Protein AF-0000000074448879 (afdb_homodimer)

Solvent-accessible surface area (backbone atoms only — not comparable to full-atom values): 34422 Å² total; per-residue (Å²): 137,81,82,76,80,76,78,74,78,71,72,52,82,43,66,64,37,43,48,50,51,39,48,73,69,39,88,67,80,79,75,61,77,79,71,62,70,43,73,47,53,71,68,52,43,51,48,45,48,54,44,46,65,63,41,81,66,88,39,68,64,50,50,49,51,51,39,49,51,58,62,63,47,75,84,44,80,90,45,44,68,55,40,49,51,45,41,53,50,36,48,57,53,46,48,64,53,27,64,38,68,68,45,23,50,44,38,43,35,72,43,45,56,61,55,35,53,52,31,53,69,45,88,48,62,74,45,22,23,50,29,25,40,44,50,20,52,35,15,43,96,26,71,68,40,30,51,50,40,57,74,66,53,44,60,64,56,35,53,47,36,46,72,63,50,86,47,65,66,34,21,43,26,18,47,48,21,50,52,29,38,28,54,98,28,65,71,47,41,52,52,41,48,74,68,45,36,63,62,51,41,55,53,38,48,67,44,87,49,51,68,40,23,40,52,33,44,50,51,52,46,51,48,38,70,76,36,59,74,50,49,59,55,42,50,77,71,43,43,64,58,51,54,54,51,59,68,69,47,78,92,54,85,36,51,52,48,51,47,48,43,49,38,60,62,33,57,97,28,63,72,53,27,58,59,54,62,38,71,92,64,43,41,69,59,50,42,50,49,53,32,49,51,35,50,68,71,41,40,77,66,31,40,63,46,34,49,41,34,46,50,39,37,28,73,50,66,72,82,135,85,76,82,77,76,76,75,79,70,72,51,80,42,66,64,36,44,47,50,50,38,48,72,71,39,87,68,82,79,73,59,77,78,72,61,71,44,72,49,52,71,67,51,42,53,49,46,48,54,44,47,65,63,42,82,68,90,40,67,63,53,50,51,51,52,39,50,52,58,61,66,48,76,83,43,80,90,47,43,68,56,41,49,50,42,41,53,50,37,49,57,54,47,50,65,53,27,64,37,69,68,45,23,52,44,37,43,34,73,44,44,56,62,54,34,55,52,32,53,69,44,90,48,63,74,46,21,22,50,30,26,42,46,52,19,50,35,16,44,96,26,69,68,41,30,51,50,38,58,76,66,54,45,59,64,56,36,53,47,35,46,73,63,51,87,47,66,66,36,21,41,26,18,47,47,21,50,51,30,38,28,56,98,28,66,71,47,39,52,52,41,48,72,68,45,36,64,61,50,41,56,52,38,48,67,43,89,47,52,67,39,24,39,54,32,43,50,52,51,48,52,49,38,70,75,38,58,73,48,49,58,55,42,52,76,71,42,43,64,60,50,54,54,51,59,69,68,46,78,91,55,87,35,50,53,47,51,47,46,44,49,39,60,62,33,55,98,30,65,72,52,27,57,58,53,62,39,71,91,66,43,40,69,60,50,42,51,49,50,34,50,51,34,51,68,70,41,40,78,66,30,40,63,46,34,50,40,36,47,49,39,37,28,73,51,64,73,83

Radius of gyration: 27.11 Å; Cα contacts (8 Å, |Δi|>4): 714; chains: 2; bounding box: 54×94×79 Å

InterPro domains:
  IPR011989 Armadillo-like helical [G3DSA:1.25.10.10] (56-319)
  IPR013918 Nucleotide exchange factor Fes1 [PF08609] (15-106)
  IPR016024 Armadillo-type fold [SSF48371]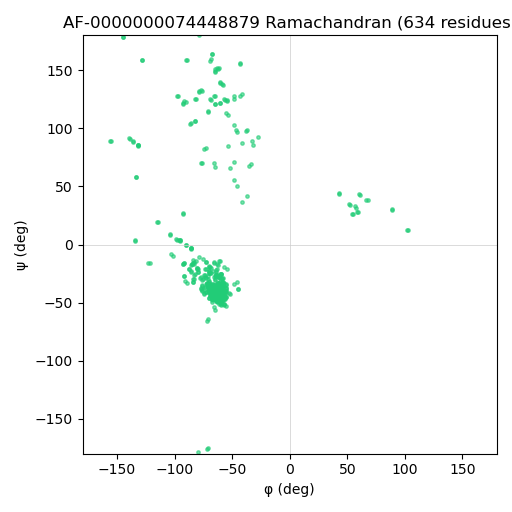 (62-299)
  IPR050693 SIL1/FES1/HPBP1 [PTHR19316] (1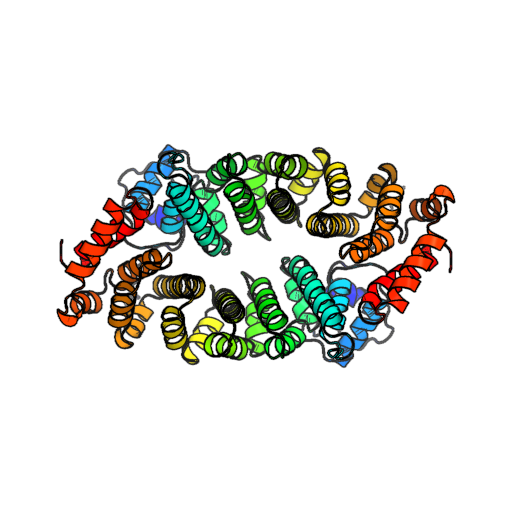3-314)

Foldseek 3Di:
DPPPPPPPCPQDQAPLSLVVVLVVVDPPPPPDSPCLLPQDPPVRLVSSLVSVVPVPDPHLLNLLVVLLVLLPDDQDPVPNPVSVVSNLVSLVVLLVSLLDQRSLSRCVNSPVLVSLLDQCPDDDLSSNLSSLQSLLSNLAVHVNSLVSCVVVVVLVSLLCQLQDPPDVSNNLSSLSSLLRSCPVPPVSVVVCVVVVVVVSLLVQCVDPDLSSVQSSLVSVLVCCVVPVVCLVVCVVVCVLVSLLVSLPDDDDPNNLSSLQSLLSSCVPPVVSLAVNPDVVSVLLVSLVVVLVVCCVPPCVVCVSSNVSSVSSCCSNPVD/DPPPPPPPCPQDQAPLSLVVVLVVVDPPPPPDSPCLLPQDPPVVLVSSLVSVVPVPDPHLLNLLVVLLVLLPDDQDPVPRPVSVVSNLVSLVVLLVSLLDQRSLSRCVNSPVLVSLLDQCPDDDLSSNLSSLQSLLSNLAVHVNSLVSCVVVVVLVSLLCQLQDPPDVSNNLSSLSSLLRSCPVPPVSVVVCVVVVVVVSLLVQCVDPDLSSVQSSLVSVLVCCVVPVVCLVVCVVVCVLVSLLVSLPDDDDPNNLSSLVSLLSSCVPPVVSLAVNPDVVSVLLVSLVVVLVVCCVPPCVVCVSSNVSSVSSCCSNPVD

pLDDT: mean 84.13, std 17.47, range [20.78, 98.56]

Structure (mmCIF, N/CA/C/O backbone):
data_AF-0000000074448879-model_v1
#
loop_
_entity.id
_entity.type
_entity.pdbx_description
1 polymer 'Hsp70-binding protein 1'
#
loop_
_atom_site.group_PDB
_atom_site.id
_atom_site.type_symbol
_atom_site.label_atom_id
_atom_site.label_alt_id
_atom_site.label_comp_id
_atom_site.label_asym_id
_atom_site.label_entity_id
_atom_site.label_seq_id
_atom_site.pdbx_PDB_ins_code
_atom_site.Cartn_x
_atom_site.Cartn_y
_atom_site.Cartn_z
_atom_site.occupancy
_atom_site.B_iso_or_equiv
_atom_site.auth_seq_id
_atom_site.auth_comp_id
_atom_site.auth_asym_id
_atom_site.auth_atom_id
_atom_site.pdbx_PDB_model_num
ATOM 1 N N . MET A 1 1 ? -4.5 51.938 -17.391 1 23.48 1 MET A N 1
ATOM 2 C CA . MET A 1 1 ? -5.23 50.906 -16.625 1 23.48 1 MET A CA 1
ATOM 3 C C . MET A 1 1 ? -4.539 49.562 -16.703 1 23.48 1 MET A C 1
ATOM 5 O O . MET A 1 1 ? -4.82 48.781 -17.609 1 23.48 1 MET A O 1
ATOM 9 N N . ALA A 1 2 ? -3.236 49.531 -16.547 1 29.86 2 ALA A N 1
ATOM 10 C CA . ALA A 1 2 ? -2.102 48.656 -16.781 1 29.86 2 ALA A CA 1
ATOM 11 C C . ALA A 1 2 ? -2.191 47.406 -15.898 1 29.86 2 ALA A C 1
ATOM 13 O O . ALA A 1 2 ? -2.125 47.5 -14.672 1 29.86 2 ALA A O 1
ATOM 14 N N . GLY A 1 3 ? -3.115 46.406 -16.078 1 29.95 3 GLY A N 1
ATOM 15 C CA . GLY A 1 3 ? -3.615 45.219 -15.367 1 29.95 3 GLY A CA 1
ATOM 16 C C . GLY A 1 3 ? -2.514 44.281 -14.922 1 29.95 3 GLY A C 1
ATOM 17 O O . GLY A 1 3 ? -1.907 43.594 -15.742 1 29.95 3 GLY A O 1
ATOM 18 N N . GLY A 1 4 ? -1.534 44.656 -13.93 1 30.84 4 GLY A N 1
ATOM 19 C CA . GLY A 1 4 ? -0.266 44.156 -13.414 1 30.84 4 GLY A CA 1
ATOM 20 C C . GLY A 1 4 ? -0.328 42.719 -12.945 1 30.84 4 GLY A C 1
ATOM 21 O O . GLY A 1 4 ? -1.122 42.375 -12.07 1 30.84 4 GLY A O 1
ATOM 22 N N . GLY A 1 5 ? -0.179 41.688 -13.766 1 32.97 5 GLY A N 1
ATOM 23 C CA . GLY A 1 5 ? -0.149 40.219 -13.711 1 32.97 5 GLY A CA 1
ATOM 24 C C . GLY A 1 5 ? 0.701 39.688 -12.578 1 32.97 5 GLY A C 1
ATOM 25 O O . GLY A 1 5 ? 1.932 39.719 -12.656 1 32.97 5 GLY A O 1
ATOM 26 N N . GLU A 1 6 ? 0.58 40.125 -11.273 1 33.47 6 GLU A N 1
ATOM 27 C CA . GLU A 1 6 ? 1.312 39.812 -10.055 1 33.47 6 GLU A CA 1
ATOM 28 C C . GLU A 1 6 ? 1.611 38.312 -9.953 1 33.47 6 GLU A C 1
ATOM 30 O O . GLU A 1 6 ? 0.701 37.469 -10.023 1 33.47 6 GLU A O 1
ATOM 35 N N . ASP A 1 7 ? 2.74 37.844 -10.531 1 35.5 7 ASP A N 1
ATOM 36 C CA . ASP A 1 7 ? 3.521 36.625 -10.5 1 35.5 7 ASP A CA 1
ATOM 37 C C . ASP A 1 7 ? 3.541 36.031 -9.102 1 35.5 7 ASP A C 1
ATOM 39 O O . ASP A 1 7 ? 4.25 36.5 -8.219 1 35.5 7 ASP A O 1
ATOM 43 N N . GLN A 1 8 ? 2.471 35.969 -8.312 1 33.06 8 GLN A N 1
ATOM 44 C CA . GLN A 1 8 ? 2.357 35.312 -7.012 1 33.06 8 GLN A CA 1
ATOM 45 C C . GLN A 1 8 ? 3.254 34.094 -6.941 1 33.06 8 GLN A C 1
ATOM 47 O O . GLN A 1 8 ? 3.098 33.156 -7.73 1 33.06 8 GLN A O 1
ATOM 52 N N . ARG A 1 9 ? 4.477 34.125 -6.609 1 38.66 9 ARG A N 1
ATOM 53 C CA . ARG A 1 9 ? 5.617 33.25 -6.32 1 38.66 9 ARG A CA 1
ATOM 54 C C . ARG A 1 9 ? 5.168 31.953 -5.66 1 38.66 9 ARG A C 1
ATOM 56 O O . ARG A 1 9 ? 4.793 31.953 -4.484 1 38.66 9 ARG A O 1
ATOM 63 N N . ARG A 1 10 ? 4.473 31.047 -6.363 1 43.91 10 ARG A N 1
ATOM 64 C CA . ARG A 1 10 ? 4.113 29.703 -5.953 1 43.91 10 ARG A CA 1
ATOM 65 C C . ARG A 1 10 ? 5.305 28.984 -5.332 1 43.91 10 ARG A C 1
ATOM 67 O O . ARG A 1 10 ? 6.395 28.969 -5.91 1 43.91 10 ARG A O 1
ATOM 74 N N . TYR A 1 11 ? 5.418 28.969 -4.109 1 44.06 11 TYR A N 1
ATOM 75 C CA . TYR A 1 11 ? 6.504 28.297 -3.414 1 44.06 11 TYR A CA 1
ATOM 76 C C . TYR A 1 11 ? 6.797 26.938 -4.051 1 44.06 11 TYR A C 1
ATOM 78 O O . TYR A 1 11 ? 5.887 26.266 -4.543 1 44.06 11 TYR A O 1
ATOM 86 N N . PRO A 1 12 ? 8.031 26.641 -4.375 1 49.34 12 PRO A N 1
ATOM 87 C CA . PRO A 1 12 ? 8.445 25.422 -5.082 1 49.34 12 PRO A CA 1
ATOM 88 C C . PRO A 1 12 ? 7.988 24.156 -4.371 1 49.34 12 PRO A C 1
ATOM 90 O O . PRO A 1 12 ? 8.141 24.031 -3.154 1 49.34 12 PRO A O 1
ATOM 93 N N . ARG A 1 13 ? 7.152 23.422 -4.883 1 55.91 13 ARG A N 1
ATOM 94 C CA . ARG A 1 13 ? 6.543 22.219 -4.316 1 55.91 13 ARG A CA 1
ATOM 95 C C . ARG A 1 13 ? 7.422 21 -4.543 1 55.91 13 ARG A C 1
ATOM 97 O O . ARG A 1 13 ? 7.203 19.953 -3.936 1 55.91 13 ARG A O 1
ATOM 104 N N . ASN A 1 14 ? 8.383 21.234 -5.441 1 57.12 14 ASN A N 1
ATOM 105 C CA . ASN A 1 14 ? 9.242 20.125 -5.785 1 57.12 14 ASN A CA 1
ATOM 106 C C . ASN A 1 14 ? 10.719 20.484 -5.668 1 57.12 14 ASN A C 1
ATOM 108 O O . ASN A 1 14 ? 11.055 21.656 -5.422 1 57.12 14 ASN A O 1
ATOM 112 N N . LEU A 1 15 ? 11.484 19.422 -5.535 1 59.75 15 LEU A N 1
ATOM 113 C CA . LEU A 1 15 ? 12.914 19.594 -5.32 1 59.75 15 LEU A CA 1
ATOM 114 C C . LEU A 1 15 ? 13.492 20.641 -6.27 1 59.75 15 LEU A C 1
ATOM 116 O O . LEU A 1 15 ? 14.312 21.469 -5.863 1 59.75 15 LEU A O 1
ATOM 120 N N . GLU A 1 16 ? 12.977 20.547 -7.363 1 56.78 16 GLU A N 1
ATOM 121 C CA . GLU A 1 16 ? 13.484 21.469 -8.367 1 56.78 16 GLU A CA 1
ATOM 122 C C . GLU A 1 16 ? 13.211 22.922 -7.957 1 56.78 16 GLU A C 1
ATOM 124 O O . GLU A 1 16 ? 14.102 23.781 -8.062 1 56.78 16 GLU A O 1
ATOM 129 N N . GLY A 1 17 ? 12 23.078 -7.566 1 57.62 17 GLY A N 1
ATOM 130 C CA . GLY A 1 17 ? 11.633 24.406 -7.137 1 57.62 17 GLY A CA 1
ATOM 131 C C . GLY A 1 17 ? 12.422 24.891 -5.934 1 57.62 17 GLY A C 1
ATOM 132 O O . GLY A 1 17 ? 12.859 26.047 -5.887 1 57.62 17 GLY A O 1
ATOM 133 N N . VAL A 1 18 ? 12.633 24 -5.113 1 61.09 18 VAL A N 1
ATOM 134 C CA . VAL A 1 18 ? 13.375 24.328 -3.898 1 61.09 18 VAL A CA 1
ATOM 135 C C . VAL A 1 18 ? 14.828 24.656 -4.246 1 61.09 18 VAL A C 1
ATOM 137 O O . VAL A 1 18 ? 15.398 25.609 -3.717 1 61.09 18 VAL A O 1
ATOM 140 N N . LEU A 1 19 ? 15.328 23.844 -5.121 1 62.25 19 LEU A N 1
ATOM 141 C CA . LEU A 1 19 ? 16.703 24.062 -5.543 1 62.25 19 LEU A CA 1
ATOM 142 C C . LEU A 1 19 ? 16.859 25.406 -6.246 1 62.25 19 LEU A C 1
ATOM 144 O O . LEU A 1 19 ? 17.812 26.141 -6 1 62.25 19 LEU A O 1
ATOM 148 N N . GLN A 1 20 ? 15.922 25.609 -7.074 1 59.69 20 GLN A N 1
ATOM 149 C CA . GLN A 1 20 ? 15.945 26.875 -7.781 1 59.69 20 GLN A CA 1
ATOM 150 C C . GLN A 1 20 ? 15.859 28.047 -6.805 1 59.69 20 GLN A C 1
ATOM 152 O O . GLN A 1 20 ? 16.562 29.047 -6.969 1 59.69 20 GLN A O 1
ATOM 157 N N . PHE A 1 21 ? 15.047 27.844 -5.906 1 56.22 21 PHE A N 1
ATOM 158 C CA . PHE A 1 21 ? 14.883 28.875 -4.891 1 56.22 21 PHE A CA 1
ATOM 159 C C . PHE A 1 21 ? 16.172 29.078 -4.102 1 56.22 21 PHE A C 1
ATOM 161 O O . PHE A 1 21 ? 16.609 30.203 -3.879 1 56.22 21 PHE A O 1
ATOM 168 N N . ALA A 1 22 ? 16.688 28 -3.717 1 57 22 ALA A N 1
ATOM 169 C CA . ALA A 1 22 ? 17.938 28.031 -2.945 1 57 22 ALA A CA 1
ATOM 170 C C . ALA A 1 22 ? 19.062 28.656 -3.762 1 57 22 ALA A C 1
ATOM 172 O O . ALA A 1 22 ? 19.875 29.406 -3.23 1 57 22 ALA A O 1
ATOM 173 N N . LEU A 1 23 ? 19.156 28.25 -5.008 1 58.91 23 LEU A N 1
ATOM 174 C CA . LEU A 1 23 ? 20.188 28.766 -5.898 1 58.91 23 LEU A CA 1
ATOM 175 C C . LEU A 1 23 ? 20.031 30.281 -6.094 1 58.91 23 LEU A C 1
ATOM 177 O O . LEU A 1 23 ? 21.016 31 -6.152 1 58.91 23 LEU A O 1
ATOM 181 N N . ASN A 1 24 ? 18.781 30.578 -6.328 1 55.94 24 ASN A N 1
ATOM 182 C CA . ASN A 1 24 ? 18.531 32 -6.531 1 55.94 24 ASN A CA 1
ATOM 183 C C . ASN A 1 24 ? 18.922 32.812 -5.305 1 55.94 24 ASN A C 1
ATOM 185 O O . ASN A 1 24 ? 19.203 34 -5.418 1 55.94 24 ASN A O 1
ATOM 189 N N . HIS A 1 25 ? 18.906 32.188 -4.258 1 50.19 25 HIS A N 1
ATOM 190 C CA . HIS A 1 25 ? 19.25 32.906 -3.053 1 50.19 25 HIS A CA 1
ATOM 191 C C . HIS A 1 25 ? 20.672 32.625 -2.605 1 50.19 25 HIS A C 1
ATOM 193 O O . HIS A 1 25 ? 21.141 33.156 -1.602 1 50.19 25 HIS A O 1
ATOM 199 N N . SER A 1 26 ? 21.219 31.625 -3.291 1 49.53 26 SER A N 1
ATOM 200 C CA . SER A 1 26 ? 22.625 31.375 -3.016 1 49.53 26 SER A CA 1
ATOM 201 C C . SER A 1 26 ? 23.516 32.188 -3.965 1 49.53 26 SER A C 1
ATOM 203 O O . SER A 1 26 ? 23.156 32.406 -5.113 1 49.53 26 SER A O 1
ATOM 205 N N . ASP A 1 27 ? 24.375 33 -3.539 1 46.25 27 ASP A N 1
ATOM 206 C CA . ASP A 1 27 ? 25.359 33.781 -4.27 1 46.25 27 ASP A CA 1
ATOM 207 C C . ASP A 1 27 ? 26.328 32.875 -5.027 1 46.25 27 ASP A C 1
ATOM 209 O O . ASP A 1 27 ? 27.281 33.344 -5.637 1 46.25 27 ASP A O 1
ATOM 213 N N . ASP A 1 28 ? 26.438 31.562 -4.805 1 43.34 28 ASP A N 1
ATOM 214 C CA . ASP A 1 28 ? 27.469 30.797 -5.492 1 43.34 28 ASP A CA 1
ATOM 215 C C . ASP A 1 28 ? 26.984 30.328 -6.859 1 43.34 28 ASP A C 1
ATOM 217 O O . ASP A 1 28 ? 26.016 29.562 -6.949 1 43.34 28 ASP A O 1
ATOM 221 N N . PRO A 1 29 ? 27.375 30.922 -8.047 1 43.56 29 PRO A N 1
ATOM 222 C CA . PRO A 1 29 ? 27 30.734 -9.453 1 43.56 29 PRO A CA 1
ATOM 223 C C . PRO A 1 29 ? 27.266 29.297 -9.938 1 43.56 29 PRO A C 1
ATOM 225 O O . PRO A 1 29 ? 26.844 28.938 -11.039 1 43.56 29 PRO A O 1
ATOM 228 N N . THR A 1 30 ? 28.297 28.625 -9.414 1 43.72 30 THR A N 1
ATOM 229 C CA . THR A 1 30 ? 28.828 27.422 -10.039 1 43.72 30 THR A CA 1
ATOM 230 C C . THR A 1 30 ? 27.859 26.266 -9.906 1 43.72 30 THR A C 1
ATOM 232 O O . THR A 1 30 ? 28.062 25.203 -10.492 1 43.72 30 THR A O 1
ATOM 235 N N . ASN A 1 31 ? 27.016 26.25 -8.977 1 43.34 31 ASN A N 1
ATOM 236 C CA . ASN A 1 31 ? 26.219 25.062 -8.773 1 43.34 31 ASN A CA 1
ATOM 237 C C . ASN A 1 31 ? 25.094 24.953 -9.805 1 43.34 31 ASN A C 1
ATOM 239 O O . ASN A 1 31 ? 24.141 25.719 -9.766 1 43.34 31 ASN A O 1
ATOM 243 N N . SER A 1 32 ? 25.422 24.688 -11.094 1 40.91 32 SER A N 1
ATOM 244 C CA . SER A 1 32 ? 24.562 24.516 -12.258 1 40.91 32 SER A CA 1
ATOM 245 C C . SER A 1 32 ? 23.406 23.547 -11.961 1 40.91 32 SER A C 1
ATOM 247 O O . SER A 1 32 ? 23.578 22.594 -11.203 1 40.91 32 SER A O 1
ATOM 249 N N . SER A 1 33 ? 22.188 23.891 -12.211 1 41.53 33 SER A N 1
ATOM 250 C CA . SER A 1 33 ? 20.859 23.281 -12.086 1 41.53 33 SER A CA 1
ATOM 251 C C . SER A 1 33 ? 20.828 21.875 -12.664 1 41.53 33 SER A C 1
ATOM 253 O O . SER A 1 33 ? 19.938 21.094 -12.359 1 41.53 33 SER A O 1
ATOM 255 N N . SER A 1 34 ? 21.641 21.688 -13.742 1 41.41 34 SER A N 1
ATOM 256 C CA . SER A 1 34 ? 21.422 20.547 -14.633 1 41.41 34 SER A CA 1
ATOM 257 C C . SER A 1 34 ? 21.672 19.219 -13.93 1 41.41 34 SER A C 1
ATOM 259 O O . SER A 1 34 ? 20.984 18.234 -14.18 1 41.41 34 SER A O 1
ATOM 261 N N . SER A 1 35 ? 22.953 19.047 -13.266 1 39.34 35 SER A N 1
ATOM 262 C CA . SER A 1 35 ? 23.391 17.766 -12.727 1 39.34 35 SER A CA 1
ATOM 263 C C . SER A 1 35 ? 22.734 17.469 -11.391 1 39.34 35 SER A C 1
ATOM 265 O O . SER A 1 35 ? 23.141 16.547 -10.68 1 39.34 35 SER A O 1
ATOM 267 N N . ALA A 1 36 ? 22.125 18.344 -10.852 1 40.75 36 ALA A N 1
ATOM 268 C CA . ALA A 1 36 ? 21.562 18.422 -9.508 1 40.75 36 ALA A CA 1
ATOM 269 C C . ALA A 1 36 ? 20.594 17.266 -9.25 1 40.75 36 ALA A C 1
ATOM 271 O O . ALA A 1 36 ? 20.141 17.062 -8.125 1 40.75 36 ALA A O 1
ATOM 272 N N . PHE A 1 37 ? 20.156 16.688 -10.328 1 42.53 37 PHE A N 1
ATOM 273 C CA . PHE A 1 37 ? 19.125 15.68 -10.266 1 42.53 37 PHE A CA 1
ATOM 274 C C . PHE A 1 37 ? 19.719 14.305 -9.992 1 42.53 37 PHE A C 1
ATOM 276 O O . PHE A 1 37 ? 19 13.305 -9.945 1 42.53 37 PHE A O 1
ATOM 283 N N . GLN A 1 38 ? 21.078 14.156 -10.211 1 45.56 38 GLN A N 1
ATOM 284 C CA . GLN A 1 38 ? 21.75 12.93 -9.789 1 45.56 38 GLN A CA 1
ATOM 285 C C . GLN A 1 38 ? 21.797 12.828 -8.266 1 45.56 38 GLN A C 1
ATOM 287 O O . GLN A 1 38 ? 21.516 13.797 -7.559 1 45.56 38 GLN A O 1
ATOM 292 N N . GLU A 1 39 ? 21.984 11.617 -7.727 1 49.72 39 GLU A N 1
ATOM 293 C CA . GLU A 1 39 ? 22.219 11.414 -6.301 1 49.72 39 GLU A CA 1
ATOM 294 C C . GLU A 1 39 ? 23.109 12.516 -5.727 1 49.72 39 GLU A C 1
ATOM 296 O O . GLU A 1 39 ? 24.219 12.742 -6.215 1 49.72 39 GLU A O 1
ATOM 301 N N . MET A 1 40 ? 22.594 13.461 -5.145 1 53.62 40 MET A N 1
ATOM 302 C CA . MET A 1 40 ? 23.359 14.617 -4.66 1 53.62 40 MET A CA 1
ATOM 303 C C . MET A 1 40 ? 24.5 14.172 -3.76 1 53.62 40 MET A C 1
ATOM 305 O O . MET A 1 40 ? 24.375 13.203 -3.01 1 53.62 40 MET A O 1
ATOM 309 N N . SER A 1 41 ? 25.797 14.555 -4.074 1 58.28 41 SER A N 1
ATOM 310 C CA . SER A 1 41 ? 26.922 14.359 -3.17 1 58.28 41 SER A CA 1
ATOM 311 C C . SER A 1 41 ? 26.547 14.727 -1.737 1 58.28 41 SER A C 1
ATOM 313 O O . SER A 1 41 ? 25.547 15.398 -1.502 1 58.28 41 SER A O 1
ATOM 315 N N . GLU A 1 42 ? 27.219 14.18 -0.787 1 59.16 42 GLU A N 1
ATOM 316 C CA . GLU A 1 42 ? 27 14.461 0.63 1 59.16 42 GLU A CA 1
ATOM 317 C C . GLU A 1 42 ? 27.016 15.961 0.906 1 59.16 42 GLU A C 1
ATOM 319 O O . GLU A 1 42 ? 26.203 16.453 1.694 1 59.16 42 GLU A O 1
ATOM 324 N N . GLU A 1 43 ? 28 16.594 0.237 1 58.31 43 GLU A N 1
ATOM 325 C CA . GLU A 1 43 ? 28.141 18.047 0.427 1 58.31 43 GLU A CA 1
ATOM 326 C C . GLU A 1 43 ? 26.906 18.781 -0.089 1 58.31 43 GLU A C 1
ATOM 328 O O . GLU A 1 43 ? 26.406 19.703 0.56 1 58.31 43 GLU A O 1
ATOM 333 N N . ARG A 1 44 ? 26.484 18.344 -1.141 1 60.12 44 ARG A N 1
ATOM 334 C CA . ARG A 1 44 ? 25.328 18.984 -1.743 1 60.12 44 ARG A CA 1
ATOM 335 C C . ARG A 1 44 ? 24.062 18.703 -0.937 1 60.12 44 ARG A C 1
ATOM 337 O O . ARG A 1 44 ? 23.188 19.562 -0.818 1 60.12 44 ARG A O 1
ATOM 344 N N . ARG A 1 45 ? 24.016 17.578 -0.4 1 61.66 45 ARG A N 1
ATOM 345 C CA . ARG A 1 45 ? 22.891 17.219 0.461 1 61.66 45 ARG A CA 1
ATOM 346 C C . ARG A 1 45 ? 22.844 18.125 1.695 1 61.66 45 ARG A C 1
ATOM 348 O O . ARG A 1 45 ? 21.766 18.562 2.105 1 61.66 45 ARG A O 1
ATOM 355 N N . GLU A 1 46 ? 24.031 18.266 2.207 1 62.84 46 GLU A N 1
ATOM 356 C CA . GLU A 1 46 ? 24.125 19.141 3.375 1 62.84 46 GLU A CA 1
ATOM 357 C C . GLU A 1 46 ? 23.703 20.562 3.037 1 62.84 46 GLU A C 1
ATOM 359 O O . GLU A 1 46 ? 23 21.203 3.82 1 62.84 46 GLU A O 1
ATOM 364 N N . TRP A 1 47 ? 24.188 20.953 1.917 1 59.56 47 TRP A N 1
ATOM 365 C CA . TRP A 1 47 ? 23.797 22.281 1.466 1 59.56 47 TRP A CA 1
ATOM 366 C C . TRP A 1 47 ? 22.281 22.359 1.271 1 59.56 47 TRP A C 1
ATOM 368 O O . TRP A 1 47 ? 21.656 23.359 1.649 1 59.56 47 TRP A O 1
ATOM 378 N N . LEU A 1 48 ? 21.75 21.375 0.675 1 59.78 48 LEU A N 1
ATOM 379 C CA . LEU A 1 48 ? 20.312 21.328 0.443 1 59.78 48 LEU A CA 1
ATOM 380 C C . LEU A 1 48 ? 19.547 21.328 1.764 1 59.78 48 LEU A C 1
ATOM 382 O O . LEU A 1 48 ? 18.531 22 1.901 1 59.78 48 LEU A O 1
ATOM 386 N N . HIS A 1 49 ? 20.109 20.609 2.555 1 62.41 49 HIS A N 1
ATOM 387 C CA . HIS A 1 49 ? 19.516 20.562 3.883 1 62.41 49 HIS A CA 1
ATOM 388 C C . HIS A 1 49 ? 19.438 21.969 4.496 1 62.41 49 HIS A C 1
ATOM 390 O O . HIS A 1 49 ? 18.391 22.344 5.047 1 62.41 49 HIS A O 1
ATOM 396 N N . GLU A 1 50 ? 20.547 22.609 4.371 1 59.47 50 GLU A N 1
ATOM 397 C CA . GLU A 1 50 ? 20.594 23.953 4.934 1 59.47 50 GLU A CA 1
ATOM 398 C C . GLU A 1 50 ? 19.641 24.891 4.195 1 59.47 50 GLU A C 1
ATOM 400 O O . GLU A 1 50 ? 18.969 25.719 4.812 1 59.47 50 GLU A O 1
ATOM 405 N N . ALA A 1 51 ? 19.703 24.719 2.879 1 57.19 51 ALA A N 1
ATOM 406 C CA . ALA A 1 51 ? 18.844 25.562 2.062 1 57.19 51 ALA A CA 1
ATOM 407 C C . ALA A 1 51 ? 17.375 25.297 2.363 1 57.19 51 ALA A C 1
ATOM 409 O O . ALA A 1 51 ? 16.578 26.219 2.484 1 57.19 51 ALA A O 1
ATOM 410 N N . ILE A 1 52 ? 17.047 24.094 2.521 1 59.75 52 ILE A N 1
ATOM 411 C CA . ILE A 1 52 ? 15.672 23.672 2.75 1 59.75 52 ILE A CA 1
ATOM 412 C C . ILE A 1 52 ? 15.227 24.109 4.145 1 59.75 52 ILE A C 1
ATOM 414 O O . ILE A 1 52 ? 14.086 24.531 4.332 1 59.75 52 ILE A O 1
ATOM 418 N N . ALA A 1 53 ? 16.203 23.953 4.914 1 57.72 53 ALA A N 1
ATOM 419 C CA . ALA A 1 53 ? 15.891 24.359 6.285 1 57.72 53 ALA A CA 1
ATOM 420 C C . ALA A 1 53 ? 15.484 25.828 6.344 1 57.72 53 ALA A C 1
ATOM 422 O O . ALA A 1 53 ? 14.719 26.234 7.227 1 57.72 53 ALA A O 1
ATOM 423 N N . SER A 1 54 ? 16.016 26.438 5.348 1 53.19 54 SER A N 1
ATOM 424 C CA . SER A 1 54 ? 15.75 27.875 5.336 1 53.19 54 SER A CA 1
ATOM 425 C C . SER A 1 54 ? 14.352 28.172 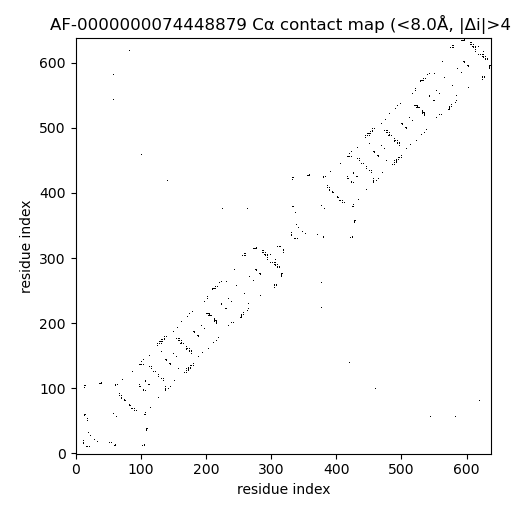4.785 1 53.19 54 SER A C 1
ATOM 427 O O . SER A 1 54 ? 13.812 29.266 5 1 53.19 54 SER A O 1
ATOM 429 N N . ILE A 1 55 ? 14.008 27.172 4.031 1 52.78 55 ILE A N 1
ATOM 430 C CA . ILE A 1 55 ? 12.68 27.375 3.465 1 52.78 55 ILE A CA 1
ATOM 431 C C . ILE A 1 55 ? 11.617 27.234 4.559 1 52.78 55 ILE A C 1
ATOM 433 O O . ILE A 1 55 ? 11.57 26.203 5.254 1 52.78 55 ILE A O 1
ATOM 437 N N . VAL A 1 56 ? 11 28.234 4.809 1 50.62 56 VAL A N 1
ATOM 438 C CA . VAL A 1 56 ? 10.047 28.344 5.91 1 50.62 56 VAL A CA 1
ATOM 439 C C . VAL A 1 56 ? 8.883 27.391 5.68 1 50.62 56 VAL A C 1
ATOM 441 O O . VAL A 1 56 ? 8.367 26.781 6.621 1 50.62 56 VAL A O 1
ATOM 444 N N . GLU A 1 57 ? 8.688 27.141 4.359 1 58.91 57 GLU A N 1
ATOM 445 C CA . GLU A 1 57 ? 7.484 26.375 4.059 1 58.91 57 GLU A CA 1
ATOM 446 C C . GLU A 1 57 ? 7.699 24.891 4.328 1 58.91 57 GLU A C 1
ATOM 448 O O . GLU A 1 57 ? 8.797 24.359 4.113 1 58.91 57 GLU A O 1
ATOM 453 N N . ASP A 1 58 ? 6.777 24.344 5.008 1 66.06 58 ASP A N 1
ATOM 454 C CA . ASP A 1 58 ? 6.793 22.922 5.32 1 66.06 58 ASP A CA 1
ATOM 455 C C . ASP A 1 58 ? 6.438 22.094 4.094 1 66.06 58 ASP A C 1
ATOM 457 O O . ASP A 1 58 ? 5.316 21.594 3.979 1 66.06 58 ASP A O 1
ATOM 461 N N . THR A 1 59 ? 7.414 21.859 3.256 1 73.12 59 THR A N 1
ATOM 462 C CA . THR A 1 59 ? 7.254 21.125 2.012 1 73.12 59 THR A CA 1
ATOM 463 C C . THR A 1 59 ? 7.465 19.625 2.242 1 73.12 59 THR A C 1
ATOM 465 O O . THR A 1 59 ? 7.988 19.219 3.281 1 73.12 59 THR A O 1
ATOM 468 N N . ASP A 1 60 ? 6.957 18.812 1.363 1 82.44 60 ASP A N 1
ATOM 469 C CA . ASP A 1 60 ? 7.16 17.375 1.432 1 82.44 60 ASP A CA 1
ATOM 470 C C . ASP A 1 60 ? 8.648 17.031 1.478 1 82.44 60 ASP A C 1
ATOM 472 O O . ASP A 1 60 ? 9.055 16.094 2.168 1 82.44 60 ASP A O 1
ATOM 476 N N . ILE A 1 61 ? 9.383 17.812 0.805 1 83.94 61 ILE A N 1
ATOM 477 C CA . ILE A 1 61 ? 10.82 17.562 0.777 1 83.94 61 ILE A CA 1
ATOM 478 C C . ILE A 1 61 ? 11.406 17.797 2.166 1 83.94 61 ILE A C 1
ATOM 480 O O . ILE A 1 61 ? 12.242 17.016 2.635 1 83.94 61 ILE A O 1
ATOM 484 N N . LYS A 1 62 ? 11 18.828 2.738 1 81 62 LYS A N 1
ATOM 485 C CA . LYS A 1 62 ? 11.469 19.141 4.086 1 81 62 LYS A CA 1
ATOM 486 C C . LYS A 1 62 ? 11.086 18.031 5.066 1 81 62 LYS A C 1
ATOM 488 O O . LYS A 1 62 ? 11.883 17.641 5.918 1 81 62 LYS A O 1
ATOM 493 N N . ARG A 1 63 ? 9.938 17.594 4.945 1 84.62 63 ARG A N 1
ATOM 494 C CA . ARG A 1 63 ? 9.453 16.531 5.824 1 84.62 63 ARG A CA 1
ATOM 495 C C . ARG A 1 63 ? 10.234 15.25 5.594 1 84.62 63 ARG A C 1
ATOM 497 O O . ARG A 1 63 ? 10.633 14.578 6.551 1 84.62 63 ARG A O 1
ATOM 504 N N . MET A 1 64 ? 10.391 14.906 4.391 1 90.88 64 MET A N 1
ATOM 505 C CA . MET A 1 64 ? 11.156 13.703 4.086 1 90.88 64 MET A CA 1
ATOM 506 C C . MET A 1 64 ? 12.562 13.789 4.664 1 90.88 64 MET A C 1
ATOM 508 O O . MET A 1 64 ? 13.062 12.82 5.242 1 90.88 64 MET A O 1
ATOM 512 N N . LEU A 1 65 ? 13.148 14.969 4.539 1 85.62 65 LEU A N 1
ATOM 513 C CA . LEU A 1 65 ? 14.492 15.164 5.07 1 85.62 65 LEU A CA 1
ATOM 514 C C . LEU A 1 65 ? 14.508 15 6.586 1 85.62 65 LEU A C 1
ATOM 516 O O . LEU A 1 65 ? 15.43 14.406 7.141 1 85.62 65 LEU A O 1
ATOM 520 N N . LYS A 1 66 ? 13.523 15.516 7.164 1 83.81 66 LYS A N 1
ATOM 521 C CA . LYS A 1 66 ? 13.391 15.391 8.609 1 83.81 66 LYS A CA 1
ATOM 522 C C . LYS A 1 66 ? 13.305 13.922 9.031 1 83.81 66 LYS A C 1
ATOM 524 O O . LYS A 1 66 ? 13.992 13.492 9.961 1 83.81 66 LYS A O 1
ATOM 529 N N . TYR A 1 67 ? 12.469 13.203 8.391 1 91.31 67 TYR A N 1
ATOM 530 C CA . TYR A 1 67 ? 12.297 11.797 8.734 1 91.31 67 TYR A CA 1
ATOM 531 C C . TYR A 1 67 ? 13.562 11 8.43 1 91.31 67 TYR A C 1
ATOM 533 O O . TYR A 1 67 ? 13.914 10.07 9.156 1 91.31 67 TYR A O 1
ATOM 541 N N . LEU A 1 68 ? 14.273 11.359 7.363 1 92.06 68 LEU A N 1
ATOM 542 C CA . LEU A 1 68 ? 15.539 10.703 7.051 1 92.06 68 LEU A CA 1
ATOM 543 C C . LEU A 1 68 ? 16.562 10.93 8.156 1 92.06 68 LEU A C 1
ATOM 545 O O . LEU A 1 68 ? 17.312 10.023 8.516 1 92.06 68 LEU A O 1
ATOM 549 N N . GLN A 1 69 ? 16.531 12.062 8.711 1 86.75 69 GLN A N 1
ATOM 550 C CA . GLN A 1 69 ? 17.438 12.375 9.812 1 86.75 69 GLN A CA 1
ATOM 551 C C . GLN A 1 69 ? 17.125 11.516 11.031 1 86.75 69 GLN A C 1
ATOM 553 O O . GLN A 1 69 ? 18.047 11.055 11.719 1 86.75 69 GLN A O 1
ATOM 558 N N . ILE A 1 70 ? 15.898 11.359 11.289 1 89.44 70 ILE A N 1
ATOM 559 C CA . ILE A 1 70 ? 15.477 10.516 12.406 1 89.44 70 ILE A CA 1
ATOM 560 C C . ILE A 1 70 ? 15.992 9.094 12.203 1 89.44 70 ILE A C 1
ATOM 562 O O . ILE A 1 70 ? 16.516 8.477 13.133 1 89.44 70 ILE A O 1
ATOM 566 N N . LEU A 1 71 ? 15.891 8.617 11.031 1 93.44 71 LEU A N 1
ATOM 567 C CA . LEU A 1 71 ? 16.234 7.234 10.719 1 93.44 71 LEU A CA 1
ATOM 568 C C . LEU A 1 71 ? 17.75 7.027 10.727 1 93.44 71 LEU A C 1
ATOM 570 O O . LEU A 1 71 ? 18.219 5.922 10.977 1 93.44 71 LEU A O 1
ATOM 574 N N . GLU A 1 72 ? 18.406 8.062 10.469 1 89.75 72 GLU A N 1
ATOM 575 C CA . GLU A 1 72 ? 19.859 7.957 10.383 1 89.75 72 GLU A CA 1
ATOM 576 C C . GLU A 1 72 ? 20.516 8.062 11.758 1 89.75 72 GLU A C 1
ATOM 578 O O . GLU A 1 72 ? 21.688 7.715 11.93 1 89.75 72 GLU A O 1
ATOM 583 N N . LYS A 1 73 ? 19.781 8.523 12.641 1 85.5 73 LYS A N 1
ATOM 584 C CA . LYS A 1 73 ? 20.328 8.641 13.992 1 85.5 73 LYS A CA 1
ATOM 585 C C . LYS A 1 73 ? 20.734 7.273 14.539 1 85.5 73 LYS A C 1
ATOM 587 O O . LYS A 1 73 ? 20.047 6.277 14.305 1 85.5 73 LYS A O 1
ATOM 592 N N . PRO A 1 74 ? 21.859 7.312 15.195 1 84 74 PRO A N 1
ATOM 593 C CA . PRO A 1 74 ? 22.25 6.051 15.828 1 84 74 PRO A CA 1
ATOM 594 C C . PRO A 1 74 ? 21.25 5.59 16.891 1 84 74 PRO A C 1
ATOM 596 O O . PRO A 1 74 ? 20.562 6.418 17.5 1 84 74 PRO A O 1
ATOM 599 N N . HIS A 1 75 ? 21.188 4.352 17.047 1 81.25 75 HIS A N 1
ATOM 600 C CA . HIS A 1 75 ? 20.266 3.801 18.047 1 81.25 75 HIS A CA 1
ATOM 601 C C . HIS A 1 75 ? 20.672 4.219 19.453 1 81.25 75 HIS A C 1
ATOM 603 O O . HIS A 1 75 ? 21.844 4.152 19.812 1 81.25 75 HIS A O 1
ATOM 609 N N . ASP A 1 76 ? 19.656 4.75 20.047 1 75.62 76 ASP A N 1
ATOM 610 C CA . ASP A 1 76 ? 19.859 5.09 21.453 1 75.62 76 ASP A CA 1
ATOM 611 C C . ASP A 1 76 ? 19.656 3.871 22.359 1 75.62 76 ASP A C 1
ATOM 613 O O . ASP A 1 76 ? 18.531 3.475 22.625 1 75.62 76 ASP A O 1
ATOM 617 N N . THR A 1 77 ? 20.703 3.322 22.875 1 76 77 THR A N 1
ATOM 618 C CA . THR A 1 77 ? 20.656 2.107 23.688 1 76 77 THR A CA 1
ATOM 619 C C . THR A 1 77 ? 20 2.383 25.047 1 76 77 THR A C 1
ATOM 621 O O . THR A 1 77 ? 19.469 1.471 25.672 1 76 77 THR A O 1
ATOM 624 N N . ASN A 1 78 ? 20.016 3.68 25.469 1 76.88 78 ASN A N 1
ATOM 625 C CA . ASN A 1 78 ? 19.469 4.012 26.766 1 76.88 78 ASN A CA 1
ATOM 626 C C . ASN A 1 78 ? 17.938 4.062 26.734 1 76.88 78 ASN A C 1
ATOM 628 O O . ASN A 1 78 ? 17.281 3.795 27.734 1 76.88 78 ASN A O 1
ATOM 632 N N . ASN A 1 79 ? 17.438 4.375 25.641 1 80.69 79 ASN A N 1
ATOM 633 C CA . ASN A 1 79 ? 15.992 4.43 25.422 1 80.69 79 ASN A CA 1
ATOM 634 C C . ASN A 1 79 ? 15.594 3.727 24.125 1 80.69 79 ASN A C 1
ATOM 636 O O . ASN A 1 79 ? 14.906 4.305 23.281 1 80.69 79 ASN A O 1
ATOM 640 N N . ALA A 1 80 ? 15.961 2.529 24.109 1 79.88 80 ALA A N 1
ATOM 641 C CA . ALA A 1 80 ? 15.891 1.746 22.875 1 79.88 80 ALA A CA 1
ATOM 642 C C . ALA A 1 80 ? 14.461 1.652 22.359 1 79.88 80 ALA A C 1
ATOM 644 O O . ALA A 1 80 ? 14.203 1.826 21.172 1 79.88 80 ALA A O 1
ATOM 645 N N . ASP A 1 81 ? 13.484 1.466 23.25 1 81.25 81 ASP A N 1
ATOM 646 C CA . ASP A 1 81 ? 12.094 1.268 22.844 1 81.25 81 ASP A CA 1
ATOM 647 C C . ASP A 1 81 ? 11.508 2.551 22.266 1 81.25 81 ASP A C 1
ATOM 649 O O . ASP A 1 81 ? 10.82 2.518 21.234 1 81.25 81 ASP A O 1
ATOM 653 N N . ASP A 1 82 ? 11.836 3.572 22.922 1 77.69 82 ASP A N 1
ATOM 654 C CA . ASP A 1 82 ? 11.32 4.855 22.453 1 77.69 82 ASP A CA 1
ATOM 655 C C . ASP A 1 82 ? 11.969 5.266 21.125 1 77.69 82 ASP A C 1
ATOM 657 O O . ASP A 1 82 ? 11.297 5.809 20.25 1 77.69 82 ASP A O 1
ATOM 661 N N . ASP A 1 83 ? 13.195 5 21.062 1 83.56 83 ASP A N 1
ATOM 662 C CA . ASP A 1 83 ? 13.922 5.289 19.828 1 83.56 83 ASP A CA 1
ATOM 663 C C . ASP A 1 83 ? 13.367 4.488 18.656 1 83.56 83 ASP A C 1
ATOM 665 O O . ASP A 1 83 ? 13.133 5.039 17.578 1 83.56 83 ASP A O 1
ATOM 669 N N . LEU A 1 84 ? 13.148 3.27 18.938 1 89.5 84 LEU A N 1
ATOM 670 C CA . LEU A 1 84 ? 12.609 2.406 17.891 1 89.5 84 LEU A CA 1
ATOM 671 C C . LEU A 1 84 ? 11.219 2.863 17.484 1 89.5 84 LEU A C 1
ATOM 673 O O . LEU A 1 84 ? 10.906 2.908 16.281 1 89.5 84 LEU A O 1
ATOM 677 N N . ALA A 1 85 ? 10.438 3.238 18.422 1 86.81 85 ALA A N 1
ATOM 678 C CA . ALA A 1 85 ? 9.086 3.709 18.141 1 86.81 85 ALA A CA 1
ATOM 679 C C . ALA A 1 85 ? 9.109 4.965 17.281 1 86.81 85 ALA A C 1
ATOM 681 O O . ALA A 1 85 ? 8.273 5.129 16.391 1 86.81 85 ALA A O 1
ATOM 682 N N . GLU A 1 86 ? 10.008 5.797 17.547 1 85.31 86 GLU A N 1
ATOM 683 C CA . GLU A 1 86 ? 10.141 7.023 16.766 1 85.31 86 GLU A CA 1
ATOM 684 C C . GLU A 1 86 ? 10.508 6.723 15.32 1 85.31 86 GLU A C 1
ATOM 686 O O . GLU A 1 86 ? 9.961 7.336 14.398 1 85.31 86 GLU A O 1
ATOM 691 N N . LYS A 1 87 ? 11.391 5.816 15.195 1 91.75 87 LYS A N 1
ATOM 692 C CA . LYS A 1 87 ? 11.812 5.434 13.852 1 91.75 87 LYS A CA 1
ATOM 693 C C . LYS A 1 87 ? 10.688 4.742 13.102 1 91.75 87 LYS A C 1
ATOM 695 O O . LYS A 1 87 ? 10.484 4.988 11.906 1 91.75 87 LYS A O 1
ATOM 700 N N . GLU A 1 88 ? 9.945 3.953 13.805 1 92.38 88 GLU A N 1
ATOM 701 C CA . GLU A 1 88 ? 8.797 3.289 13.195 1 92.38 88 GLU A CA 1
ATOM 702 C C . GLU A 1 88 ? 7.742 4.301 12.758 1 92.38 88 GLU A C 1
ATOM 704 O O . GLU A 1 88 ? 7.16 4.172 11.68 1 92.38 88 GLU A O 1
ATOM 709 N N . ASP A 1 89 ? 7.578 5.305 13.523 1 85.88 89 ASP A N 1
ATOM 710 C CA . ASP A 1 89 ? 6.637 6.371 13.188 1 85.88 89 ASP A CA 1
ATOM 711 C C . ASP A 1 89 ? 7.109 7.152 11.961 1 85.88 89 ASP A C 1
ATOM 713 O O . ASP A 1 89 ? 6.297 7.551 11.125 1 85.88 89 ASP A O 1
ATOM 717 N N . ALA A 1 90 ? 8.359 7.406 11.898 1 91 90 ALA A N 1
ATOM 718 C CA . ALA A 1 90 ? 8.938 8.102 10.75 1 91 90 ALA A CA 1
ATOM 719 C C . ALA A 1 90 ? 8.672 7.328 9.461 1 91 90 ALA A C 1
ATOM 721 O O . ALA A 1 90 ? 8.344 7.922 8.43 1 91 90 ALA A O 1
ATOM 722 N N . PHE A 1 91 ? 8.711 6.008 9.555 1 94.56 91 PHE A N 1
ATOM 723 C CA . PHE A 1 91 ? 8.445 5.168 8.391 1 94.56 91 PHE A CA 1
ATOM 724 C C . PHE A 1 91 ? 6.988 5.297 7.961 1 94.56 91 PHE A C 1
ATOM 726 O O . PHE A 1 91 ? 6.695 5.336 6.762 1 94.56 91 PHE A O 1
ATOM 733 N N . GLU A 1 92 ? 6.191 5.344 8.891 1 87.5 92 GLU A N 1
ATOM 734 C CA . GLU A 1 92 ? 4.77 5.461 8.586 1 87.5 92 GLU A CA 1
ATOM 735 C C . GLU A 1 92 ? 4.469 6.758 7.84 1 87.5 92 GLU A C 1
ATOM 737 O O . GLU A 1 92 ? 3.744 6.754 6.844 1 87.5 92 GLU A O 1
ATOM 742 N N . GLU A 1 93 ? 5.059 7.793 8.258 1 86.5 93 GLU A N 1
ATOM 743 C CA . GLU A 1 93 ? 4.859 9.094 7.621 1 86.5 93 GLU A CA 1
ATOM 744 C C . GLU A 1 93 ? 5.48 9.133 6.227 1 86.5 93 GLU A C 1
ATOM 746 O O . GLU A 1 93 ? 4.863 9.617 5.281 1 86.5 93 GLU A O 1
ATOM 751 N N . LEU A 1 94 ? 6.621 8.625 6.168 1 93.44 94 LEU A N 1
ATOM 752 C CA . LEU A 1 94 ? 7.332 8.602 4.895 1 93.44 94 LEU A CA 1
ATOM 753 C C . LEU A 1 94 ? 6.547 7.82 3.85 1 93.44 94 LEU A C 1
ATOM 755 O O . LEU A 1 94 ? 6.5 8.211 2.68 1 93.44 94 LEU A O 1
ATOM 759 N N . SER A 1 95 ? 6.004 6.742 4.293 1 93.12 95 SER A N 1
ATOM 760 C CA . SER A 1 95 ? 5.254 5.887 3.379 1 93.12 95 SER A CA 1
ATOM 761 C C . SER A 1 95 ? 4.102 6.652 2.734 1 93.12 95 SER A C 1
ATOM 763 O O . SER A 1 95 ? 3.822 6.48 1.546 1 93.12 95 SER A O 1
ATOM 765 N N . MET A 1 96 ? 3.502 7.508 3.455 1 85.31 96 MET A N 1
ATOM 766 C CA . MET A 1 96 ? 2.375 8.281 2.949 1 85.31 96 MET A CA 1
ATOM 767 C C . MET A 1 96 ? 2.842 9.328 1.938 1 85.31 96 MET A C 1
ATOM 769 O O . MET A 1 96 ? 2.154 9.594 0.951 1 85.31 96 MET A O 1
ATOM 773 N N . ILE A 1 97 ? 4.027 9.875 2.141 1 90 97 ILE A N 1
ATOM 774 C CA . ILE A 1 97 ? 4.551 10.945 1.307 1 90 97 ILE A CA 1
ATOM 775 C C . ILE A 1 97 ? 5.027 10.383 -0.03 1 90 97 ILE A C 1
ATOM 777 O O . ILE A 1 97 ? 4.699 10.922 -1.091 1 90 97 ILE A O 1
ATOM 781 N N . VAL A 1 98 ? 5.641 9.242 -0.003 1 94.25 98 VAL A N 1
ATOM 782 C CA . VAL A 1 98 ? 6.34 8.742 -1.185 1 94.25 98 VAL A CA 1
ATOM 783 C C . VAL A 1 98 ? 5.359 7.992 -2.084 1 94.25 98 VAL A C 1
ATOM 785 O O . VAL A 1 98 ? 5.73 7.539 -3.168 1 94.25 98 VAL A O 1
ATOM 788 N N . GLU A 1 99 ? 4.168 7.867 -1.669 1 88.56 99 GLU A N 1
ATOM 789 C CA . GLU A 1 99 ? 3.131 7.309 -2.529 1 88.56 99 GLU A CA 1
ATOM 790 C C . GLU A 1 99 ? 2.965 8.133 -3.803 1 88.56 99 GLU A C 1
ATOM 792 O O . GLU A 1 99 ? 2.535 7.617 -4.836 1 88.56 99 GLU A O 1
ATOM 797 N N . ASN A 1 100 ? 3.264 9.406 -3.635 1 86.62 100 ASN A N 1
ATOM 798 C CA . ASN A 1 100 ? 3.287 10.281 -4.801 1 86.62 100 ASN A CA 1
ATOM 799 C C . ASN A 1 100 ? 4.547 10.078 -5.633 1 86.62 100 ASN A C 1
ATOM 801 O O . ASN A 1 100 ? 5.656 10.07 -5.098 1 86.62 100 ASN A O 1
ATOM 805 N N . LEU A 1 101 ? 4.359 9.945 -6.949 1 87.94 101 LEU A N 1
ATOM 806 C CA . LEU A 1 101 ? 5.477 9.602 -7.824 1 87.94 101 LEU A CA 1
ATOM 807 C C . LEU A 1 101 ? 6.543 10.695 -7.801 1 87.94 101 LEU A C 1
ATOM 809 O O . LEU A 1 101 ? 7.738 10.391 -7.766 1 87.94 101 LEU A O 1
ATOM 813 N N . ASP A 1 102 ? 6.129 11.922 -7.789 1 86.75 102 ASP A N 1
ATOM 814 C CA . ASP A 1 102 ? 7.086 13.023 -7.746 1 86.75 102 ASP A CA 1
ATOM 815 C C . ASP A 1 102 ? 7.871 13.016 -6.438 1 86.75 102 ASP A C 1
ATOM 817 O O . ASP A 1 102 ? 9.086 13.242 -6.43 1 86.75 102 ASP A O 1
ATOM 821 N N . ASN A 1 103 ? 7.152 12.758 -5.375 1 90.88 103 ASN A N 1
ATOM 822 C CA . ASN A 1 103 ? 7.801 12.688 -4.07 1 90.88 103 ASN A CA 1
ATOM 823 C C . ASN A 1 103 ? 8.766 11.508 -3.988 1 90.88 103 ASN A C 1
ATOM 825 O O . ASN A 1 103 ? 9.828 11.609 -3.371 1 90.88 103 ASN A O 1
ATOM 829 N N . ALA A 1 104 ? 8.352 10.414 -4.594 1 94.62 104 ALA A N 1
ATOM 830 C CA . ALA A 1 104 ? 9.234 9.25 -4.629 1 94.62 104 ALA A CA 1
ATOM 831 C C . ALA A 1 104 ? 10.531 9.562 -5.363 1 94.62 104 ALA A C 1
ATOM 833 O O . ALA A 1 104 ? 11.617 9.18 -4.918 1 94.62 104 ALA A O 1
ATOM 834 N N . ASN A 1 105 ? 10.414 10.258 -6.469 1 93.5 105 ASN A N 1
ATOM 835 C CA . ASN A 1 105 ? 11.602 10.672 -7.215 1 93.5 105 ASN A CA 1
ATOM 836 C C . ASN A 1 105 ? 12.484 11.602 -6.391 1 93.5 105 ASN A C 1
ATOM 838 O O . ASN A 1 105 ? 13.703 11.43 -6.352 1 93.5 105 ASN A O 1
ATOM 842 N N . ASP A 1 106 ? 11.891 12.508 -5.746 1 89.81 106 ASP A N 1
ATOM 843 C CA . ASP A 1 106 ? 12.633 13.453 -4.91 1 89.81 106 ASP A CA 1
ATOM 844 C C . ASP A 1 106 ? 13.289 12.742 -3.729 1 89.81 106 ASP A C 1
ATOM 846 O O . ASP A 1 106 ? 14.375 13.117 -3.301 1 89.81 106 ASP A O 1
ATOM 850 N N . PHE A 1 107 ? 12.562 11.797 -3.225 1 95.12 107 PHE A N 1
ATOM 851 C CA . PHE A 1 107 ? 13.078 11.008 -2.113 1 95.12 107 PHE A CA 1
ATOM 852 C C . PHE A 1 107 ? 14.414 10.383 -2.475 1 95.12 107 PHE A C 1
ATOM 854 O O . PHE A 1 107 ? 15.359 10.414 -1.678 1 95.12 107 PHE A O 1
ATOM 861 N N . HIS A 1 108 ? 14.508 9.828 -3.643 1 94.62 108 HIS A N 1
ATOM 862 C CA . HIS A 1 108 ? 15.773 9.289 -4.121 1 94.62 108 HIS A CA 1
ATOM 863 C C . HIS A 1 108 ? 16.828 10.375 -4.25 1 94.62 108 HIS A C 1
ATOM 865 O O . HIS A 1 108 ? 17.969 10.195 -3.82 1 94.62 108 HIS A O 1
ATOM 871 N N . LYS A 1 109 ? 16.484 11.477 -4.805 1 87.69 109 LYS A N 1
ATOM 872 C CA . LYS A 1 109 ? 17.406 12.57 -5.09 1 87.69 109 LYS A CA 1
ATOM 873 C C . LYS A 1 109 ? 18.031 13.109 -3.807 1 87.69 109 LYS A C 1
ATOM 875 O O . LYS A 1 109 ? 19.188 13.539 -3.805 1 87.69 109 LYS A O 1
ATOM 880 N N . ILE A 1 110 ? 17.344 12.984 -2.734 1 86.44 110 ILE A N 1
ATOM 881 C CA . ILE A 1 110 ? 17.844 13.586 -1.501 1 86.44 110 ILE A CA 1
ATOM 882 C C . ILE A 1 110 ? 18.531 12.523 -0.651 1 86.44 110 ILE A C 1
ATOM 884 O O . ILE A 1 110 ? 18.891 12.773 0.501 1 86.44 110 ILE A O 1
ATOM 888 N N . GLY A 1 111 ? 18.625 11.383 -1.174 1 91.88 111 GLY A N 1
ATOM 889 C CA . GLY A 1 111 ? 19.406 10.352 -0.515 1 91.88 111 GLY A CA 1
ATOM 890 C C . GLY A 1 111 ? 18.578 9.336 0.234 1 91.88 111 GLY A C 1
ATOM 891 O O . GLY A 1 111 ? 19.094 8.57 1.048 1 91.88 111 GLY A O 1
ATOM 892 N N . GLY A 1 112 ? 17.344 9.352 0.011 1 96 112 GLY A N 1
ATOM 893 C CA . GLY A 1 112 ? 16.438 8.453 0.717 1 96 112 GLY A CA 1
ATOM 894 C C . GLY A 1 112 ? 16.797 6.992 0.542 1 96 112 GLY A C 1
ATOM 895 O O . GLY A 1 112 ? 16.75 6.219 1.502 1 96 112 GLY A O 1
ATOM 896 N N . PHE A 1 113 ? 17.188 6.551 -0.616 1 96.69 113 PHE A N 1
ATOM 897 C CA . PHE A 1 113 ? 17.5 5.148 -0.889 1 96.69 113 PHE A CA 1
ATOM 898 C C . PHE A 1 113 ? 18.734 4.703 -0.12 1 96.69 113 PHE A C 1
ATOM 900 O O . PHE A 1 113 ? 18.828 3.551 0.304 1 96.69 113 PHE A O 1
ATOM 907 N N . LYS A 1 114 ? 19.656 5.598 0.043 1 95.19 114 LYS A N 1
ATOM 908 C CA . LYS A 1 114 ? 20.844 5.277 0.83 1 95.19 114 LYS A CA 1
ATOM 909 C C . LYS A 1 114 ? 20.469 4.949 2.273 1 95.19 114 LYS A C 1
ATOM 911 O O . LYS A 1 114 ? 20.984 3.984 2.846 1 95.19 114 LYS A O 1
ATOM 916 N N . VAL A 1 115 ? 19.641 5.723 2.809 1 96.38 115 VAL A N 1
ATOM 917 C CA . VAL A 1 115 ? 19.188 5.5 4.18 1 96.38 115 VAL A CA 1
ATOM 918 C C . VAL A 1 115 ? 18.406 4.188 4.262 1 96.38 115 VAL A C 1
ATOM 920 O O . VAL A 1 115 ? 18.562 3.436 5.227 1 96.38 115 VAL A O 1
ATOM 923 N N . MET A 1 116 ? 17.547 3.916 3.262 1 97.88 116 MET A N 1
ATOM 924 C CA . MET A 1 116 ? 16.812 2.658 3.236 1 97.88 116 MET A CA 1
ATOM 925 C C . MET A 1 116 ? 17.766 1.468 3.221 1 97.88 116 MET A C 1
ATOM 927 O O . MET A 1 116 ? 17.531 0.467 3.9 1 97.88 116 MET A O 1
ATOM 931 N N . MET A 1 117 ? 18.844 1.588 2.475 1 97 117 MET A N 1
ATOM 932 C CA . MET A 1 117 ? 19.828 0.511 2.393 1 97 117 MET A CA 1
ATOM 933 C C . MET A 1 117 ? 20.422 0.212 3.766 1 97 117 MET A C 1
ATOM 935 O O . MET A 1 117 ? 20.609 -0.951 4.125 1 97 117 MET A O 1
ATOM 939 N N . LYS A 1 118 ? 20.688 1.217 4.449 1 96 118 LYS A N 1
ATOM 940 C CA . LYS A 1 118 ? 21.188 1.048 5.805 1 96 118 LYS A CA 1
ATOM 941 C C . LYS A 1 118 ? 20.172 0.35 6.695 1 96 118 LYS A C 1
ATOM 943 O O . LYS A 1 118 ? 20.516 -0.544 7.469 1 96 118 LYS A O 1
ATOM 948 N N . CYS A 1 119 ? 18.969 0.757 6.57 1 97.19 119 CYS A N 1
ATOM 949 C CA . CYS A 1 119 ? 17.922 0.193 7.398 1 97.19 119 CYS A CA 1
ATOM 950 C C . CYS A 1 119 ? 17.641 -1.26 7.023 1 97.19 119 CYS A C 1
ATOM 952 O O . CYS A 1 119 ? 17.344 -2.082 7.891 1 97.19 119 CYS A O 1
ATOM 954 N N . LEU A 1 120 ? 17.75 -1.616 5.777 1 97.81 120 LEU A N 1
ATOM 955 C CA . LEU A 1 120 ? 17.547 -2.98 5.305 1 97.81 120 LEU A CA 1
ATOM 956 C C . LEU A 1 120 ? 18.547 -3.934 5.934 1 97.81 120 LEU A C 1
ATOM 958 O O . LEU A 1 120 ? 18.266 -5.121 6.109 1 97.81 120 LEU A O 1
ATOM 962 N N . SER A 1 121 ? 19.672 -3.393 6.266 1 95.38 121 SER A N 1
ATOM 963 C CA . SER A 1 121 ? 20.75 -4.207 6.82 1 95.38 121 SER A CA 1
ATOM 964 C C . SER A 1 121 ? 20.859 -4.008 8.328 1 95.38 121 SER A C 1
ATOM 966 O O . SER A 1 121 ? 21.828 -4.461 8.945 1 95.38 121 SER A O 1
ATOM 968 N N . GLY A 1 122 ? 19.938 -3.338 8.852 1 93.69 122 GLY A N 1
ATOM 969 C CA . GLY A 1 122 ? 20.031 -3.002 10.266 1 93.69 122 GLY A CA 1
ATOM 970 C C . GLY A 1 122 ? 19.625 -4.145 11.18 1 93.69 122 GLY A C 1
ATOM 971 O O . GLY A 1 122 ? 19.172 -5.195 10.703 1 93.69 122 GLY A O 1
ATOM 972 N N . GLU A 1 123 ? 19.672 -3.875 12.438 1 92 123 GLU A N 1
ATOM 973 C CA . GLU A 1 123 ? 19.484 -4.914 13.445 1 92 123 GLU A CA 1
ATOM 974 C C . GLU A 1 123 ? 18 -5.152 13.719 1 92 123 GLU A C 1
ATOM 976 O O . GLU A 1 123 ? 17.609 -6.266 14.07 1 92 123 GLU A O 1
ATOM 981 N N . HIS A 1 124 ? 17.203 -4.223 13.586 1 93.81 124 HIS A N 1
ATOM 982 C CA . HIS A 1 124 ? 15.805 -4.316 13.984 1 93.81 124 HIS A CA 1
ATOM 983 C C . HIS A 1 124 ? 14.93 -4.766 12.82 1 93.81 124 HIS A C 1
ATOM 985 O O . HIS A 1 124 ? 14.805 -4.051 11.82 1 93.81 124 HIS A O 1
ATOM 991 N N . SER A 1 125 ? 14.258 -5.867 13.016 1 96.81 125 SER A N 1
ATOM 992 C CA . SER A 1 125 ? 13.43 -6.434 11.953 1 96.81 125 SER A CA 1
ATOM 993 C C . SER A 1 125 ? 12.305 -5.477 11.562 1 96.81 125 SER A C 1
ATOM 995 O O . SER A 1 125 ? 11.93 -5.402 10.391 1 96.81 125 SER A O 1
ATOM 997 N N . SER A 1 126 ? 11.836 -4.742 12.547 1 96.44 126 SER A N 1
ATOM 998 C CA . SER A 1 126 ? 10.734 -3.814 12.281 1 96.44 126 SER A CA 1
ATOM 999 C C . SER A 1 126 ? 11.164 -2.713 11.32 1 96.44 126 SER A C 1
ATOM 1001 O O . SER A 1 126 ? 10.352 -2.232 10.523 1 96.44 126 SER A O 1
ATOM 1003 N N . LEU A 1 127 ? 12.391 -2.402 11.375 1 96.94 127 LEU A N 1
ATOM 1004 C CA . LEU A 1 127 ? 12.898 -1.377 10.469 1 96.94 127 LEU A CA 1
ATOM 1005 C C . LEU A 1 127 ? 13.242 -1.975 9.109 1 96.94 127 LEU A C 1
ATOM 1007 O O . LEU A 1 127 ? 13.039 -1.334 8.078 1 96.94 127 LEU A O 1
ATOM 1011 N N . ARG A 1 128 ? 13.672 -3.232 9.102 1 98.06 128 ARG A N 1
ATOM 1012 C CA . ARG A 1 128 ? 14.031 -3.896 7.852 1 98.06 128 ARG A CA 1
ATOM 1013 C C . ARG A 1 128 ? 12.82 -4.039 6.941 1 98.06 128 ARG A C 1
ATOM 1015 O O . ARG A 1 128 ? 12.867 -3.668 5.766 1 98.06 128 ARG A O 1
ATOM 1022 N N . TRP A 1 129 ? 11.695 -4.52 7.488 1 98.06 129 TRP A N 1
ATOM 1023 C CA . TRP A 1 129 ? 10.555 -4.75 6.609 1 98.06 129 TRP A CA 1
ATOM 1024 C C . TRP A 1 129 ? 9.922 -3.434 6.18 1 98.06 129 TRP A C 1
ATOM 1026 O O . TRP A 1 129 ? 9.406 -3.318 5.066 1 98.06 129 TRP A O 1
ATOM 1036 N N . ARG A 1 130 ? 10.016 -2.355 7.031 1 97.81 130 ARG A N 1
ATOM 1037 C CA . ARG A 1 130 ? 9.477 -1.051 6.664 1 97.81 130 ARG A CA 1
ATOM 1038 C C . ARG A 1 130 ? 10.297 -0.403 5.559 1 97.81 130 ARG A C 1
ATOM 1040 O O . ARG A 1 130 ? 9.75 0.255 4.672 1 97.81 130 ARG A O 1
ATOM 1047 N N . ALA A 1 131 ? 11.594 -0.583 5.68 1 98.44 131 ALA A N 1
ATOM 1048 C CA . ALA A 1 131 ? 12.461 -0.08 4.621 1 98.44 131 ALA A CA 1
ATOM 1049 C C . ALA A 1 131 ? 12.164 -0.768 3.291 1 98.44 131 ALA A C 1
ATOM 1051 O O . ALA A 1 131 ? 12.078 -0.112 2.25 1 98.44 131 ALA A O 1
ATOM 1052 N N . ALA A 1 132 ? 11.953 -2.08 3.354 1 98.56 132 ALA A N 1
ATOM 1053 C CA . ALA A 1 132 ? 11.578 -2.816 2.148 1 98.56 132 ALA A CA 1
ATOM 1054 C C . ALA A 1 132 ? 10.258 -2.314 1.586 1 98.56 132 ALA A C 1
ATOM 10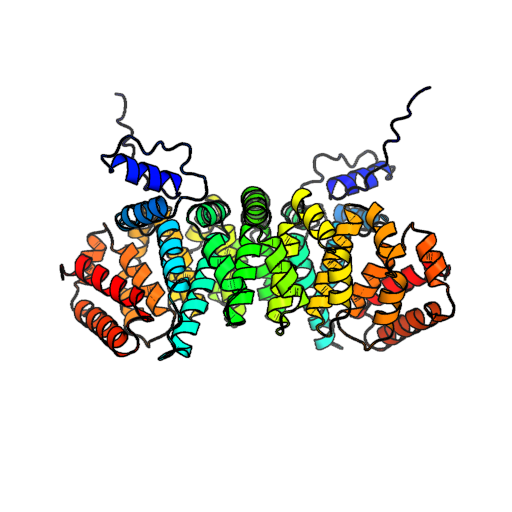56 O O . ALA A 1 132 ? 10.102 -2.176 0.371 1 98.56 132 ALA A O 1
ATOM 1057 N N . ASP A 1 133 ? 9.414 -2.002 2.441 1 97.31 133 ASP A N 1
ATOM 1058 C CA . ASP A 1 133 ? 8.094 -1.513 2.047 1 97.31 133 ASP A CA 1
ATOM 1059 C C . ASP A 1 133 ? 8.195 -0.152 1.361 1 97.31 133 ASP A C 1
ATOM 1061 O O . ASP A 1 133 ? 7.527 0.094 0.355 1 97.31 133 ASP A O 1
ATOM 1065 N N . ILE A 1 134 ? 8.984 0.742 1.893 1 98.12 134 ILE A N 1
ATOM 1066 C CA . ILE A 1 134 ? 9.188 2.057 1.292 1 98.12 134 ILE A CA 1
ATOM 1067 C C . ILE A 1 134 ? 9.758 1.897 -0.116 1 98.12 134 ILE A C 1
ATOM 1069 O O . ILE A 1 134 ? 9.32 2.576 -1.049 1 98.12 134 ILE A O 1
ATOM 1073 N N . ILE A 1 135 ? 10.719 1.012 -0.261 1 98.31 135 ILE A N 1
ATOM 1074 C CA . ILE A 1 135 ? 11.297 0.76 -1.574 1 98.31 135 ILE A CA 1
ATOM 1075 C C . ILE A 1 135 ? 10.219 0.278 -2.537 1 98.31 135 ILE A C 1
ATOM 1077 O O . ILE A 1 135 ? 10.125 0.755 -3.67 1 98.31 135 ILE A O 1
ATOM 1081 N N . ALA A 1 136 ? 9.398 -0.65 -2.057 1 96.81 136 ALA A N 1
ATOM 1082 C CA . ALA A 1 136 ? 8.32 -1.182 -2.891 1 96.81 136 ALA A CA 1
ATOM 1083 C C . ALA A 1 136 ? 7.418 -0.062 -3.396 1 96.81 136 ALA A C 1
ATOM 1085 O O . ALA A 1 136 ? 7.105 0.001 -4.59 1 96.81 136 ALA A O 1
ATOM 1086 N N . VAL A 1 137 ? 7.074 0.833 -2.488 1 94.69 137 VAL A N 1
ATOM 1087 C CA . VAL A 1 137 ? 6.176 1.933 -2.82 1 94.69 137 VAL A CA 1
ATOM 1088 C C . VAL A 1 137 ? 6.844 2.863 -3.828 1 94.69 137 VAL A C 1
ATOM 1090 O O . VAL A 1 137 ? 6.215 3.295 -4.797 1 94.69 137 VAL A O 1
ATOM 1093 N N . CYS A 1 138 ? 8.062 3.15 -3.686 1 96.94 138 CYS A N 1
ATOM 1094 C CA . CYS A 1 138 ? 8.789 4.082 -4.539 1 96.94 138 CYS A CA 1
ATOM 1095 C C . CYS A 1 138 ? 8.93 3.533 -5.953 1 96.94 138 CYS A C 1
ATOM 1097 O O . CYS A 1 138 ? 8.812 4.281 -6.926 1 96.94 138 CYS A O 1
ATOM 1099 N N . VAL A 1 139 ? 9.133 2.252 -6.07 1 96.62 139 VAL A N 1
ATOM 1100 C CA . VAL A 1 139 ? 9.484 1.693 -7.371 1 96.62 139 VAL A CA 1
ATOM 1101 C C . VAL A 1 139 ? 8.219 1.248 -8.102 1 96.62 139 VAL A C 1
ATOM 1103 O O . VAL A 1 139 ? 8.25 0.976 -9.305 1 96.62 139 VAL A O 1
ATOM 1106 N N . GLN A 1 140 ? 7.141 1.13 -7.387 1 90.94 140 GLN A N 1
ATOM 1107 C CA . GLN A 1 140 ? 5.902 0.675 -8.008 1 90.94 140 GLN A CA 1
ATOM 1108 C C . GLN A 1 140 ? 5.461 1.625 -9.117 1 90.94 140 GLN A C 1
ATOM 1110 O O . GLN A 1 140 ? 5.227 2.811 -8.875 1 90.94 140 GLN A O 1
ATOM 1115 N N . ASN A 1 141 ? 5.336 1.094 -10.289 1 86.69 141 ASN A N 1
ATOM 1116 C CA . ASN A 1 141 ? 4.926 1.822 -11.492 1 86.69 141 ASN A CA 1
ATOM 1117 C C . ASN A 1 141 ? 5.77 3.074 -11.703 1 86.69 141 ASN A C 1
ATOM 1119 O O . ASN A 1 141 ? 5.25 4.121 -12.094 1 86.69 141 ASN A O 1
ATOM 1123 N N . ASN A 1 142 ? 7.047 3.027 -11.352 1 93.88 142 ASN A N 1
ATOM 1124 C CA . ASN A 1 142 ? 7.945 4.176 -11.391 1 93.88 142 ASN A CA 1
ATOM 1125 C C . ASN A 1 142 ? 9.305 3.805 -11.977 1 93.88 142 ASN A C 1
ATOM 1127 O O . ASN A 1 142 ? 10.25 3.531 -11.242 1 93.88 142 ASN A O 1
ATOM 1131 N N . PRO A 1 143 ? 9.406 3.908 -13.312 1 95.38 143 PRO A N 1
ATOM 1132 C CA . PRO A 1 143 ? 10.641 3.506 -13.984 1 95.38 143 PRO A CA 1
ATOM 1133 C C . PRO A 1 143 ? 11.867 4.254 -13.461 1 95.38 143 PRO A C 1
ATOM 1135 O O . PRO A 1 143 ? 12.961 3.686 -13.383 1 95.38 143 PRO A O 1
ATOM 1138 N N . TYR A 1 144 ? 11.695 5.508 -13.062 1 95.81 144 TYR A N 1
ATOM 1139 C CA . TYR A 1 144 ? 12.805 6.281 -12.508 1 95.81 144 TYR A CA 1
ATOM 1140 C C . TYR A 1 144 ? 13.359 5.625 -11.25 1 95.81 144 TYR A C 1
ATOM 1142 O O . TYR A 1 144 ? 14.57 5.402 -11.141 1 95.81 144 TYR A O 1
ATOM 1150 N N . CYS A 1 145 ? 12.477 5.316 -10.367 1 97.19 145 CYS A N 1
ATOM 1151 C CA . CYS A 1 145 ? 12.906 4.734 -9.102 1 97.19 145 CYS A CA 1
ATOM 1152 C C . CYS A 1 145 ? 13.383 3.301 -9.289 1 97.19 145 CYS A C 1
ATOM 1154 O O . CYS A 1 145 ? 14.258 2.83 -8.562 1 97.19 145 CYS A O 1
ATOM 1156 N N . GLN A 1 146 ? 12.789 2.566 -10.234 1 97.25 146 GLN A N 1
ATOM 1157 C CA . GLN A 1 146 ? 13.281 1.229 -10.547 1 97.25 146 GLN A CA 1
ATOM 1158 C C . GLN A 1 146 ? 14.727 1.273 -11.031 1 97.25 146 GLN A C 1
ATOM 1160 O O . GLN A 1 146 ? 15.57 0.513 -10.555 1 97.25 146 GLN A O 1
ATOM 1165 N N . LYS A 1 147 ? 14.984 2.199 -11.93 1 97.62 147 LYS A N 1
ATOM 1166 C CA . LYS A 1 147 ? 16.344 2.371 -12.422 1 97.62 147 LYS A CA 1
ATOM 1167 C C . LYS A 1 147 ? 17.297 2.766 -11.297 1 97.62 147 LYS A C 1
ATOM 1169 O O . LYS A 1 147 ? 18.406 2.225 -11.188 1 97.62 147 LYS A O 1
ATOM 1174 N N . ALA A 1 148 ? 16.875 3.693 -10.469 1 97 148 ALA A N 1
ATOM 1175 C CA . ALA A 1 148 ? 17.672 4.16 -9.344 1 97 148 ALA A CA 1
ATOM 1176 C C . ALA A 1 148 ? 18 3.016 -8.391 1 97 148 ALA A C 1
ATOM 1178 O O . ALA A 1 148 ? 19.141 2.895 -7.918 1 97 148 ALA A O 1
ATOM 1179 N N . ALA A 1 149 ? 17.016 2.209 -8.109 1 97.88 149 ALA A N 1
ATOM 1180 C CA . ALA A 1 149 ? 17.203 1.076 -7.207 1 97.88 149 ALA A CA 1
ATOM 1181 C C . ALA A 1 149 ? 18.234 0.097 -7.762 1 97.88 149 ALA A C 1
ATOM 1183 O O . ALA A 1 149 ? 19.047 -0.442 -7.012 1 97.88 149 ALA A O 1
ATOM 1184 N N . MET A 1 150 ? 18.203 -0.158 -9.039 1 97.62 150 MET A N 1
ATOM 1185 C CA . MET A 1 150 ? 19.156 -1.049 -9.695 1 97.62 150 MET A CA 1
ATOM 1186 C C . MET A 1 150 ? 20.562 -0.47 -9.641 1 97.62 150 MET A C 1
ATOM 1188 O O . MET A 1 150 ? 21.516 -1.187 -9.344 1 97.62 150 MET A O 1
ATOM 1192 N N . GLU A 1 151 ? 20.641 0.794 -9.883 1 96.75 151 GLU A N 1
ATOM 1193 C CA . GLU A 1 151 ? 21.938 1.467 -9.883 1 96.75 151 GLU A CA 1
ATOM 1194 C C . GLU A 1 151 ? 22.562 1.457 -8.484 1 96.75 151 GLU A C 1
ATOM 1196 O O . GLU A 1 151 ? 23.781 1.407 -8.344 1 96.75 151 GLU A O 1
ATOM 1201 N N . MET A 1 152 ? 21.766 1.412 -7.504 1 96.12 152 MET A N 1
ATOM 1202 C CA . MET A 1 152 ? 22.25 1.459 -6.129 1 96.12 152 MET A CA 1
ATOM 1203 C C . MET A 1 152 ? 22.391 0.054 -5.555 1 96.12 152 MET A C 1
ATOM 1205 O O . MET A 1 152 ? 22.641 -0.111 -4.359 1 96.12 152 MET A O 1
ATOM 1209 N N . ASN A 1 153 ? 22.156 -0.92 -6.359 1 95.69 153 ASN A N 1
ATOM 1210 C CA . ASN A 1 153 ? 22.328 -2.326 -6.004 1 95.69 153 ASN A CA 1
ATOM 1211 C C . ASN A 1 153 ? 21.438 -2.719 -4.828 1 95.69 153 ASN A C 1
ATOM 1213 O O . ASN A 1 153 ? 21.891 -3.396 -3.904 1 95.69 153 ASN A O 1
ATOM 1217 N N . ILE A 1 154 ? 20.25 -2.285 -4.859 1 97.5 154 ILE A N 1
ATOM 1218 C CA . ILE A 1 154 ? 19.297 -2.592 -3.799 1 97.5 154 ILE A CA 1
ATOM 1219 C C . ILE A 1 154 ? 18.797 -4.023 -3.955 1 97.5 154 ILE A C 1
ATOM 1221 O O . ILE A 1 154 ? 18.5 -4.699 -2.965 1 97.5 154 ILE A O 1
ATOM 1225 N N . LEU A 1 155 ? 18.719 -4.547 -5.148 1 98.12 155 LEU A N 1
ATOM 1226 C CA . LEU A 1 155 ? 18.156 -5.855 -5.453 1 98.12 155 LEU A CA 1
ATOM 1227 C C . LEU A 1 155 ? 18.906 -6.953 -4.695 1 98.12 155 LEU A C 1
ATOM 1229 O O . LEU A 1 155 ? 18.266 -7.785 -4.031 1 98.12 155 LEU A O 1
ATOM 1233 N N . PRO A 1 156 ? 20.234 -6.934 -4.664 1 97.62 156 PRO A N 1
ATOM 1234 C CA . PRO A 1 156 ? 20.938 -7.984 -3.924 1 97.62 156 PRO A CA 1
ATOM 1235 C C . PRO A 1 156 ? 20.594 -7.988 -2.436 1 97.62 156 PRO A C 1
ATOM 1237 O O . PRO A 1 156 ? 20.5 -9.055 -1.825 1 97.62 156 PRO A O 1
ATOM 1240 N N . THR A 1 157 ? 20.438 -6.852 -1.896 1 98 157 THR A N 1
ATOM 1241 C CA . THR A 1 157 ? 20.078 -6.766 -0.484 1 98 157 THR A CA 1
ATOM 1242 C C . THR A 1 157 ? 18.688 -7.336 -0.239 1 98 157 THR A C 1
ATOM 1244 O O . THR A 1 157 ? 18.469 -8.07 0.729 1 98 157 THR A O 1
ATOM 1247 N N . LEU A 1 158 ? 17.75 -7.023 -1.065 1 98.44 158 LEU A N 1
ATOM 1248 C CA . LEU A 1 158 ? 16.391 -7.539 -0.951 1 98.44 158 LEU A CA 1
ATOM 1249 C C . LEU A 1 158 ? 16.375 -9.055 -1.098 1 98.44 158 LEU A C 1
ATOM 1251 O O . LEU A 1 158 ? 15.672 -9.742 -0.355 1 98.44 158 LEU A O 1
ATOM 1255 N N . THR A 1 159 ? 17.156 -9.555 -2.047 1 98.19 159 THR A N 1
ATOM 1256 C CA . THR A 1 159 ? 17.188 -11 -2.256 1 98.19 159 THR A CA 1
ATOM 1257 C C . THR A 1 159 ? 17.797 -11.703 -1.048 1 98.19 159 THR A C 1
ATOM 1259 O O . THR A 1 159 ? 17.359 -12.789 -0.664 1 98.19 159 THR A O 1
ATOM 1262 N N . SER A 1 160 ? 18.766 -11.086 -0.516 1 97.69 160 SER A N 1
ATOM 1263 C CA . SER A 1 160 ? 19.375 -11.648 0.688 1 97.69 160 SER A CA 1
ATOM 1264 C C . SER A 1 160 ? 18.359 -11.727 1.829 1 97.69 160 SER A C 1
ATOM 1266 O O . SER A 1 160 ? 18.297 -12.734 2.539 1 97.69 160 SER A O 1
ATOM 1268 N N . LEU A 1 161 ? 17.609 -10.695 2.021 1 98.12 161 LEU A N 1
ATOM 1269 C CA . LEU A 1 161 ? 16.594 -10.68 3.061 1 98.12 161 LEU A CA 1
ATOM 1270 C C . LEU A 1 161 ? 15.555 -11.766 2.816 1 98.12 161 LEU A C 1
ATOM 1272 O O . LEU A 1 161 ? 15.133 -12.453 3.752 1 98.12 161 LEU A O 1
ATOM 1276 N N . LEU A 1 162 ? 15.117 -11.945 1.627 1 98 162 LEU A N 1
ATOM 1277 C CA . LEU A 1 162 ? 14.141 -12.961 1.266 1 98 162 LEU A CA 1
ATOM 1278 C C . LEU A 1 162 ? 14.648 -14.352 1.639 1 98 162 LEU A C 1
ATOM 1280 O O . LEU A 1 162 ? 13.891 -15.172 2.17 1 98 162 LEU A O 1
ATOM 1284 N N . GLU A 1 163 ? 15.891 -14.539 1.523 1 96.25 163 GLU A N 1
ATOM 1285 C CA . GLU A 1 163 ? 16.453 -15.875 1.676 1 96.25 163 GLU A CA 1
ATOM 1286 C C . GLU A 1 163 ? 16.844 -16.141 3.129 1 96.25 163 GLU A C 1
ATOM 1288 O O . GLU A 1 163 ? 16.719 -17.281 3.6 1 96.25 163 GLU A O 1
ATOM 1293 N N . THR A 1 164 ? 17.234 -15.102 3.791 1 95.69 164 THR A N 1
ATOM 1294 C CA . THR A 1 164 ? 17.984 -15.445 4.996 1 95.69 164 THR A CA 1
ATOM 1295 C C . THR A 1 164 ? 17.328 -14.836 6.23 1 95.69 164 THR A C 1
ATOM 1297 O O . THR A 1 164 ? 17.625 -15.227 7.359 1 95.69 164 THR A O 1
ATOM 1300 N N . ASP A 1 165 ? 16.453 -13.898 6.047 1 97.44 165 ASP A N 1
ATOM 1301 C CA . ASP A 1 165 ? 15.953 -13.234 7.242 1 97.44 165 ASP A CA 1
ATOM 1302 C C . ASP A 1 165 ? 15.164 -14.203 8.117 1 97.44 165 ASP A C 1
ATOM 1304 O O . ASP A 1 165 ? 14.453 -15.07 7.613 1 97.44 165 ASP A O 1
ATOM 1308 N N . GLN A 1 166 ? 15.227 -13.961 9.344 1 95.88 166 GLN A N 1
ATOM 1309 C CA . GLN A 1 166 ? 14.594 -14.859 10.297 1 95.88 166 GLN A CA 1
ATOM 1310 C C . GLN A 1 166 ? 13.102 -14.562 10.438 1 95.88 166 GLN A C 1
ATOM 1312 O O . GLN A 1 166 ? 12.32 -15.43 10.82 1 95.88 166 GLN A O 1
ATOM 1317 N N . LEU A 1 167 ? 12.727 -13.375 10.164 1 96.75 167 LEU A N 1
ATOM 1318 C CA . LEU A 1 167 ? 11.336 -12.984 10.344 1 96.75 167 LEU A CA 1
ATOM 1319 C C . LEU A 1 167 ? 10.578 -13.055 9.016 1 96.75 167 LEU A C 1
ATOM 1321 O O . LEU A 1 167 ? 10.984 -12.43 8.031 1 96.75 167 LEU A O 1
ATOM 1325 N N . ASP A 1 168 ? 9.469 -13.727 8.969 1 96.19 168 ASP A N 1
ATOM 1326 C CA . ASP A 1 168 ? 8.664 -13.906 7.766 1 96.19 168 ASP A CA 1
ATOM 1327 C C . ASP A 1 168 ? 8.172 -12.562 7.223 1 96.19 168 ASP A C 1
ATOM 1329 O O . ASP A 1 168 ? 8.094 -12.375 6.008 1 96.19 168 ASP A O 1
ATOM 1333 N N . GLN A 1 169 ? 7.832 -11.68 8.141 1 96.88 169 GLN A N 1
ATOM 1334 C CA . GLN A 1 169 ? 7.34 -10.375 7.707 1 96.88 169 GLN A CA 1
ATOM 1335 C C . GLN A 1 169 ? 8.375 -9.656 6.848 1 96.88 169 GLN A C 1
ATOM 1337 O O . GLN A 1 169 ? 8.016 -8.969 5.883 1 96.88 169 GLN A O 1
ATOM 1342 N N . VAL A 1 170 ? 9.617 -9.75 7.25 1 98.12 170 VAL A N 1
ATOM 1343 C CA . VAL A 1 170 ? 10.695 -9.141 6.477 1 98.12 170 VAL A CA 1
ATOM 1344 C C . VAL A 1 170 ? 10.805 -9.82 5.117 1 98.12 170 VAL A C 1
ATOM 1346 O O . VAL A 1 170 ? 10.914 -9.148 4.086 1 98.12 170 VAL A O 1
ATOM 1349 N N . ARG A 1 171 ? 10.711 -11.102 5.102 1 98.12 171 ARG A N 1
ATOM 1350 C CA . ARG A 1 171 ? 10.797 -11.867 3.859 1 98.12 171 ARG A CA 1
ATOM 1351 C C . ARG A 1 171 ? 9.648 -11.508 2.92 1 98.12 171 ARG A C 1
ATOM 1353 O O . ARG A 1 171 ? 9.852 -11.352 1.715 1 98.12 171 ARG A O 1
ATOM 1360 N N . ILE A 1 172 ? 8.492 -11.352 3.475 1 96.88 172 ILE A N 1
ATOM 1361 C CA . ILE A 1 172 ? 7.297 -11.016 2.711 1 96.88 172 ILE A CA 1
ATOM 1362 C C . ILE A 1 172 ? 7.469 -9.648 2.057 1 96.88 172 ILE A C 1
ATOM 1364 O O . ILE A 1 172 ? 7.215 -9.492 0.859 1 96.88 172 ILE A O 1
ATOM 1368 N N . LYS A 1 173 ? 7.91 -8.641 2.844 1 97.62 173 LYS A N 1
ATOM 1369 C CA . LYS A 1 173 ? 8.039 -7.285 2.32 1 97.62 173 LYS A CA 1
ATOM 1370 C C . LYS A 1 173 ? 9.195 -7.188 1.328 1 97.62 173 LYS A C 1
ATOM 1372 O O . LYS A 1 173 ? 9.133 -6.422 0.366 1 97.62 173 LYS A O 1
ATOM 1377 N N . ALA A 1 174 ? 10.242 -8 1.559 1 98.44 174 ALA A N 1
ATOM 1378 C CA . ALA A 1 174 ? 11.328 -8.078 0.588 1 98.44 174 ALA A CA 1
ATOM 1379 C C . ALA A 1 174 ? 10.836 -8.625 -0.749 1 98.44 174 ALA A C 1
ATOM 1381 O O . ALA A 1 174 ? 11.133 -8.062 -1.805 1 98.44 174 ALA A O 1
ATOM 1382 N N . LEU A 1 175 ? 10.078 -9.688 -0.677 1 97.94 175 LEU A N 1
ATOM 1383 C CA . LEU A 1 175 ? 9.516 -10.273 -1.891 1 97.94 175 LEU A CA 1
ATOM 1384 C C . LEU A 1 175 ? 8.609 -9.273 -2.602 1 97.94 175 LEU A C 1
ATOM 1386 O O . LEU A 1 175 ? 8.641 -9.164 -3.83 1 97.94 175 LEU A O 1
ATOM 1390 N N . TYR A 1 176 ? 7.871 -8.562 -1.809 1 96.25 176 TYR A N 1
ATOM 1391 C CA . TYR A 1 176 ? 6.988 -7.547 -2.371 1 96.25 176 TYR A CA 1
ATOM 1392 C C . TYR A 1 176 ? 7.785 -6.465 -3.084 1 96.25 176 TYR A C 1
ATOM 1394 O O . TYR A 1 176 ? 7.438 -6.055 -4.195 1 96.25 176 TYR A O 1
ATOM 1402 N N . ALA A 1 177 ? 8.805 -5.988 -2.475 1 97.88 177 ALA A N 1
ATOM 1403 C CA . ALA A 1 177 ? 9.672 -4.977 -3.078 1 97.88 177 ALA A CA 1
ATOM 1404 C C . ALA A 1 177 ? 10.305 -5.492 -4.367 1 97.88 177 ALA A C 1
ATOM 1406 O O . ALA A 1 177 ? 10.359 -4.77 -5.367 1 97.88 177 ALA A O 1
ATOM 1407 N N . ILE A 1 178 ? 10.734 -6.742 -4.379 1 98.12 178 ILE A N 1
ATOM 1408 C CA . ILE A 1 178 ? 11.32 -7.359 -5.562 1 98.12 178 ILE A CA 1
ATOM 1409 C C . ILE A 1 178 ? 10.281 -7.43 -6.68 1 98.12 178 ILE A C 1
ATOM 1411 O O . ILE A 1 178 ? 10.57 -7.105 -7.832 1 98.12 178 ILE A O 1
ATOM 1415 N N . SER A 1 179 ? 9.125 -7.844 -6.285 1 95.19 179 SER A N 1
ATOM 1416 C CA . SER A 1 179 ? 8.039 -7.945 -7.254 1 95.19 179 SER A CA 1
ATOM 1417 C C . SER A 1 179 ? 7.758 -6.594 -7.91 1 95.19 179 SER A C 1
ATOM 1419 O O . SER A 1 179 ? 7.621 -6.508 -9.133 1 95.19 179 SER A O 1
ATOM 1421 N N . CYS A 1 180 ? 7.699 -5.527 -7.109 1 94.38 180 CYS A N 1
ATOM 1422 C CA . CYS A 1 180 ? 7.457 -4.188 -7.629 1 94.38 180 CYS A CA 1
ATOM 1423 C C . CYS A 1 180 ? 8.625 -3.715 -8.484 1 94.38 180 CYS A C 1
ATOM 1425 O O . CYS A 1 180 ? 8.43 -3.076 -9.523 1 94.38 180 CYS A O 1
ATOM 1427 N N . LEU A 1 181 ? 9.82 -4.051 -8.125 1 96.94 181 LEU A N 1
ATOM 1428 C CA . LEU A 1 181 ? 11.039 -3.631 -8.805 1 96.94 181 LEU A CA 1
ATOM 1429 C C . LEU A 1 181 ? 11.148 -4.281 -10.18 1 96.94 181 LEU A C 1
ATOM 1431 O O . LEU A 1 181 ? 11.57 -3.639 -11.141 1 96.94 181 LEU A O 1
ATOM 1435 N N . THR A 1 182 ? 10.695 -5.484 -10.297 1 95.62 182 THR A N 1
ATOM 1436 C CA . THR A 1 182 ? 10.883 -6.246 -11.531 1 95.62 182 THR A CA 1
ATOM 1437 C C . THR A 1 182 ? 9.68 -6.074 -12.461 1 95.62 182 THR A C 1
ATOM 1439 O O . THR A 1 182 ? 9.766 -6.395 -13.648 1 95.62 182 THR A O 1
ATOM 1442 N N . ARG A 1 183 ? 8.633 -5.621 -11.961 1 89.69 183 ARG A N 1
ATOM 1443 C CA . ARG A 1 183 ? 7.406 -5.523 -12.742 1 89.69 183 ARG A CA 1
ATOM 1444 C C . ARG A 1 183 ? 7.566 -4.535 -13.891 1 89.69 183 ARG A C 1
ATOM 1446 O O . ARG A 1 183 ? 7.879 -3.361 -13.672 1 89.69 183 ARG A O 1
ATOM 1453 N N . ASP A 1 184 ? 7.375 -5.004 -15.109 1 87.62 184 ASP A N 1
ATOM 1454 C CA . ASP A 1 184 ? 7.438 -4.223 -16.344 1 87.62 184 ASP A CA 1
ATOM 1455 C C . ASP A 1 184 ? 8.773 -3.492 -16.453 1 87.62 184 ASP A C 1
ATOM 1457 O O . ASP A 1 184 ? 8.836 -2.375 -16.984 1 87.62 184 ASP A O 1
ATOM 1461 N N . PHE A 1 185 ? 9.75 -4.008 -15.844 1 93.56 185 PHE A N 1
ATOM 1462 C CA . PHE A 1 185 ? 11.102 -3.475 -15.906 1 93.56 185 PHE A CA 1
ATOM 1463 C C . PHE A 1 185 ? 12.109 -4.586 -16.188 1 93.56 185 PHE A C 1
ATOM 1465 O O . PHE A 1 185 ? 12.766 -5.086 -15.273 1 93.56 185 PHE A O 1
ATOM 1472 N N . PRO A 1 186 ? 12.312 -4.902 -17.438 1 93.81 186 PRO A N 1
ATOM 1473 C CA . PRO A 1 186 ? 13.078 -6.07 -17.875 1 93.81 186 PRO A CA 1
ATOM 1474 C C . PRO A 1 186 ? 14.492 -6.094 -17.297 1 93.81 186 PRO A C 1
ATOM 1476 O O . PRO A 1 186 ? 15.008 -7.164 -16.953 1 93.81 186 PRO A O 1
ATOM 1479 N N . GLU A 1 187 ? 15.125 -4.961 -17.172 1 96 187 GLU A N 1
ATOM 1480 C CA . GLU A 1 187 ? 16.484 -4.91 -16.656 1 96 187 GLU A CA 1
ATOM 1481 C C . GLU A 1 187 ? 16.562 -5.508 -15.25 1 96 187 GLU A C 1
ATOM 1483 O O . GLU A 1 187 ? 17.469 -6.281 -14.945 1 96 187 GLU A O 1
ATOM 1488 N N . ALA A 1 188 ? 15.641 -5.168 -14.406 1 97 188 ALA A N 1
ATOM 1489 C CA . ALA A 1 188 ? 15.609 -5.676 -13.039 1 97 188 ALA A CA 1
ATOM 1490 C C . ALA A 1 188 ? 15.242 -7.156 -13.016 1 97 188 ALA A C 1
ATOM 1492 O O . ALA A 1 188 ? 15.773 -7.922 -12.203 1 97 188 ALA A O 1
ATOM 1493 N N . GLU A 1 189 ? 14.289 -7.527 -13.852 1 95.62 189 GLU A N 1
ATOM 1494 C CA . GLU A 1 189 ? 13.922 -8.938 -13.938 1 95.62 189 GLU A CA 1
ATOM 1495 C C . GLU A 1 189 ? 15.109 -9.805 -14.328 1 95.62 189 GLU A C 1
ATOM 1497 O O . GLU A 1 189 ? 15.352 -10.852 -13.727 1 95.62 189 GLU A O 1
ATOM 1502 N N . GLU A 1 190 ? 15.82 -9.344 -15.32 1 95.69 190 GLU A N 1
ATOM 1503 C CA . GLU A 1 190 ? 17 -10.07 -15.781 1 95.69 190 GLU A CA 1
ATOM 1504 C C . GLU A 1 190 ? 18.047 -10.18 -14.664 1 95.69 190 GLU A C 1
ATOM 1506 O O . GLU A 1 190 ? 18.641 -11.242 -14.477 1 95.69 190 GLU A O 1
ATOM 1511 N N . ALA A 1 191 ? 18.266 -9.094 -14 1 97.38 191 ALA A N 1
ATOM 1512 C CA . ALA A 1 191 ? 19.219 -9.102 -12.891 1 97.38 191 ALA A CA 1
ATOM 1513 C C . ALA A 1 191 ? 18.781 -10.062 -11.797 1 97.38 191 ALA A C 1
ATOM 1515 O O . ALA A 1 191 ? 19.609 -10.781 -11.227 1 97.38 191 ALA A O 1
ATOM 1516 N N . PHE A 1 192 ? 17.547 -10.062 -11.492 1 98.06 192 PHE A N 1
ATOM 1517 C CA . PHE A 1 192 ? 16.984 -10.945 -10.484 1 98.06 192 PHE A CA 1
ATOM 1518 C C . PHE A 1 192 ? 17.203 -12.406 -10.867 1 98.06 192 PHE A C 1
ATOM 1520 O O . PHE A 1 192 ? 17.609 -13.219 -10.031 1 98.06 192 PHE A O 1
ATOM 1527 N N . LEU A 1 193 ? 17 -12.719 -12.117 1 96 193 LEU A N 1
ATOM 1528 C CA . LEU A 1 193 ? 17.141 -14.086 -12.617 1 96 193 LEU A CA 1
ATOM 1529 C C . LEU A 1 193 ? 18.609 -14.5 -12.625 1 96 193 LEU A C 1
ATOM 1531 O O . LEU A 1 193 ? 18.938 -15.656 -12.328 1 96 193 LEU A O 1
ATOM 1535 N N . LYS A 1 194 ? 19.438 -13.562 -12.938 1 95.25 194 LYS A N 1
ATOM 1536 C CA . LYS A 1 194 ? 20.875 -13.836 -12.914 1 95.25 194 LYS A CA 1
ATOM 1537 C C . LYS A 1 194 ? 21.359 -14.148 -11.508 1 95.25 194 LYS A C 1
ATOM 1539 O O . LYS A 1 194 ? 22.312 -14.898 -11.328 1 95.25 194 LYS A O 1
ATOM 1544 N N . GLU A 1 195 ? 20.641 -13.641 -10.508 1 94.25 195 GLU A N 1
ATOM 1545 C CA . GLU A 1 195 ? 20.953 -13.906 -9.109 1 94.25 195 GLU A CA 1
ATOM 1546 C C . GLU A 1 195 ? 20.172 -15.109 -8.586 1 94.25 195 GLU A C 1
ATOM 1548 O O . GLU A 1 195 ? 19.797 -15.141 -7.41 1 94.25 195 GLU A O 1
ATOM 1553 N N . ASP A 1 196 ? 19.844 -15.961 -9.461 1 95 196 ASP A N 1
ATOM 1554 C CA . ASP A 1 196 ? 19.156 -17.203 -9.125 1 95 196 ASP A CA 1
ATOM 1555 C C . ASP A 1 196 ? 17.75 -16.938 -8.602 1 95 196 ASP A C 1
ATOM 1557 O O . ASP A 1 196 ? 17.312 -17.562 -7.645 1 95 196 ASP A O 1
ATOM 1561 N N . GLY A 1 197 ? 17.125 -16 -9.188 1 97 197 GLY A N 1
ATOM 1562 C CA . GLY A 1 197 ? 15.797 -15.578 -8.773 1 97 197 GLY A CA 1
ATOM 1563 C C . GLY A 1 197 ? 14.781 -16.703 -8.789 1 97 197 GLY A C 1
ATOM 1564 O O . GLY A 1 197 ? 13.961 -16.828 -7.875 1 97 197 GLY A O 1
ATOM 1565 N N . PHE A 1 198 ? 14.875 -17.609 -9.734 1 95.88 198 PHE A N 1
ATOM 1566 C CA . PHE A 1 198 ? 13.938 -18.719 -9.828 1 95.88 198 PHE A CA 1
ATOM 1567 C C . PHE A 1 198 ? 14.078 -19.656 -8.633 1 95.88 198 PHE A C 1
ATOM 1569 O O . PHE A 1 198 ? 13.086 -20.031 -8.008 1 95.88 198 PHE A O 1
ATOM 1576 N N . SER A 1 199 ? 15.297 -19.969 -8.344 1 95.62 199 SER A N 1
ATOM 1577 C CA . SER A 1 199 ? 15.547 -20.859 -7.203 1 95.62 199 SER A CA 1
ATOM 1578 C C . SER A 1 199 ? 15.031 -20.234 -5.906 1 95.62 199 SER A C 1
ATOM 1580 O O . SER A 1 199 ? 14.484 -20.938 -5.051 1 95.62 199 SER A O 1
ATOM 1582 N N . MET A 1 200 ? 15.211 -18.969 -5.777 1 96.5 200 MET A N 1
ATOM 1583 C CA . MET A 1 200 ? 14.758 -18.266 -4.582 1 96.5 200 MET A CA 1
ATOM 1584 C C . MET A 1 200 ? 13.242 -18.344 -4.453 1 96.5 200 MET A C 1
ATOM 1586 O O . MET A 1 200 ? 12.719 -18.562 -3.357 1 96.5 200 MET A O 1
ATOM 1590 N N . LEU A 1 201 ? 12.555 -18.156 -5.547 1 96.81 201 LEU A N 1
ATOM 1591 C CA . LEU A 1 201 ? 11.102 -18.219 -5.547 1 96.81 201 LEU A CA 1
ATOM 1592 C C . LEU A 1 201 ? 10.625 -19.625 -5.199 1 96.81 201 LEU A C 1
ATOM 1594 O O . LEU A 1 201 ? 9.664 -19.797 -4.438 1 96.81 201 LEU A O 1
ATOM 1598 N N . LEU A 1 202 ? 11.305 -20.625 -5.707 1 95.38 202 LEU A N 1
ATOM 1599 C CA . LEU A 1 202 ? 10.953 -22 -5.402 1 95.38 202 LEU A CA 1
ATOM 1600 C C . LEU A 1 202 ? 11.141 -22.297 -3.916 1 95.38 202 LEU A C 1
ATOM 1602 O O . LEU A 1 202 ? 10.297 -22.953 -3.299 1 95.38 202 LEU A O 1
ATOM 1606 N N . ARG A 1 203 ? 12.203 -21.781 -3.379 1 94.88 203 ARG A N 1
ATOM 1607 C CA . ARG A 1 203 ? 12.445 -21.969 -1.951 1 94.88 203 ARG A CA 1
ATOM 1608 C C . ARG A 1 203 ? 11.406 -21.219 -1.12 1 94.88 203 ARG A C 1
ATOM 1610 O O . ARG A 1 203 ? 10.945 -21.719 -0.093 1 94.88 203 ARG A O 1
ATOM 1617 N N . ALA A 1 204 ? 11.055 -20.031 -1.572 1 95.44 204 ALA A N 1
ATOM 1618 C CA . ALA A 1 204 ? 10.039 -19.25 -0.871 1 95.44 204 ALA A CA 1
ATOM 1619 C C . ALA A 1 204 ? 8.695 -19.984 -0.87 1 95.44 204 ALA A C 1
ATOM 1621 O O . ALA A 1 204 ? 7.941 -19.906 0.102 1 95.44 204 ALA A O 1
ATOM 1622 N N . MET A 1 205 ? 8.391 -20.719 -1.925 1 94.06 205 MET A N 1
ATOM 1623 C CA . MET A 1 205 ? 7.152 -21.469 -2.029 1 94.06 205 MET A CA 1
ATOM 1624 C C . MET A 1 205 ? 7.141 -22.641 -1.042 1 94.06 205 MET A C 1
ATOM 1626 O O . MET A 1 205 ? 6.078 -23.188 -0.73 1 94.06 205 MET A O 1
ATOM 1630 N N . GLN A 1 206 ? 8.297 -22.984 -0.624 1 91.56 206 GLN A N 1
ATOM 1631 C CA . GLN A 1 206 ? 8.406 -24.109 0.307 1 91.56 206 GLN A CA 1
ATOM 1632 C C . GLN A 1 206 ? 8.445 -23.609 1.752 1 91.56 206 GLN A C 1
ATOM 1634 O O . GLN A 1 206 ? 8.625 -24.406 2.676 1 91.56 206 GLN A O 1
ATOM 1639 N N . ALA A 1 207 ? 8.297 -22.328 1.875 1 90.56 207 ALA A N 1
ATOM 1640 C CA . ALA A 1 207 ? 8.281 -21.766 3.225 1 90.56 207 ALA A CA 1
ATOM 1641 C C . ALA A 1 207 ? 7.039 -22.219 3.99 1 90.56 207 ALA A C 1
ATOM 1643 O O . ALA A 1 207 ? 6.086 -22.719 3.395 1 90.56 207 ALA A O 1
ATOM 1644 N N . GLU A 1 208 ? 7.047 -22.078 5.25 1 87.38 208 GLU A N 1
ATOM 1645 C CA . GLU A 1 208 ? 5.902 -22.438 6.082 1 87.38 208 GLU A CA 1
ATOM 1646 C C . GLU A 1 208 ? 4.844 -21.344 6.062 1 87.38 208 GLU A C 1
ATOM 1648 O O . GLU A 1 208 ? 3.66 -21.609 6.281 1 87.38 208 GLU A O 1
ATOM 1653 N N . ASN A 1 209 ? 5.258 -20.234 5.734 1 92.06 209 ASN A N 1
ATOM 1654 C CA . ASN A 1 209 ? 4.363 -19.078 5.781 1 92.06 209 ASN A CA 1
ATOM 1655 C C . ASN A 1 209 ? 3.48 -19 4.539 1 92.06 209 ASN A C 1
ATOM 1657 O O . ASN A 1 209 ? 3.982 -18.891 3.42 1 92.06 209 ASN A O 1
ATOM 1661 N N . GLU A 1 210 ? 2.193 -18.938 4.688 1 90.12 210 GLU A N 1
ATOM 1662 C CA . GLU A 1 210 ? 1.23 -18.984 3.594 1 90.12 210 GLU A CA 1
ATOM 1663 C C . GLU A 1 210 ? 1.317 -17.734 2.719 1 90.12 210 GLU A C 1
ATOM 1665 O O . GLU A 1 210 ? 1.133 -17.812 1.501 1 90.12 210 GLU A O 1
ATOM 1670 N N . LYS A 1 211 ? 1.558 -16.578 3.354 1 89.81 211 LYS A N 1
ATOM 1671 C CA . LYS A 1 211 ? 1.646 -15.336 2.584 1 89.81 211 LYS A CA 1
ATOM 1672 C C . LYS A 1 211 ? 2.844 -15.359 1.641 1 89.81 211 LYS A C 1
ATOM 1674 O O . LYS A 1 211 ? 2.758 -14.883 0.508 1 89.81 211 LYS A O 1
ATOM 1679 N N . LEU A 1 212 ? 3.936 -15.938 2.119 1 93.38 212 LEU A N 1
ATOM 1680 C CA . LEU A 1 212 ? 5.125 -16.078 1.283 1 93.38 212 LEU A CA 1
ATOM 1681 C C . LEU A 1 212 ? 4.848 -16.984 0.092 1 93.38 212 LEU A C 1
ATOM 1683 O O . LEU A 1 212 ? 5.25 -16.688 -1.033 1 93.38 212 LEU A O 1
ATOM 1687 N N . ILE A 1 213 ? 4.145 -18.031 0.339 1 93.12 213 ILE A N 1
ATOM 1688 C CA . ILE A 1 213 ? 3.787 -18.969 -0.714 1 93.12 213 ILE A CA 1
ATOM 1689 C C . ILE A 1 213 ? 2.898 -18.281 -1.746 1 93.12 213 ILE A C 1
ATOM 1691 O O . ILE A 1 213 ? 3.17 -18.344 -2.947 1 93.12 213 ILE A O 1
ATOM 1695 N N . THR A 1 214 ? 1.917 -17.562 -1.306 1 90.25 214 THR A N 1
ATOM 1696 C CA . THR A 1 214 ? 0.942 -16.906 -2.17 1 90.25 214 THR A CA 1
ATOM 1697 C C . THR A 1 214 ? 1.615 -15.852 -3.041 1 90.25 214 THR A C 1
ATOM 1699 O O . THR A 1 214 ? 1.409 -15.82 -4.254 1 90.25 214 THR A O 1
ATOM 1702 N N . LYS A 1 215 ? 2.426 -15.047 -2.412 1 92 215 LYS A N 1
ATOM 1703 C CA . LYS A 1 215 ? 3.078 -13.969 -3.154 1 92 215 LYS A CA 1
ATOM 1704 C C . LYS A 1 215 ? 4.094 -14.531 -4.148 1 92 215 LYS A C 1
ATOM 1706 O O . LYS A 1 215 ? 4.266 -13.977 -5.238 1 92 215 LYS A O 1
ATOM 1711 N N . SER A 1 216 ? 4.766 -15.586 -3.732 1 94.88 216 SER A N 1
ATOM 1712 C CA . SER A 1 216 ? 5.707 -16.234 -4.645 1 94.88 216 SER A CA 1
ATOM 1713 C C . SER A 1 216 ? 4.984 -16.828 -5.848 1 94.88 216 SER A C 1
ATOM 1715 O O . SER A 1 216 ? 5.426 -16.672 -6.984 1 94.88 216 SER A O 1
ATOM 1717 N N . ALA A 1 217 ? 3.896 -17.484 -5.543 1 93.19 217 ALA A N 1
ATOM 1718 C CA . ALA A 1 217 ? 3.09 -18.047 -6.613 1 93.19 217 ALA A CA 1
ATOM 1719 C C . ALA A 1 217 ? 2.617 -16.984 -7.586 1 93.19 217 ALA A C 1
ATOM 1721 O O . ALA A 1 217 ? 2.641 -17.172 -8.805 1 93.19 217 ALA A O 1
ATOM 1722 N N . PHE A 1 218 ? 2.279 -15.883 -7.027 1 89 218 PHE A N 1
ATOM 1723 C CA . PHE A 1 218 ? 1.806 -14.766 -7.84 1 89 218 PHE A CA 1
ATOM 1724 C C . PHE A 1 218 ? 2.918 -14.234 -8.734 1 89 218 PHE A C 1
ATOM 1726 O O . PHE A 1 218 ? 2.699 -13.992 -9.922 1 89 218 PHE A O 1
ATOM 1733 N N . MET A 1 219 ? 4.039 -14.086 -8.164 1 92.5 219 MET A N 1
ATOM 1734 C CA . MET A 1 219 ? 5.16 -13.555 -8.938 1 92.5 219 MET A CA 1
ATOM 1735 C C . MET A 1 219 ? 5.562 -14.516 -10.047 1 92.5 219 MET A C 1
ATOM 1737 O O . MET A 1 219 ? 5.793 -14.102 -11.18 1 92.5 219 MET A O 1
ATOM 1741 N N . ILE A 1 220 ? 5.645 -15.812 -9.75 1 94.12 220 ILE A N 1
ATOM 1742 C CA . ILE A 1 220 ? 6 -16.828 -10.734 1 94.12 220 ILE A CA 1
ATOM 1743 C C . ILE A 1 220 ? 4.98 -16.828 -11.867 1 94.12 220 ILE A C 1
ATOM 1745 O O . ILE A 1 220 ? 5.355 -16.844 -13.047 1 94.12 220 ILE A O 1
ATOM 1749 N N . ARG A 1 221 ? 3.805 -16.781 -11.492 1 89.5 221 ARG A N 1
ATOM 1750 C CA . ARG A 1 221 ? 2.744 -16.766 -12.5 1 89.5 221 ARG A CA 1
ATOM 1751 C C . ARG A 1 221 ? 2.9 -15.578 -13.438 1 89.5 221 ARG A C 1
ATOM 1753 O O . ARG A 1 221 ? 2.777 -15.727 -14.656 1 89.5 221 ARG A O 1
ATOM 1760 N N . ASN A 1 222 ? 3.125 -14.469 -12.875 1 85.62 222 ASN A N 1
ATOM 1761 C CA . ASN A 1 222 ? 3.309 -13.273 -13.688 1 85.62 222 ASN A CA 1
ATOM 1762 C C . ASN A 1 222 ? 4.477 -13.422 -14.656 1 85.62 222 ASN A C 1
ATOM 1764 O O . ASN A 1 222 ? 4.395 -12.992 -15.812 1 85.62 222 ASN A O 1
ATOM 1768 N N . MET A 1 223 ? 5.5 -13.992 -14.18 1 88.38 223 MET A N 1
ATOM 1769 C CA . MET A 1 223 ? 6.68 -14.203 -15.016 1 88.38 223 MET A CA 1
ATOM 1770 C C . MET A 1 223 ? 6.371 -15.172 -16.156 1 88.38 223 MET A C 1
ATOM 1772 O O . MET A 1 223 ? 6.816 -14.969 -17.281 1 88.38 223 MET A O 1
ATOM 1776 N N . LEU A 1 224 ? 5.582 -16.156 -15.891 1 88.12 224 LEU A N 1
ATOM 1777 C CA . LEU A 1 224 ? 5.238 -17.156 -16.891 1 88.12 224 LEU A CA 1
ATOM 1778 C C . LEU A 1 224 ? 4.316 -16.578 -17.953 1 88.12 224 LEU A C 1
ATOM 1780 O O . LEU A 1 224 ? 4.422 -16.922 -19.141 1 88.12 224 LEU A O 1
ATOM 1784 N N . VAL A 1 225 ? 3.49 -15.719 -17.516 1 79.69 225 VAL A N 1
ATOM 1785 C CA . VAL A 1 225 ? 2.551 -15.086 -18.438 1 79.69 225 VAL A CA 1
ATOM 1786 C C . VAL A 1 225 ? 3.291 -14.094 -19.328 1 79.69 225 VAL A C 1
ATOM 1788 O O . VAL A 1 225 ? 3.033 -14.016 -20.531 1 79.69 225 VAL A O 1
ATOM 1791 N N . THR A 1 226 ? 4.184 -13.375 -18.766 1 78.81 226 THR A N 1
ATOM 1792 C CA . THR A 1 226 ? 4.918 -12.344 -19.484 1 78.81 226 THR A CA 1
ATOM 1793 C C . THR A 1 226 ? 5.945 -12.969 -20.422 1 78.81 226 THR A C 1
ATOM 1795 O O . THR A 1 226 ? 6.164 -12.477 -21.531 1 78.81 226 THR A O 1
ATOM 1798 N N . ASN A 1 227 ? 6.578 -14.07 -19.984 1 85.5 227 ASN A N 1
ATOM 1799 C CA . ASN A 1 227 ? 7.594 -14.773 -20.75 1 85.5 227 ASN A CA 1
ATOM 1800 C C . ASN A 1 227 ? 7.434 -16.281 -20.656 1 85.5 227 ASN A C 1
ATOM 1802 O O . ASN A 1 227 ? 8.109 -16.938 -19.859 1 85.5 227 ASN A O 1
ATOM 1806 N N . PRO A 1 228 ? 6.688 -16.828 -21.578 1 85 228 PRO A N 1
ATOM 1807 C CA . PRO A 1 228 ? 6.395 -18.266 -21.516 1 85 228 PRO A CA 1
ATOM 1808 C C . PRO A 1 228 ? 7.645 -19.125 -21.656 1 85 228 PRO A C 1
ATOM 1810 O O . PRO A 1 228 ? 7.621 -20.312 -21.297 1 85 228 PRO A O 1
ATOM 1813 N N . THR A 1 229 ? 8.688 -18.516 -22.141 1 89.19 229 THR A N 1
ATOM 1814 C CA . THR A 1 229 ? 9.914 -19.281 -22.281 1 89.19 229 THR A CA 1
ATOM 1815 C C . THR A 1 229 ? 10.461 -19.703 -20.922 1 89.19 229 THR A C 1
ATOM 1817 O O . THR A 1 229 ? 11.273 -20.625 -20.828 1 89.19 229 THR A O 1
ATOM 1820 N N . HIS A 1 230 ? 9.992 -19.094 -19.844 1 92.44 230 HIS A N 1
ATOM 1821 C CA . HIS A 1 230 ? 10.422 -19.438 -18.5 1 92.44 230 HIS A CA 1
ATOM 1822 C C . HIS A 1 230 ? 9.898 -20.812 -18.078 1 92.44 230 HIS A C 1
ATOM 1824 O O . HIS A 1 230 ? 10.398 -21.406 -17.125 1 92.44 230 HIS A O 1
ATOM 1830 N N . LYS A 1 231 ? 8.867 -21.297 -18.781 1 93.38 231 LYS A N 1
ATOM 1831 C CA . LYS A 1 231 ? 8.312 -22.609 -18.469 1 93.38 231 LYS A CA 1
ATOM 1832 C C . LYS A 1 231 ? 9.383 -23.703 -18.547 1 93.38 231 LYS A C 1
ATOM 1834 O O . LYS A 1 231 ? 9.461 -24.562 -17.656 1 93.38 231 LYS A O 1
ATOM 1839 N N . GLU A 1 232 ? 10.141 -23.578 -19.594 1 94.69 232 GLU A N 1
ATOM 1840 C CA . GLU A 1 232 ? 11.195 -24.562 -19.766 1 94.69 232 GLU A CA 1
ATOM 1841 C C . GLU A 1 232 ? 12.18 -24.547 -18.594 1 94.69 232 GLU A C 1
ATOM 1843 O O . GLU A 1 232 ? 12.586 -25.594 -18.094 1 94.69 232 GLU A O 1
ATOM 1848 N N . THR A 1 233 ? 12.555 -23.391 -18.172 1 94.44 233 THR A N 1
ATOM 1849 C CA . THR A 1 233 ? 13.5 -23.25 -17.078 1 94.44 233 THR A CA 1
ATOM 1850 C C . THR A 1 233 ? 12.922 -23.828 -15.789 1 94.44 233 THR A C 1
ATOM 1852 O O . THR A 1 233 ? 13.586 -24.609 -15.102 1 94.44 233 THR A O 1
ATOM 1855 N N . PHE A 1 234 ? 11.711 -23.469 -15.453 1 95.19 234 PHE A N 1
ATOM 1856 C CA . PHE A 1 234 ? 11.062 -23.969 -14.258 1 95.19 234 PHE A CA 1
ATOM 1857 C C . PHE A 1 234 ? 10.922 -25.484 -14.312 1 95.19 234 PHE A C 1
ATOM 1859 O O . PHE A 1 234 ? 11.102 -26.172 -13.305 1 95.19 234 PHE A O 1
ATOM 1866 N N . PHE A 1 235 ? 10.594 -25.969 -15.523 1 95.75 235 PHE A N 1
ATOM 1867 C CA . PHE A 1 235 ? 10.453 -27.406 -15.719 1 95.75 235 PHE A CA 1
ATOM 1868 C C . PHE A 1 235 ? 11.758 -28.125 -15.391 1 95.75 235 PHE A C 1
ATOM 1870 O O . PHE A 1 235 ? 11.766 -29.094 -14.633 1 95.75 235 PHE A O 1
ATOM 1877 N N . LYS A 1 236 ? 12.797 -27.625 -15.961 1 95.06 236 LYS A N 1
ATOM 1878 C CA . LYS A 1 236 ? 14.117 -28.219 -15.773 1 95.06 236 LYS A CA 1
ATOM 1879 C C . LYS A 1 236 ? 14.555 -28.141 -14.32 1 95.06 236 LYS A C 1
ATOM 1881 O O . LYS A 1 236 ? 15.32 -28.984 -13.852 1 95.06 236 LYS A O 1
ATOM 1886 N N . MET A 1 237 ? 13.992 -27.25 -13.547 1 94.44 237 MET A N 1
ATOM 1887 C CA . MET A 1 237 ? 14.359 -27.047 -12.148 1 94.44 237 MET A CA 1
ATOM 1888 C C . MET A 1 237 ? 13.523 -27.922 -11.227 1 94.44 237 MET A C 1
ATOM 1890 O O . MET A 1 237 ? 13.68 -27.875 -10.008 1 94.44 237 MET A O 1
ATOM 1894 N N . GLY A 1 238 ? 12.633 -28.688 -11.75 1 93.44 238 GLY A N 1
ATOM 1895 C CA . GLY A 1 238 ? 11.844 -29.594 -10.945 1 93.44 238 GLY A CA 1
ATOM 1896 C C . GLY A 1 238 ? 10.57 -28.969 -10.414 1 93.44 238 GLY A C 1
ATOM 1897 O O . GLY A 1 238 ? 10.109 -29.312 -9.32 1 93.44 238 GLY A O 1
ATOM 1898 N N . PHE A 1 239 ? 10.055 -28.047 -11.164 1 95.44 239 PHE A N 1
ATOM 1899 C CA . PHE A 1 239 ? 8.891 -27.297 -10.719 1 95.44 239 PHE A CA 1
ATOM 1900 C C . PHE A 1 239 ? 7.676 -28.203 -10.57 1 95.44 239 PHE A C 1
ATOM 1902 O O . PHE A 1 239 ? 6.867 -28.031 -9.656 1 95.44 239 PHE A O 1
ATOM 1909 N N . THR A 1 240 ? 7.52 -29.203 -11.406 1 94.25 240 THR A N 1
ATOM 1910 C CA . THR A 1 240 ? 6.414 -30.141 -11.312 1 94.25 240 THR A CA 1
ATOM 1911 C C . THR A 1 240 ? 6.469 -30.906 -10 1 94.25 240 THR A C 1
ATOM 1913 O O . THR A 1 240 ? 5.457 -31.047 -9.312 1 94.25 240 THR A O 1
ATOM 1916 N N . GLU A 1 241 ? 7.633 -31.359 -9.695 1 93.62 241 GLU A N 1
ATOM 1917 C CA . GLU A 1 241 ? 7.824 -32.094 -8.453 1 93.62 241 GLU A CA 1
ATOM 1918 C C . GLU A 1 241 ? 7.531 -31.219 -7.238 1 93.62 241 GLU A C 1
ATOM 1920 O O . GLU A 1 241 ? 6.914 -31.688 -6.273 1 93.62 241 GLU A O 1
ATOM 1925 N N . LEU A 1 242 ? 8.008 -30.016 -7.316 1 94.5 242 LEU A N 1
ATOM 1926 C CA . LEU A 1 242 ? 7.785 -29.078 -6.223 1 94.5 242 LEU A CA 1
ATOM 1927 C C . LEU A 1 242 ? 6.293 -28.859 -5.996 1 94.5 242 LEU A C 1
ATOM 1929 O O . LEU A 1 242 ? 5.812 -28.938 -4.863 1 94.5 242 LEU A O 1
ATOM 1933 N N . LEU A 1 243 ? 5.555 -28.547 -7.051 1 95.62 243 LEU A N 1
ATOM 1934 C CA . LEU A 1 243 ? 4.129 -28.25 -6.945 1 95.62 243 LEU A CA 1
ATOM 1935 C C . LEU A 1 243 ? 3.357 -29.469 -6.445 1 95.62 243 LEU A C 1
ATOM 1937 O O . LEU A 1 243 ? 2.48 -29.344 -5.59 1 95.62 243 LEU A O 1
ATOM 1941 N N . ALA A 1 244 ? 3.713 -30.625 -6.961 1 93.06 244 ALA A N 1
ATOM 1942 C CA . ALA A 1 244 ? 3.086 -31.859 -6.488 1 93.06 244 ALA A CA 1
ATOM 1943 C C . ALA A 1 244 ? 3.348 -32.062 -5 1 93.06 244 ALA A C 1
ATOM 1945 O O . ALA A 1 244 ? 2.455 -32.5 -4.262 1 93.06 244 ALA A O 1
ATOM 1946 N N . GLY A 1 245 ? 4.551 -31.828 -4.664 1 92.44 245 GLY A N 1
ATOM 1947 C CA . GLY A 1 245 ? 4.91 -31.953 -3.262 1 92.44 245 GLY A CA 1
ATOM 1948 C C . GLY A 1 245 ? 4.137 -31.016 -2.357 1 92.44 245 GLY A C 1
ATOM 1949 O O . GLY A 1 245 ? 3.719 -31.406 -1.264 1 92.44 245 GLY A O 1
ATOM 1950 N N . LEU A 1 246 ? 3.984 -29.766 -2.709 1 93.5 246 LEU A N 1
ATOM 1951 C CA . LEU A 1 246 ? 3.25 -28.781 -1.936 1 93.5 246 LEU A CA 1
ATOM 1952 C C . LEU A 1 246 ? 1.789 -29.188 -1.773 1 93.5 246 LEU A C 1
ATOM 1954 O O . LEU A 1 246 ? 1.181 -28.938 -0.731 1 93.5 246 LEU A O 1
ATOM 1958 N N . LEU A 1 247 ? 1.22 -29.844 -2.779 1 93.69 247 LEU A N 1
ATOM 1959 C CA . LEU A 1 247 ? -0.181 -30.25 -2.742 1 93.69 247 LEU A CA 1
ATOM 1960 C C . LEU A 1 247 ? -0.38 -31.422 -1.794 1 93.69 247 LEU A C 1
ATOM 1962 O O . LEU A 1 247 ? -1.494 -31.672 -1.325 1 93.69 247 LEU A O 1
ATOM 1966 N N . ARG A 1 248 ? 0.664 -32.125 -1.518 1 90.12 248 ARG A N 1
ATOM 1967 C CA . ARG A 1 248 ? 0.598 -33.281 -0.602 1 90.12 248 ARG A CA 1
ATOM 1968 C C . ARG A 1 248 ? 0.637 -32.812 0.85 1 90.12 248 ARG A C 1
ATOM 1970 O O . ARG A 1 248 ? 0.223 -33.531 1.753 1 90.12 248 ARG A O 1
ATOM 1977 N N . GLY A 1 249 ? 1.103 -31.641 1.034 1 85.56 249 GLY A N 1
ATOM 1978 C CA . GLY A 1 249 ? 1.194 -31.109 2.383 1 85.56 249 GLY A CA 1
ATOM 1979 C C . GLY A 1 249 ? -0.154 -30.75 2.977 1 85.56 249 GLY A C 1
ATOM 1980 O O . GLY A 1 249 ? -1.196 -31.047 2.387 1 85.56 249 GLY A O 1
ATOM 1981 N N . PRO A 1 250 ? -0.132 -30.203 4.121 1 83.94 250 PRO A N 1
ATOM 1982 C CA . PRO A 1 250 ? -1.375 -29.844 4.812 1 83.94 250 PRO A CA 1
ATOM 1983 C C . PRO A 1 250 ? -2.186 -28.797 4.062 1 83.94 250 PRO A C 1
ATOM 1985 O O . PRO A 1 250 ? -1.616 -27.969 3.346 1 83.94 250 PRO A O 1
ATOM 1988 N N . GLN A 1 251 ? -3.51 -28.922 4.32 1 79.31 251 GLN A N 1
ATOM 1989 C CA . GLN A 1 251 ? -4.418 -27.953 3.715 1 79.31 251 GLN A CA 1
ATOM 1990 C C . GLN A 1 251 ? -4.238 -26.578 4.336 1 79.31 251 GLN A C 1
ATOM 1992 O O . GLN A 1 251 ? -4.16 -26.438 5.559 1 79.31 251 GLN A O 1
ATOM 1997 N N . ASN A 1 252 ? -3.986 -25.641 3.449 1 82.94 252 ASN A N 1
ATOM 1998 C CA . ASN A 1 252 ? -3.922 -24.25 3.893 1 82.94 252 ASN A CA 1
ATOM 1999 C C . ASN A 1 252 ? -4.465 -23.297 2.832 1 82.94 252 ASN A C 1
ATOM 2001 O O . ASN A 1 252 ? -4.918 -23.734 1.771 1 82.94 252 ASN A O 1
ATOM 2005 N N . SER A 1 253 ? -4.488 -22.078 3.107 1 82.5 253 SER A N 1
ATOM 2006 C CA . SER A 1 253 ? -5.125 -21.094 2.24 1 82.5 253 SER A CA 1
ATOM 2007 C C . SER A 1 253 ? -4.309 -20.859 0.972 1 82.5 253 SER A C 1
ATOM 2009 O O . SER A 1 253 ? -4.816 -20.312 -0.01 1 82.5 253 SER A O 1
ATOM 2011 N N . ALA A 1 254 ? -3.088 -21.312 1.014 1 87.88 254 ALA A N 1
ATOM 2012 C CA . ALA A 1 254 ? -2.223 -21.094 -0.142 1 87.88 254 ALA A CA 1
ATOM 2013 C C . ALA A 1 254 ? -2.461 -22.156 -1.214 1 87.88 254 ALA A C 1
ATOM 2015 O O . ALA A 1 254 ? -2.029 -22 -2.359 1 87.88 254 ALA A O 1
ATOM 2016 N N . ARG A 1 255 ? -3.104 -23.219 -0.882 1 89.56 255 ARG A N 1
ATOM 2017 C CA . ARG A 1 255 ? -3.287 -24.375 -1.757 1 89.56 255 ARG A CA 1
ATOM 2018 C C . ARG A 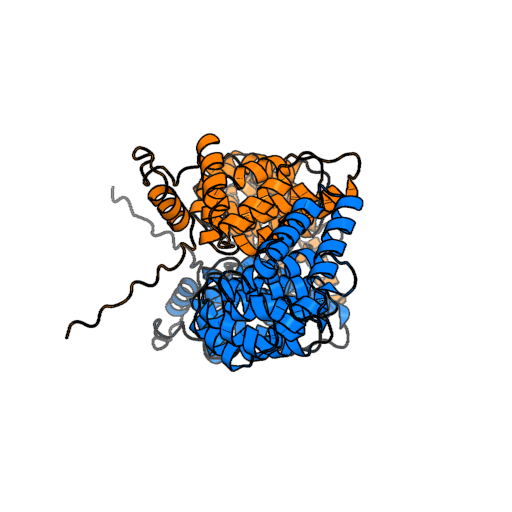1 255 ? -3.98 -23.969 -3.055 1 89.56 255 ARG A C 1
ATOM 2020 O O . ARG A 1 255 ? -3.619 -24.453 -4.133 1 89.56 255 ARG A O 1
ATOM 2027 N N . VAL A 1 256 ? -4.945 -23.125 -2.959 1 87.56 256 VAL A N 1
ATOM 2028 C CA . VAL A 1 256 ? -5.703 -22.672 -4.125 1 87.56 256 VAL A CA 1
ATOM 2029 C C . VAL A 1 256 ? -4.762 -22.016 -5.129 1 87.56 256 VAL A C 1
ATOM 2031 O O . VAL A 1 256 ? -4.898 -22.203 -6.34 1 87.56 256 VAL A O 1
ATOM 2034 N N . HIS A 1 257 ? -3.791 -21.328 -4.648 1 87.69 257 HIS A N 1
ATOM 2035 C CA . HIS A 1 257 ? -2.85 -20.625 -5.504 1 87.69 257 HIS A CA 1
ATOM 2036 C C . HIS A 1 257 ? -1.845 -21.578 -6.133 1 87.69 257 HIS A C 1
ATOM 2038 O O . HIS A 1 257 ? -1.406 -21.375 -7.266 1 87.69 257 HIS A O 1
ATOM 2044 N N . VAL A 1 258 ? -1.518 -22.547 -5.363 1 92.94 258 VAL A N 1
ATOM 2045 C CA . VAL A 1 258 ? -0.595 -23.562 -5.867 1 92.94 258 VAL A CA 1
ATOM 2046 C C . VAL A 1 258 ? -1.253 -24.344 -7 1 92.94 258 VAL A C 1
ATOM 2048 O O . VAL A 1 258 ? -0.634 -24.578 -8.039 1 92.94 258 VAL A O 1
ATOM 2051 N N . ILE A 1 259 ? -2.467 -24.672 -6.828 1 93.31 259 ILE A N 1
ATOM 2052 C CA . ILE A 1 259 ? -3.203 -25.422 -7.836 1 93.31 259 ILE A CA 1
ATOM 2053 C C . ILE A 1 259 ? -3.361 -24.578 -9.094 1 93.31 259 ILE A C 1
ATOM 2055 O O . ILE A 1 259 ? -3.166 -25.062 -10.211 1 93.31 259 ILE A O 1
ATOM 2059 N N . ASN A 1 260 ? -3.688 -23.344 -8.914 1 89.38 260 ASN A N 1
ATOM 2060 C CA . ASN A 1 260 ? -3.83 -22.438 -10.039 1 89.38 260 ASN A CA 1
ATOM 2061 C C . ASN A 1 260 ? -2.516 -22.281 -10.797 1 89.38 260 ASN A C 1
ATOM 2063 O O . ASN A 1 260 ? -2.502 -22.297 -12.031 1 89.38 260 ASN A O 1
ATOM 2067 N N . LEU A 1 261 ? -1.493 -22.109 -10.062 1 92.69 261 LEU A N 1
ATOM 2068 C CA . LEU A 1 261 ? -0.17 -22 -10.664 1 92.69 261 LEU A CA 1
ATOM 2069 C C . LEU A 1 261 ? 0.19 -23.266 -11.43 1 92.69 261 LEU A C 1
ATOM 2071 O O . LEU A 1 261 ? 0.724 -23.188 -12.539 1 92.69 261 LEU A O 1
ATOM 2075 N N . PHE A 1 262 ? -0.113 -24.375 -10.828 1 94.75 262 PHE A N 1
ATOM 2076 C CA . PHE A 1 262 ? 0.15 -25.672 -11.453 1 94.75 262 PHE A CA 1
ATOM 2077 C C . PHE A 1 262 ? -0.573 -25.781 -12.789 1 94.75 262 PHE A C 1
ATOM 2079 O O . PHE A 1 262 ? 0.029 -26.156 -13.797 1 94.75 262 PHE A O 1
ATOM 2086 N N . LYS A 1 263 ? -1.777 -25.453 -12.758 1 91.62 263 LYS A N 1
ATOM 2087 C CA . LYS A 1 263 ? -2.604 -25.469 -13.961 1 91.62 263 LYS A CA 1
ATOM 2088 C C . LYS A 1 263 ? -2.008 -24.594 -15.062 1 91.62 263 LYS A C 1
ATOM 2090 O O . LYS A 1 263 ? -1.871 -25.031 -16.203 1 91.62 263 LYS A O 1
ATOM 2095 N N . ASN A 1 264 ? -1.622 -23.422 -14.703 1 87.56 264 ASN A N 1
ATOM 2096 C CA . ASN A 1 264 ? -1.049 -22.484 -15.664 1 87.56 264 ASN A CA 1
ATOM 2097 C C . ASN A 1 264 ? 0.288 -22.984 -16.203 1 87.56 264 ASN A C 1
ATOM 2099 O O . ASN A 1 264 ? 0.602 -22.781 -17.375 1 87.56 264 ASN A O 1
ATOM 2103 N N . PHE A 1 265 ? 1.022 -23.594 -15.406 1 93.19 265 PHE A N 1
ATOM 2104 C CA . PHE A 1 265 ? 2.348 -24.078 -15.766 1 93.19 265 PHE A CA 1
ATOM 2105 C C . PHE A 1 265 ? 2.248 -25.203 -16.797 1 93.19 265 PHE A C 1
ATOM 2107 O O . PHE A 1 265 ? 2.99 -25.219 -17.781 1 93.19 265 PHE A O 1
ATOM 2114 N N . VAL A 1 266 ? 1.306 -26.078 -16.656 1 93.5 266 VAL A N 1
ATOM 2115 C CA . VAL A 1 266 ? 1.254 -27.266 -17.484 1 93.5 266 VAL A CA 1
ATOM 2116 C C . VAL A 1 266 ? 0.491 -26.969 -18.781 1 93.5 266 VAL A C 1
ATOM 2118 O O . VAL A 1 266 ? 0.617 -27.688 -19.766 1 93.5 266 VAL A O 1
ATOM 2121 N N . MET A 1 267 ? -0.292 -25.953 -18.719 1 87.94 267 MET A N 1
ATOM 2122 C CA . MET A 1 267 ? -1.104 -25.609 -19.875 1 87.94 267 MET A CA 1
ATOM 2123 C C . MET A 1 267 ? -0.228 -25.391 -21.109 1 87.94 267 MET A C 1
ATOM 2125 O O . MET A 1 267 ? 0.727 -24.625 -21.062 1 87.94 267 MET A O 1
ATOM 2129 N N . ASN A 1 268 ? -0.478 -26.094 -22.203 1 86.62 268 ASN A N 1
ATOM 2130 C CA . ASN A 1 268 ? 0.203 -26.016 -23.5 1 86.62 268 ASN A CA 1
ATOM 2131 C C . ASN A 1 268 ? 1.693 -26.312 -23.359 1 86.62 268 ASN A C 1
ATOM 2133 O O . ASN A 1 268 ? 2.518 -25.703 -24.047 1 86.62 268 ASN A O 1
ATOM 2137 N N . TYR A 1 269 ? 2.002 -27.062 -22.422 1 92.5 269 TYR A N 1
ATOM 2138 C CA . TYR A 1 269 ? 3.387 -27.469 -22.219 1 92.5 269 TYR A CA 1
ATOM 2139 C C . TYR A 1 269 ? 3.486 -28.984 -22.016 1 92.5 269 TYR A C 1
ATOM 2141 O O . TYR A 1 269 ? 3.629 -29.438 -20.875 1 92.5 269 TYR A O 1
ATOM 2149 N N . PRO A 1 270 ? 3.559 -29.688 -23.062 1 94.25 270 PRO A N 1
ATOM 2150 C CA . PRO A 1 270 ? 3.467 -31.156 -23.062 1 94.25 270 PRO A CA 1
ATOM 2151 C C . PRO A 1 270 ? 4.504 -31.797 -22.141 1 94.25 270 PRO A C 1
ATOM 2153 O O . PRO A 1 270 ? 4.188 -32.75 -21.422 1 94.25 270 PRO A O 1
ATOM 2156 N N . PRO A 1 271 ? 5.707 -31.344 -22.109 1 94.81 271 PRO A N 1
ATOM 2157 C CA . PRO A 1 271 ? 6.676 -32 -21.219 1 94.81 271 PRO A CA 1
ATOM 2158 C C . PRO A 1 271 ? 6.211 -32.031 -19.766 1 94.81 271 PRO A C 1
ATOM 2160 O O . PRO A 1 271 ? 6.379 -33.062 -19.094 1 94.81 271 PRO A O 1
ATOM 2163 N N . ALA A 1 272 ? 5.637 -30.969 -19.312 1 95 272 ALA A N 1
ATOM 2164 C CA . ALA A 1 272 ? 5.152 -30.906 -17.938 1 95 272 ALA A CA 1
ATOM 2165 C C . ALA A 1 272 ? 3.932 -31.812 -17.75 1 95 272 ALA A C 1
ATOM 2167 O O . ALA A 1 272 ? 3.756 -32.406 -16.688 1 95 272 ALA A O 1
ATOM 2168 N N . ILE A 1 273 ? 3.1 -31.875 -18.75 1 95 273 ILE A N 1
ATOM 2169 C CA . ILE A 1 273 ? 1.929 -32.75 -18.703 1 95 273 ILE A CA 1
ATOM 2170 C C . ILE A 1 273 ? 2.369 -34.188 -18.547 1 95 273 ILE A C 1
ATOM 2172 O O . ILE A 1 273 ? 1.835 -34.906 -17.703 1 95 273 ILE A O 1
ATOM 2176 N N . ASN A 1 274 ? 3.293 -34.531 -19.312 1 94.94 274 ASN A N 1
ATOM 2177 C CA . ASN A 1 274 ? 3.816 -35.906 -19.25 1 94.94 274 ASN A CA 1
ATOM 2178 C C . ASN A 1 274 ? 4.418 -36.188 -17.875 1 94.94 274 ASN A C 1
ATOM 2180 O O . ASN A 1 274 ? 4.242 -37.312 -17.344 1 94.94 274 ASN A O 1
ATOM 2184 N N . GLU A 1 275 ? 5.125 -35.25 -17.328 1 94.19 275 GLU A N 1
ATOM 2185 C CA . GLU A 1 275 ? 5.746 -35.406 -16.016 1 94.19 275 GLU A CA 1
ATOM 2186 C C . GLU A 1 275 ? 4.691 -35.594 -14.93 1 94.19 275 GLU A C 1
ATOM 2188 O O . GLU A 1 275 ? 4.91 -36.344 -13.969 1 94.19 275 GLU A O 1
ATOM 2193 N N . CYS A 1 276 ? 3.588 -35 -15.062 1 94.69 276 CYS A N 1
ATOM 2194 C CA . CYS A 1 276 ? 2.51 -35.062 -14.078 1 94.69 276 CYS A CA 1
ATOM 2195 C C . CYS A 1 276 ? 1.938 -36.469 -13.992 1 94.69 276 CYS A C 1
ATOM 2197 O O . CYS A 1 276 ? 1.328 -36.844 -12.984 1 94.69 276 CYS A O 1
ATOM 2199 N N . GLN A 1 277 ? 2.105 -37.25 -15.008 1 94.19 277 GLN A N 1
ATOM 2200 C CA . GLN A 1 277 ? 1.505 -38.562 -15.094 1 94.19 277 GLN A CA 1
ATOM 2201 C C . GLN A 1 277 ? 2.383 -39.625 -14.414 1 94.19 277 GLN A C 1
ATOM 2203 O O . GLN A 1 277 ? 1.988 -40.781 -14.289 1 94.19 277 GLN A O 1
ATOM 2208 N N . ARG A 1 278 ? 3.508 -39.219 -13.969 1 92.88 278 ARG A N 1
ATOM 2209 C CA . ARG A 1 278 ? 4.379 -40.125 -13.242 1 92.88 278 ARG A CA 1
ATOM 2210 C C . ARG A 1 278 ? 3.672 -40.688 -12.008 1 92.88 278 ARG A C 1
ATOM 2212 O O . ARG A 1 278 ? 3.078 -39.938 -11.234 1 92.88 278 ARG A O 1
ATOM 2219 N N . THR A 1 279 ? 3.844 -41.938 -11.797 1 91.06 279 THR A N 1
ATOM 2220 C CA . THR A 1 279 ? 3.121 -42.656 -10.758 1 91.06 279 THR A CA 1
ATOM 2221 C C . THR A 1 279 ? 3.598 -42.25 -9.367 1 91.06 279 THR A C 1
ATOM 2223 O O . THR A 1 279 ? 2.832 -42.281 -8.406 1 91.06 279 THR A O 1
ATOM 2226 N N . GLU A 1 280 ? 4.867 -41.812 -9.289 1 90.94 280 GLU A N 1
ATOM 2227 C CA . GLU A 1 280 ? 5.449 -41.438 -8.008 1 90.94 280 GLU A CA 1
ATOM 2228 C C . GLU A 1 280 ? 4.688 -40.25 -7.398 1 90.94 280 GLU A C 1
ATOM 2230 O O . GLU A 1 280 ? 4.625 -40.125 -6.176 1 90.94 280 GLU A O 1
ATOM 2235 N N . PHE A 1 281 ? 4.082 -39.438 -8.25 1 89.88 281 PHE A N 1
ATOM 2236 C CA . PHE A 1 281 ? 3.375 -38.25 -7.77 1 89.88 281 PHE A CA 1
ATOM 2237 C C . PHE A 1 281 ? 1.945 -38.594 -7.375 1 89.88 281 PHE A C 1
ATOM 2239 O O . PHE A 1 281 ? 1.328 -37.875 -6.574 1 89.88 281 PHE A O 1
ATOM 2246 N N . ASP A 1 282 ? 1.421 -39.656 -7.926 1 93.38 282 ASP A N 1
ATOM 2247 C CA . ASP A 1 282 ? 0.024 -40.031 -7.711 1 93.38 282 ASP A CA 1
ATOM 2248 C C . ASP A 1 282 ? -0.885 -38.781 -7.797 1 93.38 282 ASP A C 1
ATOM 2250 O O . ASP A 1 282 ? -1.724 -38.562 -6.918 1 93.38 282 ASP A O 1
ATOM 2254 N N . LEU A 1 283 ? -0.638 -37.969 -8.773 1 95.25 283 LEU A N 1
ATOM 2255 C CA . LEU A 1 283 ? -1.263 -36.656 -8.867 1 95.25 283 LEU A CA 1
ATOM 2256 C C . LEU A 1 283 ? -2.754 -36.781 -9.156 1 95.25 283 LEU A C 1
ATOM 2258 O O . LEU A 1 283 ? -3.555 -35.969 -8.68 1 95.25 283 LEU A O 1
ATOM 2262 N N . GLU A 1 284 ? -3.139 -37.719 -9.969 1 95.06 284 GLU A N 1
ATOM 2263 C CA . GLU A 1 284 ? -4.551 -37.938 -10.281 1 95.06 284 GLU A CA 1
ATOM 2264 C C . GLU A 1 284 ? -5.367 -38.156 -9.016 1 95.06 284 GLU A C 1
ATOM 2266 O O . GLU A 1 284 ? -6.398 -37.531 -8.805 1 95.06 284 GLU A O 1
ATOM 2271 N N . ARG A 1 285 ? -4.91 -39.062 -8.25 1 94.75 285 ARG A N 1
ATOM 2272 C CA . ARG A 1 285 ? -5.59 -39.375 -6.996 1 94.75 285 ARG A CA 1
ATOM 2273 C C . ARG A 1 285 ? -5.559 -38.188 -6.051 1 94.75 285 ARG A C 1
ATOM 2275 O O . ARG A 1 285 ? -6.551 -37.875 -5.383 1 94.75 285 ARG A O 1
ATOM 2282 N N . LEU A 1 286 ? -4.426 -37.594 -5.953 1 94.81 286 LEU A N 1
ATOM 2283 C CA . LEU A 1 286 ? -4.25 -36.438 -5.074 1 94.81 286 LEU A CA 1
ATOM 2284 C C . LEU A 1 286 ? -5.234 -35.312 -5.422 1 94.81 286 LEU A C 1
ATOM 2286 O O . LEU A 1 286 ? -5.93 -34.812 -4.547 1 94.81 286 LEU A O 1
ATOM 2290 N N . LEU A 1 287 ? -5.32 -34.906 -6.676 1 95.81 287 LEU A N 1
ATOM 2291 C CA . LEU A 1 287 ? -6.195 -33.844 -7.137 1 95.81 287 LEU A CA 1
ATOM 2292 C C . LEU A 1 287 ? -7.66 -34.219 -6.93 1 95.81 287 LEU A C 1
ATOM 2294 O O . LEU A 1 287 ? -8.469 -33.375 -6.535 1 95.81 287 LEU A O 1
ATOM 2298 N N . SER A 1 288 ? -7.941 -35.469 -7.168 1 94.62 288 SER A N 1
ATOM 2299 C CA . SER A 1 288 ? -9.305 -35.938 -6.945 1 94.62 288 SER A CA 1
ATOM 2300 C C . SER A 1 288 ? -9.68 -35.875 -5.469 1 94.62 288 SER A C 1
ATOM 2302 O O . SER A 1 288 ? -10.805 -35.5 -5.129 1 94.62 288 SER A O 1
ATOM 2304 N N . SER A 1 289 ? -8.75 -36.25 -4.688 1 94.06 289 SER A N 1
ATOM 2305 C CA . SER A 1 289 ? -8.977 -36.188 -3.246 1 94.06 289 SER A CA 1
ATOM 2306 C C . SER A 1 289 ? -9.195 -34.781 -2.775 1 94.06 289 SER A C 1
ATOM 2308 O O . SER A 1 289 ? -10.07 -34.5 -1.951 1 94.06 289 SER A O 1
ATOM 2310 N N . ILE A 1 290 ? -8.359 -33.844 -3.283 1 93.56 290 ILE A N 1
ATOM 2311 C CA . ILE A 1 290 ? -8.469 -32.438 -2.92 1 93.56 290 ILE A CA 1
ATOM 2312 C C . ILE A 1 290 ? -9.82 -31.906 -3.367 1 93.56 290 ILE A C 1
ATOM 2314 O O . ILE A 1 290 ? -10.5 -31.203 -2.605 1 93.56 290 ILE A O 1
ATOM 2318 N N . SER A 1 291 ? -10.18 -32.188 -4.566 1 92.88 291 SER A N 1
ATOM 2319 C CA . SER A 1 291 ? -11.461 -31.734 -5.113 1 92.88 291 SER A CA 1
ATOM 2320 C C . SER A 1 291 ? -12.633 -32.281 -4.293 1 92.88 291 SER A C 1
ATOM 2322 O O . SER A 1 291 ? -13.555 -31.531 -3.963 1 92.88 291 SER A O 1
ATOM 2324 N N . LYS A 1 292 ? -12.57 -33.5 -3.924 1 92.31 292 LYS A N 1
ATOM 2325 C CA . LYS A 1 292 ? -13.633 -34.125 -3.15 1 92.31 292 LYS A CA 1
ATOM 2326 C C . LYS A 1 292 ? -13.734 -33.531 -1.753 1 92.31 292 LYS A C 1
ATOM 2328 O O . LYS A 1 292 ? -14.828 -33.25 -1.273 1 92.31 292 LYS A O 1
ATOM 2333 N N . SER A 1 293 ? -12.617 -33.438 -1.14 1 90.75 293 SER A N 1
ATOM 2334 C CA . SER A 1 293 ? -12.594 -32.875 0.2 1 90.75 293 SER A CA 1
ATOM 2335 C C . SER A 1 293 ? -13.133 -31.453 0.2 1 90.75 293 SER A C 1
ATOM 2337 O O . SER A 1 293 ? -13.844 -31.047 1.125 1 90.75 293 SER A O 1
ATOM 2339 N N . SER A 1 294 ? -12.781 -30.719 -0.794 1 87.81 294 SER A N 1
ATOM 2340 C CA . SER A 1 294 ? -13.25 -29.344 -0.915 1 87.81 294 SER A CA 1
ATOM 2341 C C . SER A 1 294 ? -14.758 -29.297 -1.169 1 87.81 294 SER A C 1
ATOM 2343 O O . SER A 1 294 ? -15.445 -28.406 -0.661 1 87.81 294 SER A O 1
ATOM 2345 N N . MET A 1 295 ? -15.227 -30.203 -1.946 1 87.31 295 MET A N 1
ATOM 2346 C CA . MET A 1 295 ? -16.656 -30.297 -2.248 1 87.31 295 MET A CA 1
ATOM 2347 C C . MET A 1 295 ? -17.453 -30.641 -0.996 1 87.31 295 MET A C 1
ATOM 2349 O O . MET A 1 295 ? -18.547 -30.141 -0.796 1 87.31 295 MET A O 1
ATOM 2353 N N . GLU A 1 296 ? -16.828 -31.469 -0.193 1 88 296 GLU A N 1
ATOM 2354 C CA . GLU A 1 296 ? -17.484 -31.906 1.032 1 88 296 GLU A CA 1
ATOM 2355 C C . GLU A 1 296 ? -17.438 -30.828 2.109 1 88 296 GLU A C 1
ATOM 2357 O O . GLU A 1 296 ? -18.375 -30.703 2.912 1 88 296 GLU A O 1
ATOM 2362 N N . ASP A 1 297 ? -16.406 -30.203 2.152 1 84.06 297 ASP A N 1
ATOM 2363 C CA . ASP A 1 297 ? -16.234 -29.188 3.178 1 84.06 297 ASP A CA 1
ATOM 2364 C C . ASP A 1 297 ? -17.109 -27.969 2.902 1 84.06 297 ASP A C 1
ATOM 2366 O O . ASP A 1 297 ? -18.094 -27.734 3.609 1 84.06 297 ASP A O 1
ATOM 2370 N N . ASP A 1 298 ? -16.875 -27.234 1.799 1 79.62 298 ASP A N 1
ATOM 2371 C CA . ASP A 1 298 ? -17.641 -26.062 1.389 1 79.62 298 ASP A CA 1
ATOM 2372 C C . ASP A 1 298 ? -17.531 -25.828 -0.115 1 79.62 298 ASP A C 1
ATOM 2374 O O . ASP A 1 298 ? -16.688 -25.047 -0.561 1 79.62 298 ASP A O 1
ATOM 2378 N N . PRO A 1 299 ? -18.359 -26.391 -0.813 1 79.81 299 PRO A N 1
ATOM 2379 C CA . PRO A 1 299 ? -18.25 -26.344 -2.271 1 79.81 299 PRO A CA 1
ATOM 2380 C C . PRO A 1 299 ? -18.312 -24.906 -2.816 1 79.81 299 PRO A C 1
ATOM 2382 O O . PRO A 1 299 ? -17.672 -24.609 -3.822 1 79.81 299 PRO A O 1
ATOM 2385 N N . VAL A 1 300 ? -19 -24.188 -2.152 1 73.19 300 VAL A N 1
ATOM 2386 C CA . VAL A 1 300 ? -19.156 -22.828 -2.637 1 73.19 300 VAL A CA 1
ATOM 2387 C C . VAL A 1 300 ? -17.875 -22.031 -2.377 1 73.19 300 VAL A C 1
ATOM 2389 O O . VAL A 1 300 ? -17.359 -21.359 -3.271 1 73.19 300 VAL A O 1
ATOM 2392 N N . ALA A 1 301 ? -17.297 -22.234 -1.186 1 73 301 ALA A N 1
ATOM 2393 C CA . ALA A 1 301 ? -16.078 -21.516 -0.803 1 73 301 ALA A CA 1
ATOM 2394 C C . ALA A 1 301 ? -14.883 -21.984 -1.62 1 73 301 ALA A C 1
ATOM 2396 O O . ALA A 1 301 ? -13.977 -21.203 -1.906 1 73 301 ALA A O 1
ATOM 2397 N N . HIS A 1 302 ? -15.016 -23.172 -2.072 1 81.81 302 HIS A N 1
ATOM 2398 C CA . HIS A 1 302 ? -13.852 -23.75 -2.725 1 81.81 302 HIS A CA 1
ATOM 2399 C C . HIS A 1 302 ? -14.109 -23.984 -4.207 1 81.81 302 HIS A C 1
ATOM 2401 O O . HIS A 1 302 ? -13.422 -24.797 -4.84 1 81.81 302 HIS A O 1
ATOM 2407 N N . GLU A 1 303 ? -15.031 -23.359 -4.727 1 79.81 303 GLU A N 1
ATOM 2408 C CA . GLU A 1 303 ? -15.469 -23.594 -6.098 1 79.81 303 GLU A CA 1
ATOM 2409 C C . GLU A 1 303 ? -14.305 -23.453 -7.082 1 79.81 303 GLU A C 1
ATOM 2411 O O . GLU A 1 303 ? -14.125 -24.281 -7.973 1 79.81 303 GLU A O 1
ATOM 2416 N N . ASP A 1 304 ? -13.516 -22.5 -6.828 1 76.62 304 ASP A N 1
ATOM 2417 C CA . ASP A 1 304 ? -12.414 -22.219 -7.746 1 76.62 304 ASP A CA 1
ATOM 2418 C C . ASP A 1 304 ? -11.359 -23.328 -7.68 1 76.62 304 ASP A C 1
ATOM 2420 O O . ASP A 1 304 ? -10.82 -23.734 -8.711 1 76.62 304 ASP A O 1
ATOM 2424 N N . MET A 1 305 ? -11.109 -23.594 -6.496 1 84.88 305 MET A N 1
ATOM 2425 C CA . MET A 1 305 ? -10.117 -24.656 -6.324 1 84.88 305 MET A CA 1
ATOM 2426 C C . MET A 1 305 ? -10.594 -25.953 -6.961 1 84.88 305 MET A C 1
ATOM 2428 O O . MET A 1 305 ? -9.812 -26.656 -7.602 1 84.88 305 MET A O 1
ATOM 2432 N N . ILE A 1 306 ? -11.852 -26.219 -6.805 1 90.12 306 ILE A N 1
ATOM 2433 C CA . ILE A 1 306 ? -12.453 -27.422 -7.371 1 90.12 306 ILE A CA 1
ATOM 2434 C C . ILE A 1 306 ? -12.367 -27.375 -8.898 1 90.12 306 ILE A C 1
ATOM 2436 O O . ILE A 1 306 ? -11.969 -28.359 -9.531 1 90.12 306 ILE A O 1
ATOM 2440 N N . LEU A 1 307 ? -12.688 -26.25 -9.406 1 85.94 307 LEU A N 1
ATOM 2441 C CA . LEU A 1 307 ? -12.648 -26.078 -10.859 1 85.94 307 LEU A CA 1
ATOM 2442 C C . LEU A 1 307 ? -11.227 -26.234 -11.383 1 85.94 307 LEU A C 1
ATOM 2444 O O . LEU A 1 307 ? -11.008 -26.875 -12.406 1 85.94 307 LEU A O 1
ATOM 2448 N N . ASP A 1 308 ? -10.312 -25.625 -10.703 1 89.31 308 ASP A N 1
ATOM 2449 C CA . ASP A 1 308 ? -8.914 -25.719 -11.109 1 89.31 308 ASP A CA 1
ATOM 2450 C C . ASP A 1 308 ? -8.422 -27.156 -11.047 1 89.31 308 ASP A C 1
ATOM 2452 O O . ASP A 1 308 ? -7.652 -27.594 -11.906 1 89.31 308 ASP A O 1
ATOM 2456 N N . CYS A 1 309 ? -8.836 -27.844 -10.047 1 92.94 309 CYS A N 1
ATOM 2457 C CA . CYS A 1 309 ? -8.484 -29.25 -9.93 1 92.94 309 CYS A CA 1
ATOM 2458 C C . CYS A 1 309 ? -9.031 -30.047 -11.109 1 92.94 309 CYS A C 1
ATOM 2460 O O . CYS A 1 309 ? -8.32 -30.859 -11.703 1 92.94 309 CYS A O 1
ATOM 2462 N N . LYS A 1 310 ? -10.234 -29.781 -11.438 1 91.31 310 LYS A N 1
ATOM 2463 C CA . LYS A 1 310 ? -10.867 -30.484 -12.547 1 91.31 310 LYS A CA 1
ATOM 2464 C C . LYS A 1 310 ? -10.164 -30.188 -13.867 1 91.31 310 LYS A C 1
ATOM 2466 O O . LYS A 1 310 ? -9.953 -31.078 -14.68 1 91.31 310 LYS A O 1
ATOM 2471 N N . GLU A 1 311 ? -9.859 -28.984 -14.047 1 89.44 311 GLU A N 1
ATOM 2472 C CA . GLU A 1 311 ? -9.156 -28.594 -15.266 1 89.44 311 GLU A CA 1
ATOM 2473 C C . GLU A 1 311 ? -7.777 -29.234 -15.336 1 89.44 311 GLU A C 1
ATOM 2475 O O . GLU A 1 311 ? -7.355 -29.703 -16.406 1 89.44 311 GLU A O 1
ATOM 2480 N N . LEU A 1 312 ? -7.109 -29.203 -14.234 1 93.69 312 LEU A N 1
ATOM 2481 C CA . LEU A 1 312 ? -5.789 -29.828 -14.172 1 93.69 312 LEU A CA 1
ATOM 2482 C C . LEU A 1 312 ? -5.875 -31.328 -14.461 1 93.69 312 LEU A C 1
ATOM 2484 O O . LEU A 1 312 ? -5.031 -31.875 -15.18 1 93.69 312 LEU A O 1
ATOM 2488 N N . LEU A 1 313 ? -6.891 -31.969 -13.938 1 94.69 313 LEU A N 1
ATOM 2489 C CA . LEU A 1 313 ? -7.133 -33.375 -14.188 1 94.69 313 LEU A CA 1
ATOM 2490 C C . LEU A 1 313 ? -7.41 -33.625 -15.664 1 94.69 313 LEU A C 1
ATOM 2492 O O . LEU A 1 313 ? -6.93 -34.625 -16.234 1 94.69 313 LEU A O 1
ATOM 2496 N N . ASN A 1 314 ? -8.117 -32.75 -16.234 1 93.31 314 ASN A N 1
ATOM 2497 C CA . ASN A 1 314 ? -8.438 -32.875 -17.656 1 93.31 314 ASN A CA 1
ATOM 2498 C C . ASN A 1 314 ? -7.195 -32.719 -18.531 1 93.31 314 ASN A C 1
ATOM 2500 O O . ASN A 1 314 ? -6.98 -33.5 -19.469 1 93.31 314 ASN A O 1
ATOM 2504 N N . ILE A 1 315 ? -6.43 -31.703 -18.234 1 92.19 315 ILE A N 1
ATOM 2505 C CA . ILE A 1 315 ? -5.246 -31.391 -19.031 1 92.19 315 ILE A CA 1
ATOM 2506 C C . ILE A 1 315 ? -4.23 -32.531 -18.922 1 92.19 315 ILE A C 1
ATOM 2508 O O . ILE A 1 315 ? -3.65 -32.938 -19.922 1 92.19 315 ILE A O 1
ATOM 2512 N N . CYS A 1 316 ? -4.043 -33.062 -17.734 1 94.06 316 CYS A N 1
ATOM 2513 C CA . CYS A 1 316 ? -2.953 -34 -17.469 1 94.06 316 CYS A CA 1
ATOM 2514 C C . CYS A 1 316 ? -3.41 -35.438 -17.688 1 94.06 316 CYS A C 1
ATOM 2516 O O . CYS A 1 316 ? -2.609 -36.281 -18.047 1 94.06 316 CYS A O 1
ATOM 2518 N N . PHE A 1 317 ? -4.723 -35.719 -17.516 1 93.19 317 PHE A N 1
ATOM 2519 C CA . PHE A 1 317 ? -5.137 -37.125 -17.469 1 93.19 317 PHE A CA 1
ATOM 2520 C C . PHE A 1 317 ? -6.367 -37.344 -18.344 1 93.19 317 PHE A C 1
ATOM 2522 O O . PHE A 1 317 ? -6.883 -38.469 -18.422 1 93.19 317 PHE A O 1
ATOM 2529 N N . ASN A 1 318 ? -6.824 -36.281 -19.047 1 87.19 318 ASN A N 1
ATOM 2530 C CA . ASN A 1 318 ? -8 -36.344 -19.906 1 87.19 318 ASN A CA 1
ATOM 2531 C C . ASN A 1 318 ? -9.234 -36.812 -19.141 1 87.19 318 ASN A C 1
ATOM 2533 O O . ASN A 1 318 ? -9.977 -37.688 -19.594 1 87.19 318 ASN A O 1
ATOM 2537 N N . LYS A 1 319 ? -9.297 -36.469 -17.938 1 79.88 319 LYS A N 1
ATOM 2538 C CA . LYS A 1 319 ? -10.422 -36.781 -17.062 1 79.88 319 LYS A CA 1
ATOM 2539 C C . LYS A 1 319 ? -11.195 -35.531 -16.703 1 79.88 319 LYS A C 1
ATOM 2541 O O . LYS A 1 319 ? -10.617 -34.438 -16.641 1 79.88 319 LYS A O 1
ATOM 2546 N N . MET B 1 1 ? 16.766 -12.609 -49.312 1 20.78 1 MET B N 1
ATOM 2547 C CA . MET B 1 1 ? 16.016 -13.703 -48.719 1 20.78 1 MET B CA 1
ATOM 2548 C C . MET B 1 1 ? 15.344 -13.242 -47.406 1 20.78 1 MET B C 1
ATOM 2550 O O . MET B 1 1 ? 16.016 -12.805 -46.469 1 20.78 1 MET B O 1
ATOM 2554 N N . ALA B 1 2 ? 14.109 -12.602 -47.5 1 27.92 2 ALA B N 1
ATOM 2555 C CA . ALA B 1 2 ? 13.234 -11.758 -46.688 1 27.92 2 ALA B CA 1
ATOM 2556 C C . ALA B 1 2 ? 12.719 -12.508 -45.469 1 27.92 2 ALA B C 1
ATOM 2558 O O . ALA B 1 2 ? 11.938 -13.453 -45.594 1 27.92 2 ALA B O 1
ATOM 2559 N N . GLY B 1 3 ? 13.531 -12.891 -44.5 1 27.91 3 GLY B N 1
ATOM 2560 C CA . GLY B 1 3 ? 13.391 -13.852 -43.406 1 27.91 3 GLY B CA 1
ATOM 2561 C C . GLY B 1 3 ? 12.094 -13.695 -42.625 1 27.91 3 GLY B C 1
ATOM 2562 O O . GLY B 1 3 ? 11.656 -12.57 -42.375 1 27.91 3 GLY B O 1
ATOM 2563 N N . GLY B 1 4 ? 11 -14.586 -42.812 1 31.48 4 GLY B N 1
ATOM 2564 C CA . GLY B 1 4 ? 9.609 -14.742 -42.438 1 31.48 4 GLY B CA 1
ATOM 2565 C C . GLY B 1 4 ? 9.375 -14.547 -40.938 1 31.48 4 GLY B C 1
ATOM 2566 O O . GLY B 1 4 ? 9.836 -15.344 -40.125 1 31.48 4 GLY B O 1
ATOM 2567 N N . GLY B 1 5 ? 9.461 -13.367 -40.375 1 32.91 5 GLY B N 1
ATOM 2568 C CA . GLY B 1 5 ? 9.375 -12.781 -39.031 1 32.91 5 GLY B CA 1
ATOM 2569 C C . GLY B 1 5 ? 8.156 -13.25 -38.25 1 32.91 5 GLY B C 1
ATOM 2570 O O . GLY B 1 5 ? 7.031 -12.844 -38.562 1 32.91 5 GLY B O 1
ATOM 2571 N N . GLU B 1 6 ? 7.938 -14.625 -38.062 1 33.66 6 GLU B N 1
ATOM 2572 C CA . GLU B 1 6 ? 6.871 -15.367 -37.375 1 33.66 6 GLU B CA 1
ATOM 2573 C C . GLU B 1 6 ? 6.344 -14.609 -36.188 1 33.66 6 GLU B C 1
ATOM 2575 O O . GLU B 1 6 ? 7.113 -14.234 -35.281 1 33.66 6 GLU B O 1
ATOM 2580 N N . ASP B 1 7 ? 5.348 -13.766 -36.375 1 35.62 7 ASP B N 1
ATOM 2581 C CA . ASP B 1 7 ? 4.422 -12.984 -35.562 1 35.62 7 ASP B CA 1
ATOM 2582 C C . ASP B 1 7 ? 3.908 -13.797 -34.375 1 35.62 7 ASP B C 1
ATOM 2584 O O . ASP B 1 7 ? 3.031 -14.648 -34.531 1 35.62 7 ASP B O 1
ATOM 2588 N N . GLN B 1 8 ? 4.664 -14.672 -33.688 1 32.94 8 GLN B N 1
ATOM 2589 C CA . GLN B 1 8 ? 4.285 -15.391 -32.469 1 32.94 8 GLN B CA 1
ATOM 2590 C C . GLN B 1 8 ? 3.242 -14.602 -31.672 1 32.94 8 GLN B C 1
ATOM 2592 O O . GLN B 1 8 ? 3.475 -13.453 -31.297 1 32.94 8 GLN B O 1
ATOM 2597 N N . ARG B 1 9 ? 2.002 -14.781 -31.828 1 39 9 ARG B N 1
ATOM 2598 C CA . ARG B 1 9 ? 0.697 -14.391 -31.297 1 39 9 ARG B CA 1
ATOM 2599 C C . ARG B 1 9 ? 0.744 -14.211 -29.781 1 39 9 ARG B C 1
ATOM 2601 O O . ARG B 1 9 ? 0.728 -15.195 -29.047 1 39 9 ARG B O 1
ATOM 2608 N N . ARG B 1 10 ? 1.451 -13.203 -29.266 1 45.41 10 ARG B N 1
ATOM 2609 C CA . ARG B 1 10 ? 1.485 -12.789 -27.875 1 45.41 10 ARG B CA 1
ATOM 2610 C C . ARG B 1 10 ? 0.077 -12.695 -27.297 1 45.41 10 ARG B C 1
ATOM 2612 O O . ARG B 1 10 ? -0.794 -12.039 -27.875 1 45.41 10 ARG B O 1
ATOM 2619 N N . TYR B 1 11 ? -0.37 -13.609 -26.625 1 45.41 11 TYR B N 1
ATOM 2620 C CA . TYR B 1 11 ? -1.694 -13.594 -26.016 1 45.41 11 TYR B CA 1
ATOM 2621 C C . TYR B 1 11 ? -1.977 -12.234 -25.375 1 45.41 11 TYR B C 1
ATOM 2623 O O . TYR B 1 11 ? -1.068 -11.586 -24.859 1 45.41 11 TYR B O 1
ATOM 2631 N N . PRO B 1 12 ? -3.113 -11.609 -25.719 1 48.69 12 PRO B N 1
ATOM 2632 C CA . PRO B 1 12 ? -3.457 -10.258 -25.266 1 48.69 12 PRO B CA 1
ATOM 2633 C C . PRO B 1 12 ? -3.4 -10.117 -23.75 1 48.69 12 PRO B C 1
ATOM 2635 O O . PRO B 1 12 ? -3.926 -10.961 -23.016 1 48.69 12 PRO B O 1
ATOM 2638 N N . ARG B 1 13 ? -2.551 -9.438 -23.219 1 56.62 13 ARG B N 1
ATOM 2639 C CA . ARG B 1 13 ? -2.283 -9.25 -21.797 1 56.62 13 ARG B CA 1
ATOM 2640 C C . ARG B 1 13 ? -3.234 -8.227 -21.188 1 56.62 13 ARG B C 1
ATOM 2642 O O . ARG B 1 13 ? -3.34 -8.117 -19.969 1 56.62 13 ARG B O 1
ATOM 2649 N N . ASN B 1 14 ? -3.881 -7.527 -22.125 1 57.44 14 ASN B N 1
ATOM 2650 C CA . ASN B 1 14 ? -4.77 -6.469 -21.656 1 57.44 14 ASN B CA 1
ATOM 2651 C C . ASN B 1 14 ? -6.164 -6.605 -22.266 1 57.44 14 ASN B C 1
ATOM 2653 O O . ASN B 1 14 ? -6.391 -7.453 -23.125 1 57.44 14 ASN B O 1
ATOM 2657 N N . LEU B 1 15 ? -7.062 -5.984 -21.547 1 60.47 15 LEU B N 1
ATOM 2658 C CA . LEU B 1 15 ? -8.469 -6.078 -21.922 1 60.47 15 LEU B CA 1
ATOM 2659 C C . LEU B 1 15 ? -8.648 -5.891 -23.422 1 60.47 15 LEU B C 1
ATOM 2661 O O . LEU B 1 15 ? -9.43 -6.602 -24.047 1 60.47 15 LEU B O 1
ATOM 2665 N N . GLU B 1 16 ? -7.879 -5.031 -23.828 1 57.5 16 GLU B N 1
ATOM 2666 C CA . GLU B 1 16 ? -7.996 -4.738 -25.25 1 57.5 16 GLU B CA 1
ATOM 2667 C C . GLU B 1 16 ? -7.652 -5.961 -26.094 1 57.5 16 GLU B C 1
ATOM 2669 O O . GLU B 1 16 ? -8.359 -6.281 -27.047 1 57.5 16 GLU B O 1
ATOM 2674 N N . GLY B 1 17 ? -6.57 -6.496 -25.703 1 58.19 17 GLY B N 1
ATOM 2675 C CA . GLY B 1 17 ? -6.148 -7.68 -26.422 1 58.19 17 GLY B CA 1
ATOM 2676 C C . GLY B 1 17 ? -7.141 -8.82 -26.328 1 58.19 17 GLY B C 1
ATOM 2677 O O . GLY B 1 17 ? -7.422 -9.492 -27.328 1 58.19 17 GLY B O 1
ATOM 2678 N N . VAL B 1 18 ? -7.668 -8.914 -25.203 1 61.53 18 VAL B N 1
ATOM 2679 C CA . VAL B 1 18 ? -8.641 -9.977 -24.969 1 61.53 18 VAL B CA 1
ATOM 2680 C C . VAL B 1 18 ? -9.898 -9.719 -25.781 1 61.53 18 VAL B C 1
ATOM 2682 O O . VAL B 1 18 ? -10.461 -10.633 -26.391 1 61.53 18 VAL B O 1
ATOM 2685 N N . LEU B 1 19 ? -10.273 -8.484 -25.766 1 62.56 19 LEU B N 1
ATOM 2686 C CA . LEU B 1 19 ? -11.469 -8.109 -26.531 1 62.56 19 LEU B CA 1
ATOM 2687 C C . LEU B 1 19 ? -11.258 -8.344 -28.016 1 62.56 19 LEU B C 1
ATOM 2689 O O . LEU B 1 19 ? -12.141 -8.852 -28.703 1 62.56 19 LEU B O 1
ATOM 2693 N N . GLN B 1 20 ? -10.133 -7.906 -28.406 1 59.66 20 GLN B N 1
ATOM 2694 C CA . GLN B 1 20 ? -9.812 -8.109 -29.812 1 59.66 20 GLN B CA 1
ATOM 2695 C C . GLN B 1 20 ? -9.82 -9.586 -30.172 1 59.66 20 GLN B C 1
ATOM 2697 O O . GLN B 1 20 ? -10.328 -9.969 -31.234 1 59.66 20 GLN B O 1
ATOM 2702 N N . PHE B 1 21 ? -9.305 -10.281 -29.328 1 56.25 21 PHE B N 1
ATOM 2703 C CA . PHE B 1 21 ? -9.266 -11.727 -29.516 1 56.25 21 PHE B CA 1
ATOM 2704 C C . PHE B 1 21 ? -10.672 -12.305 -29.562 1 56.25 21 PHE B C 1
ATOM 2706 O O . PHE B 1 21 ? -11 -13.109 -30.438 1 56.25 21 PHE B O 1
ATOM 2713 N N . ALA B 1 22 ? -11.414 -11.906 -28.594 1 57.03 22 ALA B N 1
ATOM 2714 C CA . ALA B 1 22 ? -12.789 -12.375 -28.5 1 57.03 22 ALA B CA 1
ATOM 2715 C C . ALA B 1 22 ? -13.594 -11.961 -29.734 1 57.03 22 ALA B C 1
ATOM 2717 O O . ALA B 1 22 ? -14.414 -12.734 -30.234 1 57.03 22 ALA B O 1
ATOM 2718 N N . LEU B 1 23 ? -13.422 -10.719 -30.156 1 58.94 23 LEU B N 1
ATOM 2719 C CA . LEU B 1 23 ? -14.117 -10.203 -31.328 1 58.94 23 LEU B CA 1
ATOM 2720 C C . LEU B 1 23 ? -13.719 -10.977 -32.562 1 58.94 23 LEU B C 1
ATOM 2722 O O . LEU B 1 23 ? -14.555 -11.242 -33.438 1 58.94 23 LEU B O 1
ATOM 2726 N N . ASN B 1 24 ? -12.43 -11.141 -32.625 1 56.06 24 ASN B N 1
ATOM 2727 C CA . ASN B 1 24 ? -11.953 -11.867 -33.781 1 56.06 24 ASN B CA 1
ATOM 2728 C C . ASN B 1 24 ? -12.539 -13.273 -33.844 1 56.06 24 ASN B C 1
ATOM 2730 O O . ASN B 1 24 ? -12.617 -13.875 -34.938 1 56.06 24 ASN B O 1
ATOM 2734 N N . HIS B 1 25 ? -12.875 -13.711 -32.75 1 50.34 25 HIS B N 1
ATOM 2735 C CA . HIS B 1 25 ? -13.406 -15.07 -32.75 1 50.34 25 HIS B CA 1
ATOM 2736 C C . HIS B 1 25 ? -14.93 -15.062 -32.625 1 50.34 25 HIS B C 1
ATOM 2738 O O . HIS B 1 25 ? -15.555 -16.125 -32.594 1 50.34 25 HIS B O 1
ATOM 2744 N N . SER B 1 26 ? -15.422 -13.852 -32.375 1 49.91 26 SER B N 1
ATOM 2745 C CA . SER B 1 26 ? -16.875 -13.742 -32.406 1 49.91 26 SER B CA 1
ATOM 2746 C C . SER B 1 26 ? -17.375 -13.352 -33.781 1 49.91 26 SER B C 1
ATOM 2748 O O . SER B 1 26 ? -16.703 -12.633 -34.531 1 49.91 26 SER B O 1
ATOM 2750 N N . ASP B 1 27 ? -18.219 -14.055 -34.406 1 46.59 27 ASP B N 1
ATOM 2751 C CA . ASP B 1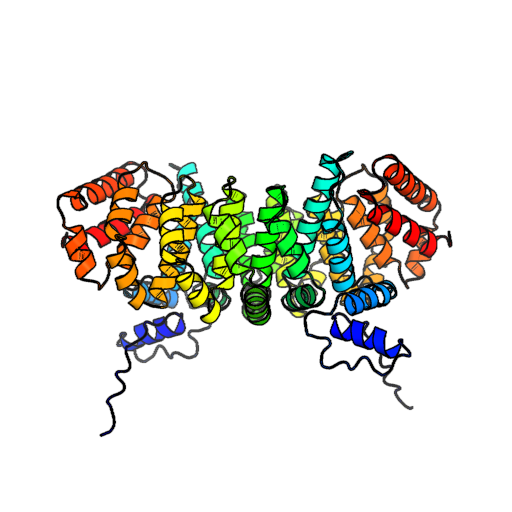 27 ? -18.875 -13.82 -35.688 1 46.59 27 ASP B CA 1
ATOM 2752 C C . ASP B 1 27 ? -19.719 -12.547 -35.656 1 46.59 27 ASP B C 1
ATOM 2754 O O . ASP B 1 27 ? -20.406 -12.227 -36.625 1 46.59 27 ASP B O 1
ATOM 2758 N N . ASP B 1 28 ? -20.047 -11.922 -34.531 1 43.5 28 ASP B N 1
ATOM 2759 C CA . ASP B 1 28 ? -20.953 -10.773 -34.594 1 43.5 28 ASP B CA 1
ATOM 2760 C C . ASP B 1 28 ? -20.188 -9.484 -34.875 1 43.5 28 ASP B C 1
ATOM 2762 O O . ASP B 1 28 ? -19.328 -9.086 -34.094 1 43.5 28 ASP B O 1
ATOM 2766 N N . PRO B 1 29 ? -20.188 -8.859 -36.125 1 43.47 29 PRO B N 1
ATOM 2767 C CA . PRO B 1 29 ? -19.5 -7.688 -36.656 1 43.47 29 PRO B CA 1
ATOM 2768 C C . PRO B 1 29 ? -19.797 -6.41 -35.875 1 43.47 29 PRO B C 1
ATOM 2770 O O . PRO B 1 29 ? -19.156 -5.383 -36.094 1 43.47 29 PRO B O 1
ATOM 2773 N N . THR B 1 30 ? -21.016 -6.254 -35.312 1 43.75 30 THR B N 1
ATOM 2774 C CA . THR B 1 30 ? -21.5 -4.961 -34.844 1 43.75 30 THR B CA 1
ATOM 2775 C C . THR B 1 30 ? -20.75 -4.508 -33.594 1 43.75 30 THR B C 1
ATOM 2777 O O . THR B 1 30 ? -20.938 -3.381 -33.125 1 43.75 30 THR B O 1
ATOM 2780 N N . ASN B 1 31 ? -20.219 -5.344 -32.875 1 43.38 31 ASN B N 1
ATOM 2781 C CA . ASN B 1 31 ? -19.641 -4.902 -31.594 1 43.38 31 ASN B CA 1
ATOM 2782 C C . ASN B 1 31 ? -18.312 -4.176 -31.797 1 43.38 31 ASN B C 1
ATOM 2784 O O . ASN B 1 31 ? -17.312 -4.797 -32.156 1 43.38 31 ASN B O 1
ATOM 2788 N N . SER B 1 32 ? -18.344 -2.955 -32.375 1 40.5 32 SER B N 1
ATOM 2789 C CA . SER B 1 32 ? -17.234 -2.045 -32.656 1 40.5 32 SER B CA 1
ATOM 2790 C C . SER B 1 32 ? -16.328 -1.884 -31.422 1 40.5 32 SER B C 1
ATOM 2792 O O . SER B 1 32 ? -16.812 -1.927 -30.297 1 40.5 32 SER B O 1
ATOM 2794 N N . SER B 1 33 ? -15.086 -2.104 -31.5 1 41.41 33 SER B N 1
ATOM 2795 C CA . SER B 1 33 ? -13.938 -2.02 -30.594 1 41.41 33 SER B CA 1
ATOM 2796 C C . SER B 1 33 ? -13.945 -0.713 -29.812 1 41.41 33 SER B C 1
ATOM 2798 O O . SER B 1 33 ? -13.242 -0.583 -28.812 1 41.41 33 SER B O 1
ATOM 2800 N N . SER B 1 34 ? -14.477 0.351 -30.469 1 41.19 34 SER B N 1
ATOM 2801 C CA . SER B 1 34 ? -14.188 1.709 -30.031 1 41.19 34 SER B CA 1
ATOM 2802 C C . SER B 1 34 ? -14.773 1.974 -28.641 1 41.19 34 SER B C 1
ATOM 2804 O O . SER B 1 34 ? -14.18 2.693 -27.844 1 41.19 34 SER B O 1
ATOM 2806 N N . SER B 1 35 ? -16.219 1.759 -28.469 1 39.41 35 SER B N 1
ATOM 2807 C CA . SER B 1 35 ? -16.938 2.158 -27.25 1 39.41 35 SER B CA 1
ATOM 2808 C C . SER B 1 35 ? -16.656 1.188 -26.109 1 39.41 35 SER B C 1
ATOM 2810 O O . SER B 1 35 ? -17.359 1.218 -25.094 1 39.41 35 SER B O 1
ATOM 2812 N N . ALA B 1 36 ? -16.125 0.151 -26.359 1 40.97 36 ALA B N 1
ATOM 2813 C CA . ALA B 1 36 ? -15.914 -1.029 -25.516 1 40.97 36 ALA B CA 1
ATOM 2814 C C . ALA B 1 36 ? -15.211 -0.66 -24.219 1 40.97 36 ALA B C 1
ATOM 2816 O O . ALA B 1 36 ? -15.102 -1.483 -23.312 1 40.97 36 ALA B O 1
ATOM 2817 N N . PHE B 1 37 ? -14.57 0.459 -24.266 1 42.81 37 PHE B N 1
ATOM 2818 C CA . PHE B 1 37 ? -13.703 0.874 -23.172 1 42.81 37 PHE B CA 1
ATOM 2819 C C . PHE B 1 37 ? -14.508 1.571 -22.078 1 42.81 37 PHE B C 1
ATOM 2821 O O . PHE B 1 37 ? -13.945 2.035 -21.094 1 42.81 37 PHE B O 1
ATOM 2828 N N . GLN B 1 38 ? -15.781 2.006 -22.438 1 45.75 38 GLN B N 1
ATOM 2829 C CA . GLN B 1 38 ? -16.672 2.5 -21.391 1 45.75 38 GLN B CA 1
ATOM 2830 C C . GLN B 1 38 ? -17.125 1.371 -20.469 1 45.75 38 GLN B C 1
ATOM 2832 O O . GLN B 1 38 ? -16.906 0.195 -20.766 1 45.75 38 GLN B O 1
ATOM 2837 N N . GLU B 1 39 ? -17.562 1.712 -19.234 1 50.16 39 GLU B N 1
ATOM 2838 C CA . GLU B 1 39 ? -18.172 0.739 -18.344 1 50.16 39 GLU B CA 1
ATOM 2839 C C . GLU B 1 39 ? -19.047 -0.247 -19.109 1 50.16 39 GLU B C 1
ATOM 2841 O O . GLU B 1 39 ? -19.969 0.158 -19.828 1 50.16 39 GLU B O 1
ATOM 2846 N N . MET B 1 40 ? -18.609 -1.354 -19.406 1 53.59 40 MET B N 1
ATOM 2847 C CA . MET B 1 40 ? -19.312 -2.32 -20.234 1 53.59 40 MET B CA 1
ATOM 2848 C C . MET B 1 40 ? -20.703 -2.605 -19.672 1 53.59 40 MET B C 1
ATOM 2850 O O . MET B 1 40 ? -20.891 -2.629 -18.453 1 53.59 40 MET B O 1
ATOM 2854 N N . SER B 1 41 ? -21.797 -2.416 -20.469 1 58.41 41 SER B N 1
ATOM 2855 C CA . SER B 1 41 ? -23.125 -2.863 -20.094 1 58.41 41 SER B CA 1
ATOM 2856 C C . SER B 1 41 ? -23.094 -4.27 -19.5 1 58.41 41 SER B C 1
ATOM 2858 O O . SER B 1 41 ? -22.109 -4.984 -19.641 1 58.41 41 SER B O 1
ATOM 2860 N N . GLU B 1 42 ? -24.047 -4.605 -18.719 1 59.62 42 GLU B N 1
ATOM 2861 C CA . GLU B 1 42 ? -24.156 -5.922 -18.094 1 59.62 42 GLU B CA 1
ATOM 2862 C C . GLU B 1 42 ? -24.062 -7.031 -19.141 1 59.62 42 GLU B C 1
ATOM 2864 O O . GLU B 1 42 ? -23.422 -8.062 -18.891 1 59.62 42 GLU B O 1
ATOM 2869 N N . GLU B 1 43 ? -24.75 -6.758 -20.25 1 58.84 43 GLU B N 1
ATOM 2870 C CA . GLU B 1 43 ? -24.734 -7.75 -21.328 1 58.84 43 GLU B CA 1
ATOM 2871 C C . GLU B 1 43 ? -23.328 -7.941 -21.891 1 58.84 43 GLU B C 1
ATOM 2873 O O . GLU B 1 43 ? -22.906 -9.07 -22.156 1 58.84 43 GLU B O 1
ATOM 2878 N N . ARG B 1 44 ? -22.719 -6.91 -22.016 1 60.53 44 ARG B N 1
ATOM 2879 C CA . ARG B 1 44 ? -21.375 -6.973 -22.578 1 60.53 44 ARG B CA 1
ATOM 2880 C C . ARG B 1 44 ? -20.406 -7.605 -21.594 1 60.53 44 ARG B C 1
ATOM 2882 O O . ARG B 1 44 ? -19.484 -8.32 -21.984 1 60.53 44 ARG B O 1
ATOM 2889 N N . ARG B 1 45 ? -20.641 -7.367 -20.391 1 62 45 ARG B N 1
ATOM 2890 C CA . ARG B 1 45 ? -19.812 -7.988 -19.359 1 62 45 ARG B CA 1
ATOM 2891 C C . ARG B 1 45 ? -19.969 -9.508 -19.375 1 62 45 ARG B C 1
ATOM 2893 O O . ARG B 1 45 ? -19 -10.234 -19.234 1 62 45 ARG B O 1
ATOM 2900 N N . GLU B 1 46 ? -21.234 -9.836 -19.5 1 63.25 46 GLU B N 1
ATOM 2901 C CA . GLU B 1 46 ? -21.5 -11.266 -19.562 1 63.25 46 GLU B CA 1
ATOM 2902 C C . GLU B 1 46 ? -20.812 -11.898 -20.781 1 63.25 46 GLU B C 1
ATOM 2904 O O . GLU B 1 46 ? -20.266 -13 -20.672 1 63.25 46 GLU B O 1
ATOM 2909 N N . TRP B 1 47 ? -20.953 -11.195 -21.828 1 59.91 47 TRP B N 1
ATOM 2910 C CA . TRP B 1 47 ? -20.297 -11.68 -23.031 1 59.91 47 TRP B CA 1
ATOM 2911 C C . TRP B 1 47 ? -18.781 -11.773 -22.828 1 59.91 47 TRP B C 1
ATOM 2913 O O . TRP B 1 47 ? -18.156 -12.742 -23.25 1 59.91 47 TRP B O 1
ATOM 2923 N N . LEU B 1 48 ? -18.25 -10.781 -22.234 1 60.03 48 LEU B N 1
ATOM 2924 C CA . LEU B 1 48 ? -16.812 -10.758 -21.984 1 60.03 48 LEU B CA 1
ATOM 2925 C C . LEU B 1 48 ? -16.406 -11.898 -21.047 1 60.03 48 LEU B C 1
ATOM 2927 O O . LEU B 1 48 ? -15.383 -12.547 -21.25 1 60.03 48 LEU B O 1
ATOM 2931 N N . HIS B 1 49 ? -17.25 -12.039 -20.188 1 62.62 49 HIS B N 1
ATOM 2932 C CA . HIS B 1 49 ? -17 -13.141 -19.266 1 62.62 49 HIS B CA 1
ATOM 2933 C C . HIS B 1 49 ? -16.906 -14.469 -20.016 1 62.62 49 HIS B C 1
ATOM 2935 O O . HIS B 1 49 ? -16 -15.266 -19.75 1 62.62 49 HIS B O 1
ATOM 2941 N N . GLU B 1 50 ? -17.859 -14.617 -20.859 1 59.59 50 GLU B N 1
ATOM 2942 C CA . GLU B 1 50 ? -17.875 -15.852 -21.625 1 59.59 50 GLU B CA 1
ATOM 2943 C C . GLU B 1 50 ? -16.656 -15.953 -22.547 1 59.59 50 GLU B C 1
ATOM 2945 O O . GLU B 1 50 ? -16.062 -17.016 -22.688 1 59.59 50 GLU B O 1
ATOM 2950 N N . ALA B 1 51 ? -16.406 -14.797 -23.141 1 57.5 51 ALA B N 1
ATOM 2951 C CA . ALA B 1 51 ? -15.266 -14.766 -24.047 1 57.5 51 ALA B CA 1
ATOM 2952 C C . ALA B 1 51 ? -13.961 -15.031 -23.297 1 57.5 51 ALA B C 1
ATOM 2954 O O . ALA B 1 51 ? -13.109 -15.789 -23.766 1 57.5 51 ALA B O 1
ATOM 2955 N N . ILE B 1 52 ? -13.852 -14.477 -22.188 1 59.88 52 ILE B N 1
ATOM 2956 C CA . ILE B 1 52 ? -12.641 -14.57 -21.375 1 59.88 52 ILE B CA 1
ATOM 2957 C C . ILE B 1 52 ? -12.5 -15.992 -20.828 1 59.88 52 ILE B C 1
ATOM 2959 O O . ILE B 1 52 ? -11.398 -16.547 -20.781 1 59.88 52 ILE B O 1
ATOM 2963 N N . ALA B 1 53 ? -13.633 -16.391 -20.516 1 57.94 53 ALA B N 1
ATOM 2964 C CA . ALA B 1 53 ? -13.625 -17.75 -19.984 1 57.94 53 ALA B CA 1
ATOM 2965 C C . ALA B 1 53 ? -13.062 -18.734 -21.016 1 57.94 53 ALA B C 1
ATOM 2967 O O . ALA B 1 53 ? -12.492 -19.766 -20.641 1 57.94 53 ALA B O 1
ATOM 2968 N N . SER B 1 54 ? -13.25 -18.234 -22.188 1 53.47 54 SER B N 1
ATOM 2969 C CA . SER B 1 54 ? -12.812 -19.125 -23.266 1 53.47 54 SER B CA 1
ATOM 2970 C C . SER B 1 54 ? -11.297 -19.047 -23.453 1 53.47 54 SER B C 1
ATOM 2972 O O . SER B 1 54 ? -10.695 -19.938 -24.062 1 53.47 54 SER B O 1
ATOM 2974 N N . ILE B 1 55 ? -10.891 -17.906 -23 1 52.81 55 ILE B N 1
ATOM 2975 C CA . ILE B 1 55 ? -9.445 -17.75 -23.141 1 52.81 55 ILE B CA 1
ATOM 2976 C C . ILE B 1 55 ? -8.727 -18.672 -22.156 1 52.81 55 ILE B C 1
ATOM 2978 O O . ILE B 1 55 ? -8.977 -18.625 -20.953 1 52.81 55 ILE B O 1
ATOM 2982 N N . VAL B 1 56 ? -8.07 -19.562 -22.672 1 50.94 56 VAL B N 1
ATOM 2983 C CA . VAL B 1 56 ? -7.43 -20.625 -21.891 1 50.94 56 VAL B CA 1
ATOM 2984 C C . VAL B 1 56 ? -6.367 -20.016 -20.984 1 50.94 56 VAL B C 1
ATOM 2986 O O . VAL B 1 56 ? -6.188 -20.469 -19.844 1 50.94 56 VAL B O 1
ATOM 2989 N N . GLU B 1 57 ? -5.867 -18.859 -21.469 1 59.28 57 GLU B N 1
ATOM 2990 C CA . GLU B 1 57 ? -4.734 -18.312 -20.719 1 59.28 57 GLU B CA 1
ATOM 2991 C C . GLU B 1 57 ? -5.195 -17.609 -19.453 1 59.28 57 GLU B C 1
ATOM 2993 O O . GLU B 1 57 ? -6.262 -16.984 -19.422 1 59.28 57 GLU B O 1
ATOM 2998 N N . ASP B 1 58 ? -4.559 -17.953 -18.391 1 66.31 58 ASP B N 1
ATOM 2999 C CA . ASP B 1 58 ? -4.824 -17.344 -17.094 1 66.31 58 ASP B CA 1
ATOM 3000 C C . ASP B 1 58 ? -4.281 -15.914 -17.031 1 66.31 58 ASP B C 1
ATOM 3002 O O . ASP B 1 58 ? -3.227 -15.672 -16.453 1 66.31 58 ASP B O 1
ATOM 3006 N N . THR B 1 59 ? -5.047 -14.977 -17.547 1 73.5 59 THR B N 1
ATOM 3007 C CA . THR B 1 59 ? -4.672 -13.57 -17.609 1 73.5 59 THR B CA 1
ATOM 3008 C C . THR B 1 59 ? -5.129 -12.828 -16.359 1 73.5 59 THR B C 1
ATOM 3010 O O . THR B 1 59 ? -5.953 -13.344 -15.594 1 73.5 59 THR B O 1
ATOM 3013 N N . ASP B 1 60 ? -4.535 -11.727 -16.078 1 82.62 60 ASP B N 1
ATOM 3014 C CA . ASP B 1 60 ? -4.934 -10.891 -14.953 1 82.62 60 ASP B CA 1
ATOM 3015 C C . ASP B 1 60 ? -6.414 -10.531 -15.031 1 82.62 60 ASP B C 1
ATOM 3017 O O . ASP B 1 60 ? -7.102 -10.469 -14.008 1 82.62 60 ASP B O 1
ATOM 3021 N N . ILE B 1 61 ? -6.852 -10.359 -16.203 1 83.94 61 ILE B N 1
ATOM 3022 C CA . ILE B 1 61 ? -8.258 -10.008 -16.391 1 83.94 61 ILE B CA 1
ATOM 3023 C C . ILE B 1 61 ? -9.141 -11.172 -15.969 1 83.94 61 ILE B C 1
ATOM 3025 O O . ILE B 1 61 ? -10.164 -10.969 -15.297 1 83.94 61 ILE B O 1
ATOM 3029 N N . LYS B 1 62 ? -8.75 -12.289 -16.359 1 80.88 62 LYS B N 1
ATOM 3030 C CA . LYS B 1 62 ? -9.508 -13.477 -15.977 1 80.88 62 LYS B CA 1
ATOM 3031 C C . LYS B 1 62 ? -9.531 -13.648 -14.461 1 80.88 62 LYS B C 1
ATOM 3033 O O . LYS B 1 62 ? -10.57 -13.984 -13.883 1 80.88 62 LYS B O 1
ATOM 3038 N N . ARG B 1 63 ? -8.461 -13.453 -13.891 1 84.75 63 ARG B N 1
ATOM 3039 C CA . ARG B 1 63 ? -8.359 -13.57 -12.438 1 84.75 63 ARG B CA 1
ATOM 3040 C C . ARG B 1 63 ? -9.219 -12.523 -11.75 1 84.75 63 ARG B C 1
ATOM 3042 O O . ARG B 1 63 ? -9.93 -12.828 -10.789 1 84.75 63 ARG B O 1
ATOM 3049 N N . MET B 1 64 ? -9.109 -11.344 -12.195 1 90.88 64 MET B N 1
ATOM 3050 C CA . MET B 1 64 ? -9.922 -10.281 -11.602 1 90.88 64 MET B CA 1
ATOM 3051 C C . MET B 1 64 ? -11.406 -10.609 -11.711 1 90.88 64 MET B C 1
ATOM 3053 O O . MET B 1 64 ? -12.156 -10.422 -10.75 1 90.88 64 MET B O 1
ATOM 3057 N N . LEU B 1 65 ? -11.773 -11.133 -12.859 1 85.5 65 LEU B N 1
ATOM 3058 C CA . LEU B 1 65 ? -13.172 -11.492 -13.062 1 85.5 65 LEU B CA 1
ATOM 3059 C C . LEU B 1 65 ? -13.594 -12.594 -12.094 1 85.5 65 LEU B C 1
ATOM 3061 O O . LEU B 1 65 ? -14.703 -12.555 -11.555 1 85.5 65 LEU B O 1
ATOM 3065 N N . LYS B 1 66 ? -12.734 -13.492 -11.93 1 83.81 66 LYS B N 1
ATOM 3066 C CA . LYS B 1 66 ? -13 -14.578 -10.992 1 83.81 66 LYS B CA 1
ATOM 3067 C C . LYS B 1 66 ? -13.219 -14.047 -9.578 1 83.81 66 LYS B C 1
ATOM 3069 O O . LYS B 1 66 ? -14.172 -14.438 -8.898 1 83.81 66 LYS B O 1
ATOM 3074 N N . TYR B 1 67 ? -12.344 -13.219 -9.148 1 91.25 67 TYR B N 1
ATOM 3075 C CA . TYR B 1 67 ? -12.453 -12.68 -7.801 1 91.25 67 TYR B CA 1
ATOM 3076 C C . TYR B 1 67 ? -13.688 -11.797 -7.664 1 91.25 67 TYR B C 1
ATOM 3078 O O . TYR B 1 67 ? -14.336 -11.773 -6.613 1 91.25 67 TYR B O 1
ATOM 3086 N N . LEU B 1 68 ? -14.047 -11.078 -8.719 1 91.81 68 LEU B N 1
ATOM 3087 C CA . LEU B 1 68 ? -15.266 -10.273 -8.695 1 91.81 68 LEU B CA 1
ATOM 3088 C C . LEU B 1 68 ? -16.5 -11.156 -8.523 1 91.81 68 LEU B C 1
ATOM 3090 O O . LEU B 1 68 ? -17.422 -10.797 -7.789 1 91.81 68 LEU B O 1
ATOM 3094 N N . GLN B 1 69 ? -16.453 -12.266 -9.109 1 86.56 69 GLN B N 1
ATOM 3095 C CA . GLN B 1 69 ? -17.578 -13.203 -8.977 1 86.56 69 GLN B CA 1
ATOM 3096 C C . GLN B 1 69 ? -17.703 -13.703 -7.539 1 86.56 69 GLN B C 1
ATOM 3098 O O . GLN B 1 69 ? -18.812 -13.844 -7.027 1 86.56 69 GLN B O 1
ATOM 3103 N N . ILE B 1 70 ? -16.609 -13.977 -6.957 1 89.44 70 ILE B N 1
ATOM 3104 C CA . ILE B 1 70 ? -16.609 -14.414 -5.562 1 89.44 70 ILE B CA 1
ATOM 3105 C C . ILE B 1 70 ? -17.219 -13.328 -4.68 1 89.44 70 ILE B C 1
ATOM 3107 O O . ILE B 1 70 ? -18.047 -13.633 -3.805 1 89.44 70 ILE B O 1
ATOM 3111 N N . LEU B 1 71 ? -16.906 -12.133 -4.926 1 93.38 71 LEU B N 1
ATOM 3112 C CA . LEU B 1 71 ? -17.328 -11.016 -4.086 1 93.38 71 LEU B CA 1
ATOM 3113 C C . LEU B 1 71 ? -18.797 -10.703 -4.305 1 93.38 71 LEU B C 1
ATOM 3115 O O . LEU B 1 71 ? -19.469 -10.172 -3.412 1 93.38 71 LEU B O 1
ATOM 3119 N N . GLU B 1 72 ? -19.25 -11.023 -5.438 1 89.62 72 GLU B N 1
ATOM 3120 C CA . GLU B 1 72 ? -20.625 -10.695 -5.777 1 89.62 72 GLU B CA 1
ATOM 3121 C C . GLU B 1 72 ? -21.594 -11.758 -5.262 1 89.62 72 GLU B C 1
ATOM 3123 O O . GLU B 1 72 ? -22.797 -11.531 -5.188 1 89.62 72 GLU B O 1
ATOM 3128 N N . LYS B 1 73 ? -21.047 -12.844 -4.945 1 85.5 73 LYS B N 1
ATOM 3129 C CA . LYS B 1 73 ? -21.906 -13.906 -4.43 1 85.5 73 LYS B CA 1
ATOM 3130 C C . LYS B 1 73 ? -22.609 -13.469 -3.146 1 85.5 73 LYS B C 1
ATOM 3132 O O . LYS B 1 73 ? -22.031 -12.781 -2.309 1 85.5 73 LYS B O 1
ATOM 3137 N N . PRO B 1 74 ? -23.859 -13.867 -3.105 1 84.06 74 PRO B N 1
ATOM 3138 C CA . PRO B 1 74 ? -24.547 -13.57 -1.849 1 84.06 74 PRO B CA 1
ATOM 3139 C C . PRO B 1 74 ? -23.906 -14.266 -0.646 1 84.06 74 PRO B C 1
ATOM 3141 O O . PRO B 1 74 ? -23.297 -15.328 -0.792 1 84.06 74 PRO B O 1
ATOM 3144 N N . HIS B 1 75 ? -24.062 -13.656 0.449 1 81.31 75 HIS B N 1
ATOM 3145 C CA . HIS B 1 75 ? -23.5 -14.227 1.669 1 81.31 75 HIS B CA 1
ATOM 3146 C C . HIS B 1 75 ? -24.188 -15.539 2.029 1 81.31 75 HIS B C 1
ATOM 3148 O O . HIS B 1 75 ? -25.422 -15.633 1.99 1 81.31 75 HIS B O 1
ATOM 3154 N N . ASP B 1 76 ? -23.297 -16.469 2.201 1 76.06 76 ASP B N 1
ATOM 3155 C CA . ASP B 1 76 ? -23.812 -17.75 2.654 1 76.06 76 ASP B CA 1
ATOM 3156 C C . ASP B 1 76 ? -24.016 -17.766 4.168 1 76.06 76 ASP B C 1
ATOM 3158 O O . ASP B 1 76 ? -23.047 -17.891 4.922 1 76.06 76 ASP B O 1
ATOM 3162 N N . THR B 1 77 ? -25.203 -17.719 4.633 1 76 77 THR B N 1
ATOM 3163 C CA . THR B 1 77 ? -25.516 -17.656 6.055 1 76 77 THR B CA 1
ATOM 3164 C C . THR B 1 77 ? -25.203 -18.969 6.75 1 76 77 THR B C 1
ATOM 3166 O O . THR B 1 77 ? -24.969 -19 7.957 1 76 77 THR B O 1
ATOM 3169 N N . ASN B 1 78 ? -25.172 -20.078 5.941 1 76.69 78 ASN B N 1
ATOM 3170 C CA . ASN B 1 78 ? -24.922 -21.375 6.539 1 76.69 78 ASN B CA 1
ATOM 3171 C C . ASN B 1 78 ? -23.438 -21.578 6.863 1 76.69 78 ASN B C 1
ATOM 3173 O O . ASN B 1 78 ? -23.094 -22.312 7.793 1 76.69 78 ASN B O 1
ATOM 3177 N N . ASN B 1 79 ? -22.641 -20.953 6.133 1 80.62 79 ASN B N 1
ATOM 3178 C CA . ASN B 1 79 ? -21.203 -21.016 6.336 1 80.62 79 ASN B CA 1
ATOM 3179 C C . ASN B 1 79 ? -20.578 -19.625 6.281 1 80.62 79 ASN B C 1
ATOM 3181 O O . ASN B 1 79 ? -19.625 -19.391 5.527 1 80.62 79 ASN B O 1
ATOM 3185 N N . ALA B 1 80 ? -21.078 -18.859 7.145 1 79.75 80 ALA B N 1
ATOM 3186 C CA . ALA B 1 80 ? -20.797 -17.422 7.102 1 79.75 80 ALA B CA 1
ATOM 3187 C C . ALA B 1 80 ? -19.312 -17.141 7.254 1 79.75 80 ALA B C 1
ATOM 3189 O O . ALA B 1 80 ? -18.734 -16.344 6.52 1 79.75 80 ALA B O 1
ATOM 3190 N N . ASP B 1 81 ? -18.625 -17.875 8.133 1 81.25 81 ASP B N 1
ATOM 3191 C CA . ASP B 1 81 ? -17.219 -17.609 8.414 1 81.25 81 ASP B CA 1
ATOM 3192 C C . ASP B 1 81 ? -16.344 -17.984 7.223 1 81.25 81 ASP B C 1
ATOM 3194 O O . ASP B 1 81 ? -15.422 -17.25 6.855 1 81.25 81 ASP B O 1
ATOM 3198 N N . ASP B 1 82 ? -16.688 -19.062 6.688 1 77.69 82 ASP B N 1
ATOM 3199 C CA . ASP B 1 82 ? -15.906 -19.531 5.547 1 77.69 82 ASP B CA 1
ATOM 3200 C C . ASP B 1 82 ? -16.141 -18.641 4.324 1 77.69 82 ASP B C 1
ATOM 3202 O O . ASP B 1 82 ? -15.203 -18.359 3.572 1 77.69 82 ASP B O 1
ATOM 3206 N N . ASP B 1 83 ? -17.344 -18.281 4.184 1 83.56 83 ASP B N 1
ATOM 3207 C CA . ASP B 1 83 ? -17.688 -17.375 3.088 1 83.56 83 ASP B CA 1
ATOM 3208 C C . ASP B 1 83 ? -16.969 -16.047 3.217 1 83.56 83 ASP B C 1
ATOM 3210 O O . ASP B 1 83 ? -16.391 -15.547 2.242 1 83.56 83 ASP B O 1
ATOM 3214 N N . LEU B 1 84 ? -16.984 -15.57 4.402 1 89.38 84 LEU B N 1
ATOM 3215 C CA . LEU B 1 84 ? -16.312 -14.297 4.645 1 89.38 84 LEU B CA 1
ATOM 3216 C C . LEU B 1 84 ? -14.805 -14.422 4.406 1 89.38 84 LEU B C 1
ATOM 3218 O O . LEU B 1 84 ? -14.195 -13.547 3.789 1 89.38 84 LEU B O 1
ATOM 3222 N N . ALA B 1 85 ? -14.25 -15.492 4.82 1 86.75 85 ALA B N 1
ATOM 3223 C CA . ALA B 1 85 ? -12.82 -15.727 4.641 1 86.75 85 ALA B CA 1
ATOM 3224 C C . ALA B 1 85 ? -12.461 -15.789 3.158 1 86.75 85 ALA B C 1
ATOM 3226 O O . ALA B 1 85 ? -11.414 -15.289 2.746 1 86.75 85 ALA B O 1
ATOM 3227 N N . GLU B 1 86 ? -13.281 -16.375 2.426 1 85.38 86 GLU B N 1
ATOM 3228 C CA . GLU B 1 86 ? -13.055 -16.484 0.986 1 85.38 86 GLU B CA 1
ATOM 3229 C C . GLU B 1 86 ? -13.07 -15.102 0.331 1 85.38 86 GLU B C 1
ATOM 3231 O O . GLU B 1 86 ? -12.234 -14.812 -0.527 1 85.38 86 GLU B O 1
ATOM 3236 N N . LYS B 1 87 ? -14.016 -14.359 0.756 1 91.75 87 LYS B N 1
ATOM 3237 C CA . LYS B 1 87 ? -14.125 -13.008 0.208 1 91.75 87 LYS B CA 1
ATOM 3238 C C . LYS B 1 87 ? -12.938 -12.148 0.623 1 91.75 87 LYS B C 1
ATOM 3240 O O . LYS B 1 87 ? -12.406 -11.375 -0.183 1 91.75 87 LYS B O 1
ATOM 3245 N N . GLU B 1 88 ? -12.5 -12.328 1.827 1 92.38 88 GLU B N 1
ATOM 3246 C CA . GLU B 1 88 ? -11.336 -11.594 2.303 1 92.38 88 GLU B CA 1
ATOM 3247 C C . GLU B 1 88 ? -10.078 -11.992 1.528 1 92.38 88 GLU B C 1
ATOM 3249 O O . GLU B 1 88 ? -9.258 -11.141 1.181 1 92.38 88 GLU B O 1
ATOM 3254 N N . ASP B 1 89 ? -10 -13.219 1.199 1 86.06 89 ASP B N 1
ATOM 3255 C CA . ASP B 1 89 ? -8.875 -13.711 0.412 1 86.06 89 ASP B CA 1
ATOM 3256 C C . ASP B 1 89 ? -8.906 -13.148 -1.008 1 86.06 89 ASP B C 1
ATOM 3258 O O . ASP B 1 89 ? -7.863 -12.836 -1.581 1 86.06 89 ASP B O 1
ATOM 3262 N N . ALA B 1 90 ? -10.055 -13.094 -1.554 1 91.19 90 ALA B N 1
ATOM 3263 C CA . ALA B 1 90 ? -10.219 -12.523 -2.887 1 91.19 90 ALA B CA 1
ATOM 3264 C C . ALA B 1 90 ? -9.742 -11.078 -2.926 1 91.19 90 ALA B C 1
ATOM 3266 O O . ALA B 1 90 ? -9.086 -10.656 -3.885 1 91.19 90 ALA B O 1
ATOM 3267 N N . PHE B 1 91 ? -9.977 -10.359 -1.836 1 94.62 91 PHE B N 1
ATOM 3268 C CA . PHE B 1 91 ? -9.531 -8.977 -1.748 1 94.62 91 PHE B CA 1
ATOM 3269 C C . PHE B 1 91 ? -8.008 -8.898 -1.719 1 94.62 91 PHE B C 1
ATOM 3271 O O . PHE B 1 91 ? -7.414 -8.008 -2.338 1 94.62 91 PHE B O 1
ATOM 3278 N N . GLU B 1 92 ? -7.473 -9.766 -1.044 1 87.44 92 GLU B N 1
ATOM 3279 C CA . GLU B 1 92 ? -6.016 -9.781 -0.942 1 87.44 92 GLU B CA 1
ATOM 3280 C C . GLU B 1 92 ? -5.371 -10.008 -2.307 1 87.44 92 GLU B C 1
ATOM 3282 O O . GLU B 1 92 ? -4.422 -9.305 -2.672 1 87.44 92 GLU B O 1
ATOM 3287 N N . GLU B 1 93 ? -5.906 -10.867 -3.051 1 86.69 93 GLU B N 1
ATOM 3288 C CA . GLU B 1 93 ? -5.383 -11.164 -4.383 1 86.69 93 GLU B CA 1
ATOM 3289 C C . GLU B 1 93 ? -5.613 -10 -5.34 1 86.69 93 GLU B C 1
ATOM 3291 O O . GLU B 1 93 ? -4.715 -9.617 -6.094 1 86.69 93 GLU B O 1
ATOM 3296 N N . LEU B 1 94 ? -6.766 -9.5 -5.262 1 93.5 94 LEU B N 1
ATOM 3297 C CA . LEU B 1 94 ? -7.121 -8.391 -6.133 1 93.5 94 LEU B CA 1
ATOM 3298 C C . LEU B 1 94 ? -6.203 -7.195 -5.891 1 93.5 94 LEU B C 1
ATOM 3300 O O . LEU B 1 94 ? -5.812 -6.504 -6.836 1 93.5 94 LEU B O 1
ATOM 3304 N N . SER B 1 95 ? -5.934 -6.984 -4.645 1 93.19 95 SER B N 1
ATOM 3305 C CA . SER B 1 95 ? -5.09 -5.852 -4.281 1 93.19 95 SER B CA 1
ATOM 3306 C C . SER B 1 95 ? -3.721 -5.945 -4.945 1 93.19 95 SER B C 1
ATOM 3308 O O . SER B 1 95 ? -3.17 -4.934 -5.387 1 93.19 95 SER B O 1
ATOM 3310 N N . MET B 1 96 ? -3.232 -7.102 -5.082 1 85.5 96 MET B N 1
ATOM 3311 C CA . MET B 1 96 ? -1.92 -7.312 -5.691 1 85.5 96 MET B CA 1
ATOM 3312 C C . MET B 1 96 ? -1.975 -7.074 -7.195 1 85.5 96 MET B C 1
ATOM 3314 O O . MET B 1 96 ? -1.027 -6.547 -7.781 1 85.5 96 MET B O 1
ATOM 3318 N N . ILE B 1 97 ? -3.09 -7.398 -7.82 1 90.12 97 ILE B N 1
ATOM 3319 C CA . ILE B 1 97 ? -3.236 -7.316 -9.273 1 90.12 97 ILE B CA 1
ATOM 3320 C C . ILE B 1 97 ? -3.422 -5.859 -9.688 1 90.12 97 ILE B C 1
ATOM 3322 O O . ILE B 1 97 ? -2.77 -5.387 -10.617 1 90.12 97 ILE B O 1
ATOM 3326 N N . VAL B 1 98 ? -4.168 -5.117 -8.922 1 94.31 98 VAL B N 1
ATOM 3327 C CA . VAL B 1 98 ? -4.602 -3.797 -9.359 1 94.31 98 VAL B CA 1
ATOM 3328 C C . VAL B 1 98 ? -3.533 -2.762 -9.023 1 94.31 98 VAL B C 1
ATOM 3330 O O . VAL B 1 98 ? -3.676 -1.582 -9.352 1 94.31 98 VAL B O 1
ATOM 3333 N N . GLU B 1 99 ? -2.508 -3.172 -8.391 1 88.5 99 GLU B N 1
ATOM 3334 C CA . GLU B 1 99 ? -1.367 -2.289 -8.164 1 88.5 99 GLU B CA 1
ATOM 3335 C C . GLU B 1 99 ? -0.778 -1.793 -9.477 1 88.5 99 GLU B C 1
ATOM 3337 O O . GLU B 1 99 ? -0.174 -0.719 -9.531 1 88.5 99 GLU B O 1
ATOM 3342 N N . ASN B 1 100 ? -0.952 -2.646 -10.477 1 86.88 100 ASN B N 1
ATOM 3343 C CA . ASN B 1 100 ? -0.563 -2.244 -11.82 1 86.88 100 ASN B CA 1
ATOM 3344 C C . ASN B 1 100 ? -1.585 -1.293 -12.438 1 86.88 100 ASN B C 1
ATOM 3346 O O . ASN B 1 100 ? -2.787 -1.567 -12.422 1 86.88 100 ASN B O 1
ATOM 3350 N N . LEU B 1 101 ? -1.091 -0.206 -13.031 1 88.06 101 LEU B N 1
ATOM 3351 C CA . LEU B 1 101 ? -1.979 0.839 -13.523 1 88.06 101 LEU B CA 1
ATOM 3352 C C . LEU B 1 101 ? -2.873 0.308 -14.641 1 88.06 101 LEU B C 1
ATOM 3354 O O . LEU B 1 101 ? -4.066 0.615 -14.688 1 88.06 101 LEU B O 1
ATOM 3358 N N . ASP B 1 102 ? -2.314 -0.48 -15.5 1 86.81 102 ASP B N 1
ATOM 3359 C CA . ASP B 1 102 ? -3.105 -1.044 -16.594 1 86.81 102 ASP B CA 1
ATOM 3360 C C . ASP B 1 102 ? -4.191 -1.978 -16.047 1 86.81 102 ASP B C 1
ATOM 3362 O O . ASP B 1 102 ? -5.324 -1.963 -16.531 1 86.81 102 ASP B O 1
ATOM 3366 N N . ASN B 1 103 ? -3.797 -2.766 -15.078 1 90.88 103 ASN B N 1
ATOM 3367 C CA . ASN B 1 103 ? -4.762 -3.672 -14.461 1 90.88 103 ASN B CA 1
ATOM 3368 C C . ASN B 1 103 ? -5.859 -2.908 -13.727 1 90.88 103 ASN B C 1
ATOM 3370 O O . ASN B 1 103 ? -7.02 -3.32 -13.734 1 90.88 103 ASN B O 1
ATOM 3374 N N . ALA B 1 104 ? -5.445 -1.817 -13.094 1 94.62 104 ALA B N 1
ATOM 3375 C CA . ALA B 1 104 ? -6.426 -0.979 -12.406 1 94.62 104 ALA B CA 1
ATOM 3376 C C . ALA B 1 104 ? -7.445 -0.416 -13.391 1 94.62 104 ALA B C 1
ATOM 3378 O O . ALA B 1 104 ? -8.648 -0.395 -13.109 1 94.62 104 ALA B O 1
ATOM 3379 N N . ASN B 1 105 ? -6.969 0.035 -14.531 1 93.44 105 ASN B N 1
ATOM 3380 C CA . ASN B 1 105 ? -7.859 0.537 -15.57 1 93.44 105 ASN B CA 1
ATOM 3381 C C . ASN B 1 105 ? -8.805 -0.552 -16.078 1 93.44 105 ASN B C 1
ATOM 3383 O O . ASN B 1 105 ? -10 -0.319 -16.219 1 93.44 105 ASN B O 1
ATOM 3387 N N . ASP B 1 106 ? -8.273 -1.685 -16.297 1 89.44 106 ASP B N 1
ATOM 3388 C CA . ASP B 1 106 ? -9.07 -2.812 -16.766 1 89.44 106 ASP B CA 1
ATOM 3389 C C . ASP B 1 106 ? -10.102 -3.232 -15.711 1 89.44 106 ASP B C 1
ATOM 3391 O O . ASP B 1 106 ? -11.203 -3.65 -16.047 1 89.44 106 ASP B O 1
ATOM 3395 N N . PHE B 1 107 ? -9.656 -3.166 -14.5 1 95 107 PHE B N 1
ATOM 3396 C CA . PHE B 1 107 ? -10.531 -3.51 -13.383 1 95 107 PHE B CA 1
ATOM 3397 C C . PHE B 1 107 ? -11.805 -2.674 -13.43 1 95 107 PHE B C 1
ATOM 3399 O O . PHE B 1 107 ? -12.906 -3.201 -13.25 1 95 107 PHE B O 1
ATOM 3406 N N . HIS B 1 108 ? -11.672 -1.408 -13.664 1 94.44 108 HIS B N 1
ATOM 3407 C CA . HIS B 1 108 ? -12.828 -0.537 -13.812 1 94.44 108 HIS B CA 1
ATOM 3408 C C . HIS B 1 108 ? -13.672 -0.946 -15.016 1 94.44 108 HIS B C 1
ATOM 3410 O O . HIS B 1 108 ? -14.898 -1.031 -14.922 1 94.44 108 HIS B O 1
ATOM 3416 N N . LYS B 1 109 ? -13.039 -1.205 -16.109 1 87.38 109 LYS B N 1
ATOM 3417 C CA . LYS B 1 109 ? -13.719 -1.511 -17.359 1 87.38 109 LYS B CA 1
ATOM 3418 C C . LYS B 1 109 ? -14.57 -2.768 -17.234 1 87.38 109 LYS B C 1
ATOM 3420 O O . LYS B 1 109 ? -15.633 -2.871 -17.859 1 87.38 109 LYS B O 1
ATOM 3425 N N . ILE B 1 110 ? -14.203 -3.643 -16.375 1 86.44 110 ILE B N 1
ATOM 3426 C CA . ILE B 1 110 ? -14.914 -4.914 -16.297 1 86.44 110 ILE B CA 1
ATOM 3427 C C . ILE B 1 110 ? -15.938 -4.859 -15.156 1 86.44 110 ILE B C 1
ATOM 3429 O O . ILE B 1 110 ? -16.547 -5.875 -14.812 1 86.44 110 ILE B O 1
ATOM 3433 N N . GLY B 1 111 ? -16.031 -3.758 -14.57 1 91.62 111 GLY B N 1
ATOM 3434 C CA . GLY B 1 111 ? -17.094 -3.564 -13.594 1 91.62 111 GLY B CA 1
ATOM 3435 C C . GLY B 1 111 ? -16.609 -3.66 -12.156 1 91.62 111 GLY B C 1
ATOM 3436 O O . GLY B 1 111 ? -17.406 -3.783 -11.234 1 91.62 111 GLY B O 1
ATOM 3437 N N . GLY B 1 112 ? -15.383 -3.646 -11.977 1 95.88 112 GLY B N 1
ATOM 3438 C CA . GLY B 1 112 ? -14.812 -3.791 -10.648 1 95.88 112 GLY B CA 1
ATOM 3439 C C . GLY B 1 112 ? -15.289 -2.73 -9.68 1 95.88 112 GLY B C 1
ATOM 3440 O O . GLY B 1 112 ? -15.594 -3.035 -8.523 1 95.88 112 GLY B O 1
ATOM 3441 N N . PHE B 1 113 ? -15.43 -1.508 -10.078 1 96.56 113 PHE B N 1
ATOM 3442 C CA . PHE B 1 113 ? -15.828 -0.417 -9.195 1 96.56 113 PHE B CA 1
ATOM 3443 C C . PHE B 1 113 ? -17.266 -0.597 -8.734 1 96.56 113 PHE B C 1
ATOM 3445 O O . PHE B 1 113 ? -17.609 -0.233 -7.605 1 96.56 113 PHE B O 1
ATOM 3452 N N . LYS B 1 114 ? -18.078 -1.129 -9.578 1 94.94 114 LYS B N 1
ATOM 3453 C CA . LYS B 1 114 ? -19.469 -1.403 -9.188 1 94.94 114 LYS B CA 1
ATOM 3454 C C . LYS B 1 114 ? -19.516 -2.4 -8.031 1 94.94 114 LYS B C 1
ATOM 3456 O O . LYS B 1 114 ? -20.281 -2.211 -7.082 1 94.94 114 LYS B O 1
ATOM 3461 N N . VAL B 1 115 ? -18.766 -3.396 -8.141 1 96.19 115 VAL B N 1
ATOM 3462 C CA . VAL B 1 115 ? -18.703 -4.41 -7.09 1 96.19 115 VAL B CA 1
ATOM 3463 C C . VAL B 1 115 ? -18.156 -3.795 -5.809 1 96.19 115 VAL B C 1
ATOM 3465 O O . VAL B 1 115 ? -18.641 -4.09 -4.711 1 96.19 115 VAL B O 1
ATOM 3468 N N . MET B 1 116 ? -17.109 -2.951 -5.926 1 97.81 116 MET B N 1
ATOM 3469 C CA . MET B 1 116 ? -16.547 -2.281 -4.754 1 97.81 116 MET B CA 1
ATOM 3470 C C . MET B 1 116 ? -17.609 -1.434 -4.059 1 97.81 116 MET B C 1
ATOM 3472 O O . MET B 1 116 ? -17.688 -1.404 -2.83 1 97.81 116 MET B O 1
ATOM 3476 N N . MET B 1 117 ? -18.438 -0.778 -4.852 1 96.94 117 MET B N 1
ATOM 3477 C CA . MET B 1 117 ? -19.5 0.059 -4.289 1 96.94 117 MET B CA 1
ATOM 3478 C C . MET B 1 117 ? -20.453 -0.77 -3.443 1 96.94 117 MET B C 1
ATOM 3480 O O . MET B 1 117 ? -20.875 -0.335 -2.371 1 96.94 117 MET B O 1
ATOM 3484 N N . LYS B 1 118 ? -20.75 -1.874 -3.922 1 95.88 118 LYS B N 1
ATOM 3485 C CA . LYS B 1 118 ? -21.609 -2.779 -3.166 1 95.88 118 LYS B CA 1
ATOM 3486 C C . LYS B 1 118 ? -20.953 -3.205 -1.859 1 95.88 118 LYS B C 1
ATOM 3488 O O . LYS B 1 118 ? -21.594 -3.24 -0.811 1 95.88 118 LYS B O 1
ATOM 3493 N N . CYS B 1 119 ? -19.719 -3.51 -1.95 1 97.19 119 CYS B N 1
ATOM 3494 C CA . CYS B 1 119 ? -18.984 -3.971 -0.774 1 97.19 119 CYS B CA 1
ATOM 3495 C C . CYS B 1 119 ? -18.828 -2.844 0.238 1 97.19 119 CYS B C 1
ATOM 3497 O O . CYS B 1 119 ? -18.859 -3.08 1.447 1 97.19 119 CYS B O 1
ATOM 3499 N N . LEU B 1 120 ? -18.656 -1.621 -0.195 1 97.81 120 LEU B N 1
ATOM 3500 C CA . LEU B 1 120 ? -18.516 -0.459 0.676 1 97.81 120 LEU B CA 1
ATOM 3501 C C . LEU B 1 120 ? -19.766 -0.258 1.521 1 97.81 120 LEU B C 1
ATOM 3503 O O . LEU B 1 120 ? -19.688 0.267 2.635 1 97.81 120 LEU B O 1
ATOM 3507 N N . SER B 1 121 ? -20.844 -0.688 0.987 1 95.25 121 SER B N 1
ATOM 3508 C CA . SER B 1 121 ? -22.125 -0.503 1.666 1 95.25 121 SER B CA 1
ATOM 3509 C C . SER B 1 121 ? -22.609 -1.799 2.314 1 95.25 121 SER B C 1
ATOM 3511 O O . SER B 1 121 ? -23.734 -1.887 2.777 1 95.25 121 SER B O 1
ATOM 3513 N N . GLY B 1 122 ? -21.766 -2.746 2.309 1 93.69 122 GLY B N 1
ATOM 3514 C CA . GLY B 1 122 ? -22.156 -4.059 2.803 1 93.69 122 GLY B CA 1
ATOM 3515 C C . GLY B 1 122 ? -22.156 -4.148 4.316 1 93.69 122 GLY B C 1
ATOM 3516 O O . GLY B 1 122 ? -21.75 -3.207 5 1 93.69 122 GLY B O 1
ATOM 3517 N N . GLU B 1 123 ? -22.5 -5.301 4.781 1 92.06 123 GLU B N 1
ATOM 3518 C CA . GLU B 1 123 ? -22.703 -5.504 6.211 1 92.06 123 GLU B CA 1
ATOM 3519 C C . GLU B 1 123 ? -21.391 -5.77 6.93 1 92.06 123 GLU B C 1
ATOM 3521 O O . GLU B 1 123 ? -21.234 -5.438 8.109 1 92.06 123 GLU B O 1
ATOM 3526 N N . HIS B 1 124 ? -20.469 -6.328 6.32 1 93.88 124 HIS B N 1
ATOM 3527 C CA . HIS B 1 124 ? -19.25 -6.77 6.973 1 93.88 124 HIS B CA 1
ATOM 3528 C C . HIS B 1 124 ? -18.172 -5.695 6.906 1 93.88 124 HIS B C 1
ATOM 3530 O O . HIS B 1 124 ? -17.703 -5.34 5.82 1 93.88 124 HIS B O 1
ATOM 3536 N N . SER B 1 125 ? -17.719 -5.285 8.078 1 96.75 125 SER B N 1
ATOM 3537 C CA . SER B 1 125 ? -16.719 -4.219 8.148 1 96.75 125 SER B CA 1
ATOM 3538 C C . SER B 1 125 ? -15.43 -4.621 7.457 1 96.75 125 SER B C 1
ATOM 3540 O O . SER B 1 125 ? -14.758 -3.787 6.848 1 96.75 125 SER B O 1
ATOM 3542 N N . SER B 1 126 ? -15.133 -5.898 7.539 1 96.44 126 SER B N 1
ATOM 3543 C CA . SER B 1 126 ? -13.891 -6.387 6.941 1 96.44 126 SER B CA 1
ATOM 3544 C C . SER B 1 126 ? -13.906 -6.223 5.426 1 96.44 126 SER B C 1
ATOM 3546 O O . SER B 1 126 ? -12.867 -5.973 4.809 1 96.44 126 SER B O 1
ATOM 3548 N N . LEU B 1 127 ? -15.055 -6.297 4.898 1 96.88 127 LEU B N 1
ATOM 3549 C CA . LEU B 1 127 ? -15.172 -6.121 3.455 1 96.88 127 LEU B CA 1
ATOM 3550 C C . LEU B 1 127 ? -15.234 -4.645 3.088 1 96.88 127 LEU B C 1
ATOM 3552 O O . LEU B 1 127 ? -14.695 -4.23 2.059 1 96.88 127 LEU B O 1
ATOM 3556 N N . ARG B 1 128 ? -15.812 -3.828 3.967 1 98.06 128 ARG B N 1
ATOM 3557 C CA . ARG B 1 128 ? -15.922 -2.395 3.709 1 98.06 128 ARG B CA 1
ATOM 3558 C C . ARG B 1 128 ? -14.547 -1.746 3.629 1 98.06 128 ARG B C 1
ATOM 3560 O O . ARG B 1 128 ? -14.242 -1.029 2.672 1 98.06 128 ARG B O 1
ATOM 3567 N N . TRP B 1 129 ? -13.664 -2.041 4.594 1 98.06 129 TRP B N 1
ATOM 3568 C CA . TRP B 1 129 ? -12.383 -1.354 4.578 1 98.06 129 TRP B CA 1
ATOM 3569 C C . TRP B 1 129 ? -11.492 -1.888 3.461 1 98.06 129 TRP B C 1
ATOM 3571 O O . TRP B 1 129 ? -10.695 -1.142 2.879 1 98.06 129 TRP B O 1
ATOM 3581 N N . ARG B 1 130 ? -11.672 -3.188 3.051 1 97.81 130 ARG B N 1
ATOM 3582 C CA . ARG B 1 130 ? -10.891 -3.75 1.955 1 97.81 130 ARG B CA 1
ATOM 3583 C C . ARG B 1 130 ? -11.312 -3.15 0.617 1 97.81 130 ARG B C 1
ATOM 3585 O O . ARG B 1 130 ? -10.469 -2.914 -0.255 1 97.81 130 ARG B O 1
ATOM 3592 N N . ALA B 1 131 ? -12.609 -2.979 0.496 1 98.44 131 ALA B N 1
ATOM 3593 C CA . ALA B 1 131 ? -13.102 -2.324 -0.711 1 98.44 131 ALA B CA 1
ATOM 3594 C C . ALA B 1 131 ? -12.562 -0.903 -0.828 1 98.44 131 ALA B C 1
ATOM 3596 O O . ALA B 1 131 ? -12.125 -0.482 -1.903 1 98.44 131 ALA B O 1
ATOM 3597 N N . ALA B 1 132 ? -12.547 -0.191 0.299 1 98.5 132 ALA B N 1
ATOM 3598 C CA . ALA B 1 132 ? -11.977 1.152 0.311 1 98.5 132 ALA B CA 1
ATOM 3599 C C . ALA B 1 132 ? -10.492 1.122 -0.06 1 98.5 132 ALA B C 1
ATOM 3601 O O . ALA B 1 132 ? -10.016 1.98 -0.806 1 98.5 132 ALA B O 1
ATOM 3602 N N . ASP B 1 133 ? -9.867 0.148 0.376 1 97.25 133 ASP B N 1
ATOM 3603 C CA . ASP B 1 133 ? -8.438 -0.007 0.107 1 97.25 133 ASP B CA 1
ATOM 3604 C C . ASP B 1 133 ? -8.188 -0.263 -1.377 1 97.25 133 ASP B C 1
ATOM 3606 O O . ASP B 1 133 ? -7.258 0.3 -1.959 1 97.25 133 ASP B O 1
ATOM 3610 N N . ILE B 1 134 ? -8.961 -1.111 -1.987 1 98.19 134 ILE B N 1
ATOM 3611 C CA . ILE B 1 134 ? -8.836 -1.394 -3.412 1 98.19 134 ILE B CA 1
ATOM 3612 C C . ILE B 1 134 ? -9.039 -0.109 -4.215 1 98.19 134 ILE B C 1
ATOM 3614 O O . ILE B 1 134 ? -8.289 0.166 -5.156 1 98.19 134 ILE B O 1
ATOM 3618 N N . ILE B 1 135 ? -10.031 0.66 -3.836 1 98.31 135 ILE B N 1
ATOM 3619 C CA . ILE B 1 135 ? -10.289 1.927 -4.516 1 98.31 135 ILE B CA 1
ATOM 3620 C C . ILE B 1 135 ? -9.07 2.836 -4.391 1 98.31 135 ILE B C 1
ATOM 3622 O O . ILE B 1 135 ? -8.633 3.436 -5.375 1 98.31 135 ILE B O 1
ATOM 3626 N N . ALA B 1 136 ? -8.523 2.893 -3.178 1 96.81 136 ALA B N 1
ATOM 3627 C CA . ALA B 1 136 ? -7.348 3.729 -2.945 1 96.81 136 ALA B CA 1
ATOM 3628 C C . ALA B 1 136 ? -6.207 3.344 -3.883 1 96.81 136 ALA B C 1
ATOM 3630 O O . ALA B 1 136 ? -5.598 4.207 -4.516 1 96.81 136 ALA B O 1
ATOM 3631 N N . VAL B 1 137 ? -5.992 2.057 -4.004 1 94.69 137 VAL B N 1
ATOM 3632 C CA . VAL B 1 137 ? -4.902 1.546 -4.828 1 94.69 137 VAL B CA 1
ATOM 3633 C C . VAL B 1 137 ? -5.164 1.877 -6.297 1 94.69 137 VAL B C 1
ATOM 3635 O O . VAL B 1 137 ? -4.262 2.305 -7.016 1 94.69 137 VAL B O 1
ATOM 3638 N N . CYS B 1 138 ? -6.34 1.752 -6.75 1 96.94 138 CYS B N 1
ATOM 3639 C CA . CYS B 1 138 ? -6.699 1.968 -8.148 1 96.94 138 CYS B CA 1
ATOM 3640 C C . CYS B 1 138 ? -6.539 3.434 -8.531 1 96.94 138 CYS B C 1
ATOM 3642 O O . CYS B 1 138 ? -6.086 3.744 -9.633 1 96.94 138 CYS B O 1
ATOM 3644 N N . VAL B 1 139 ? -6.875 4.32 -7.633 1 96.56 139 VAL B N 1
ATOM 3645 C CA . VAL B 1 139 ? -6.953 5.727 -8 1 96.56 139 VAL B CA 1
ATOM 3646 C C . VAL B 1 139 ? -5.613 6.406 -7.73 1 96.56 139 VAL B C 1
ATOM 3648 O O . VAL B 1 139 ? -5.371 7.523 -8.195 1 96.56 139 VAL B O 1
ATOM 3651 N N . GLN B 1 140 ? -4.777 5.77 -6.961 1 91.06 140 GLN B N 1
ATOM 3652 C CA . GLN B 1 140 ? -3.49 6.371 -6.629 1 91.06 140 GLN B CA 1
ATOM 3653 C C . GLN B 1 140 ? -2.664 6.629 -7.887 1 91.06 140 GLN B C 1
ATOM 3655 O O . GLN B 1 140 ? -2.357 5.699 -8.633 1 91.06 140 GLN B O 1
ATOM 3660 N N . ASN B 1 141 ? -2.305 7.867 -8.094 1 86.69 141 ASN B N 1
ATOM 3661 C CA . ASN B 1 141 ? -1.511 8.328 -9.227 1 86.69 141 ASN B CA 1
ATOM 3662 C C . ASN B 1 141 ? -2.107 7.859 -10.555 1 86.69 141 ASN B C 1
ATOM 3664 O O . ASN B 1 141 ? -1.375 7.484 -11.469 1 86.69 141 ASN B O 1
ATOM 3668 N N . ASN B 1 142 ? -3.414 7.773 -10.648 1 93.94 142 ASN B N 1
ATOM 3669 C CA . ASN B 1 142 ? -4.113 7.238 -11.812 1 93.94 142 ASN B CA 1
ATOM 3670 C C . ASN B 1 142 ? -5.316 8.102 -12.188 1 93.94 142 ASN B C 1
ATOM 3672 O O . ASN B 1 142 ? -6.445 7.797 -11.805 1 93.94 142 ASN B O 1
ATOM 3676 N N . PRO B 1 143 ? -5.066 9.109 -13.047 1 95.25 143 PRO B N 1
ATOM 3677 C CA . PRO B 1 143 ? -6.141 10.039 -13.406 1 95.25 143 PRO B CA 1
ATOM 3678 C C . PRO B 1 143 ? -7.348 9.336 -14.023 1 95.25 143 PRO B C 1
ATOM 3680 O O . PRO B 1 143 ? -8.484 9.758 -13.805 1 95.25 143 PRO B O 1
ATOM 3683 N N . TYR B 1 144 ? -7.125 8.25 -14.742 1 95.81 144 TYR B N 1
ATOM 3684 C CA . TYR B 1 144 ? -8.227 7.496 -15.336 1 95.81 144 TYR B CA 1
ATOM 3685 C C . TYR B 1 144 ? -9.164 6.965 -14.258 1 95.81 144 TYR B C 1
ATOM 3687 O O . TYR B 1 144 ? -10.375 7.164 -14.328 1 95.81 144 TYR B O 1
ATOM 3695 N N . CYS B 1 145 ? -8.578 6.328 -13.305 1 97.12 145 CYS B N 1
ATOM 3696 C CA . CYS B 1 145 ? -9.391 5.73 -12.25 1 97.12 145 CYS B CA 1
ATOM 3697 C C . CYS B 1 145 ? -9.984 6.801 -11.344 1 97.12 145 CYS B C 1
ATOM 3699 O O . CYS B 1 145 ? -11.07 6.617 -10.789 1 97.12 145 CYS B O 1
ATOM 3701 N N . GLN B 1 146 ? -9.273 7.914 -11.133 1 97.25 146 GLN B N 1
ATOM 3702 C CA . GLN B 1 146 ? -9.836 9.023 -10.367 1 97.25 146 GLN B CA 1
ATOM 3703 C C . GLN B 1 146 ? -11.094 9.57 -11.039 1 97.25 146 GLN B C 1
ATOM 3705 O O . GLN B 1 146 ? -12.117 9.75 -10.383 1 97.25 146 GLN B O 1
ATOM 3710 N N . LYS B 1 147 ? -10.984 9.758 -12.344 1 97.56 147 LYS B N 1
ATOM 3711 C CA . LYS B 1 147 ? -12.141 10.227 -13.102 1 97.56 147 LYS B CA 1
ATOM 3712 C C . LYS B 1 147 ? -13.289 9.219 -13.031 1 97.56 147 LYS B C 1
ATOM 3714 O O . LYS B 1 147 ? -14.445 9.602 -12.82 1 97.56 147 LYS B O 1
ATOM 3719 N N . ALA B 1 148 ? -12.977 7.957 -13.188 1 97 148 ALA B N 1
ATOM 3720 C CA . ALA B 1 148 ? -13.977 6.895 -13.141 1 97 148 ALA B CA 1
ATOM 3721 C C . ALA B 1 148 ? -14.68 6.863 -11.789 1 97 148 ALA B C 1
ATOM 3723 O O . ALA B 1 148 ? -15.898 6.711 -11.719 1 97 148 ALA B O 1
ATOM 3724 N N . ALA B 1 149 ? -13.906 6.992 -10.742 1 97.88 149 ALA B N 1
ATOM 3725 C CA . ALA B 1 149 ? -14.469 6.977 -9.391 1 97.88 149 ALA B CA 1
ATOM 3726 C C . ALA B 1 149 ? -15.438 8.133 -9.188 1 97.88 149 ALA B C 1
ATOM 3728 O O . ALA B 1 149 ? -16.484 7.973 -8.547 1 97.88 149 ALA B O 1
ATOM 3729 N N . MET B 1 150 ? -15.102 9.297 -9.688 1 97.62 150 MET B N 1
ATOM 3730 C CA . MET B 1 150 ? -15.969 10.469 -9.586 1 97.62 150 MET B CA 1
ATOM 3731 C C . MET B 1 150 ? -17.266 10.266 -10.367 1 97.62 150 MET B C 1
ATOM 3733 O O . MET B 1 150 ? -18.344 10.586 -9.883 1 97.62 150 MET B O 1
ATOM 3737 N N . GLU B 1 151 ? -17.109 9.719 -11.523 1 96.69 151 GLU B N 1
ATOM 3738 C CA . GLU B 1 151 ? -18.266 9.484 -12.383 1 96.69 151 GLU B CA 1
ATOM 3739 C C . GLU B 1 151 ? -19.219 8.461 -11.758 1 96.69 151 GLU B C 1
ATOM 3741 O O . GLU B 1 151 ? -20.438 8.547 -11.953 1 96.69 151 GLU B O 1
ATOM 3746 N N . MET B 1 152 ? -18.719 7.609 -10.977 1 96.06 152 MET B N 1
ATOM 3747 C CA . MET B 1 152 ? -19.531 6.551 -10.375 1 96.06 152 MET B CA 1
ATOM 3748 C C . MET B 1 152 ? -20 6.953 -8.984 1 96.06 152 MET B C 1
ATOM 3750 O O . MET B 1 152 ? -20.562 6.137 -8.25 1 96.06 152 MET B O 1
ATOM 3754 N N . ASN B 1 153 ? -19.688 8.141 -8.586 1 95.5 153 ASN B N 1
ATOM 3755 C CA . ASN B 1 153 ? -20.125 8.719 -7.32 1 95.5 153 ASN B CA 1
ATOM 3756 C C . ASN B 1 153 ? -19.609 7.902 -6.133 1 95.5 153 ASN B C 1
ATOM 3758 O O . ASN B 1 153 ? -20.375 7.625 -5.199 1 95.5 153 ASN B O 1
ATOM 3762 N N . ILE B 1 154 ? -18.422 7.504 -6.199 1 97.44 154 ILE B N 1
ATOM 3763 C CA . ILE B 1 154 ? -17.812 6.727 -5.129 1 97.44 154 ILE B CA 1
ATOM 3764 C C . ILE B 1 154 ? -17.469 7.645 -3.953 1 97.44 154 ILE B C 1
ATOM 3766 O O . ILE B 1 154 ? -17.531 7.227 -2.795 1 97.44 154 ILE B O 1
ATOM 3770 N N . LEU B 1 155 ? -17.172 8.891 -4.191 1 98.12 155 LEU B N 1
ATOM 3771 C CA . LEU B 1 155 ? -16.719 9.844 -3.178 1 98.12 155 LEU B CA 1
ATOM 3772 C C . LEU B 1 155 ? -17.766 9.992 -2.078 1 98.12 155 LEU B C 1
ATOM 3774 O O . LEU B 1 155 ? -17.453 9.883 -0.892 1 98.12 155 LEU B O 1
ATOM 3778 N N . PRO B 1 156 ? -19.047 10.133 -2.418 1 97.56 156 PRO B N 1
ATOM 3779 C CA . PRO B 1 156 ? -20.047 10.273 -1.359 1 97.56 156 PRO B CA 1
ATOM 3780 C C . PRO B 1 156 ? -20.109 9.055 -0.441 1 97.56 156 PRO B C 1
ATOM 3782 O O . PRO B 1 156 ? -20.312 9.195 0.768 1 97.56 156 PRO B O 1
ATOM 3785 N N . THR B 1 157 ? -19.938 7.926 -0.999 1 97.94 157 THR B N 1
ATOM 3786 C CA . THR B 1 157 ? -19.953 6.711 -0.193 1 97.94 157 THR B CA 1
ATOM 3787 C C . THR B 1 157 ? -18.75 6.676 0.753 1 97.94 157 THR B C 1
ATOM 3789 O O . THR B 1 157 ? -18.891 6.316 1.925 1 97.94 157 THR B O 1
ATOM 3792 N N . LEU B 1 158 ? -17.594 7.016 0.285 1 98.44 158 LEU B N 1
ATOM 3793 C CA . LEU B 1 158 ? -16.391 7.055 1.105 1 98.44 158 LEU B CA 1
ATOM 3794 C C . LEU B 1 158 ? -16.531 8.078 2.23 1 98.44 158 LEU B C 1
ATOM 3796 O O . LEU B 1 158 ? -16.141 7.809 3.369 1 98.44 158 LEU B O 1
ATOM 3800 N N . THR B 1 159 ? -17.109 9.227 1.906 1 98.19 159 THR B N 1
ATOM 3801 C CA . THR B 1 159 ? -17.281 10.258 2.924 1 98.19 159 THR B CA 1
ATOM 3802 C C . THR B 1 159 ? -18.266 9.805 3.994 1 98.19 159 THR B C 1
ATOM 3804 O O . THR B 1 159 ? -18.078 10.086 5.18 1 98.19 159 THR B O 1
ATOM 3807 N N . SER B 1 160 ? -19.25 9.133 3.555 1 97.69 160 SER B N 1
ATOM 3808 C CA . SER B 1 160 ? -20.203 8.594 4.508 1 97.69 160 SER B CA 1
ATOM 3809 C C . SER B 1 160 ? -19.547 7.602 5.461 1 97.69 160 SER B C 1
ATOM 3811 O O . SER B 1 160 ? -19.797 7.625 6.664 1 97.69 160 SER B O 1
ATOM 3813 N N . LEU B 1 161 ? -18.75 6.738 4.938 1 98.19 161 LEU B N 1
ATOM 3814 C CA . LEU B 1 161 ? -18.031 5.77 5.762 1 98.19 161 LEU B CA 1
ATOM 3815 C C . LEU B 1 161 ? -17.109 6.477 6.758 1 98.19 161 LEU B C 1
ATOM 3817 O O . LEU B 1 161 ? -17.047 6.09 7.926 1 98.19 161 LEU B O 1
ATOM 3821 N N . LEU B 1 162 ? -16.406 7.469 6.348 1 98 162 LEU B N 1
ATOM 3822 C CA 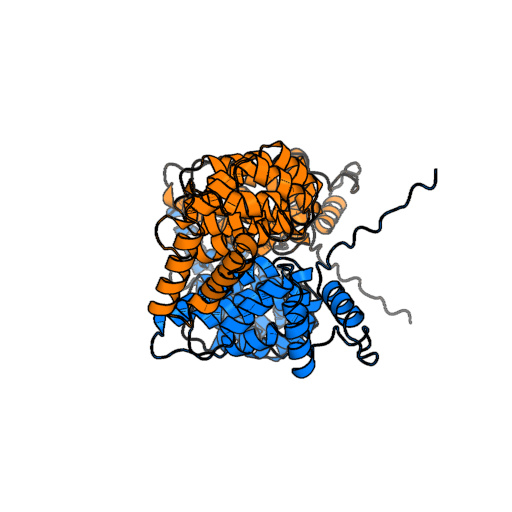. LEU B 1 162 ? -15.523 8.234 7.207 1 98 162 LEU B CA 1
ATOM 3823 C C . LEU B 1 162 ? -16.281 8.836 8.391 1 98 162 LEU B C 1
ATOM 3825 O O . LEU B 1 162 ? -15.797 8.805 9.523 1 98 162 LEU B O 1
ATOM 3829 N N . GLU B 1 163 ? -17.453 9.203 8.156 1 96.19 163 GLU B N 1
ATOM 3830 C CA . GLU B 1 163 ? -18.219 9.945 9.156 1 96.19 163 GLU B CA 1
ATOM 3831 C C . GLU B 1 163 ? -18.984 9.008 10.078 1 96.19 163 GLU B C 1
ATOM 3833 O O . GLU B 1 163 ? -19.156 9.289 11.266 1 96.19 163 GLU B O 1
ATOM 3838 N N . THR B 1 164 ? -19.406 7.914 9.508 1 95.62 164 THR B N 1
ATOM 3839 C CA . THR B 1 164 ? -20.484 7.254 10.25 1 95.62 164 THR B CA 1
ATOM 3840 C C . THR B 1 164 ? -20.078 5.828 10.625 1 95.62 164 THR B C 1
ATOM 3842 O O . THR B 1 164 ? -20.703 5.203 11.477 1 95.62 164 THR B O 1
ATOM 3845 N N . ASP B 1 165 ? -19.078 5.309 10.016 1 97.44 165 ASP B N 1
ATOM 3846 C CA . ASP B 1 165 ? -18.812 3.896 10.273 1 97.44 165 ASP B CA 1
ATOM 3847 C C . ASP B 1 165 ? -18.422 3.674 11.734 1 97.44 165 ASP B C 1
ATOM 3849 O O . ASP B 1 165 ? -17.719 4.5 12.32 1 97.44 165 ASP B O 1
ATOM 3853 N N . GLN B 1 166 ? -18.75 2.566 12.203 1 95.88 166 GLN B N 1
ATOM 3854 C CA . GLN B 1 166 ? -18.516 2.26 13.609 1 95.88 166 GLN B CA 1
ATOM 3855 C C . GLN B 1 166 ? -17.078 1.783 13.828 1 95.88 166 GLN B C 1
ATOM 3857 O O . GLN B 1 166 ? -16.547 1.898 14.93 1 95.88 166 GLN B O 1
ATOM 3862 N N . LEU B 1 167 ? -16.5 1.235 12.836 1 96.75 167 LEU B N 1
ATOM 3863 C CA . LEU B 1 167 ? -15.164 0.688 12.984 1 96.75 167 LEU B CA 1
ATOM 3864 C C . LEU B 1 167 ? -14.109 1.685 12.5 1 96.75 167 LEU B C 1
ATOM 3866 O O . LEU B 1 167 ? -14.164 2.143 11.359 1 96.75 167 LEU B O 1
ATOM 3870 N N . ASP B 1 168 ? -13.125 1.976 13.289 1 96.19 168 ASP B N 1
ATOM 3871 C CA . ASP B 1 168 ? -12.07 2.934 12.977 1 96.19 168 ASP B CA 1
ATOM 3872 C C . ASP B 1 168 ? -11.289 2.5 11.734 1 96.19 168 ASP B C 1
ATOM 3874 O O . ASP B 1 168 ? -10.875 3.338 10.93 1 96.19 168 ASP B O 1
ATOM 3878 N N . GLN B 1 169 ? -11.078 1.205 11.625 1 96.88 169 GLN B N 1
ATOM 3879 C CA . GLN B 1 169 ? -10.32 0.71 10.477 1 96.88 169 GLN B CA 1
ATOM 3880 C C . GLN B 1 169 ? -10.992 1.095 9.164 1 96.88 169 GLN B C 1
ATOM 3882 O O . GLN B 1 169 ? -10.32 1.405 8.18 1 96.88 169 GLN B O 1
ATOM 3887 N N . VAL B 1 170 ? -12.305 0.99 9.148 1 98.12 170 VAL B N 1
ATOM 3888 C CA . VAL B 1 170 ? -13.055 1.378 7.957 1 98.12 170 VAL B CA 1
ATOM 3889 C C . VAL B 1 170 ? -12.906 2.877 7.715 1 98.12 170 VAL B C 1
ATOM 3891 O O . VAL B 1 170 ? -12.664 3.309 6.586 1 98.12 170 VAL B O 1
ATOM 3894 N N . ARG B 1 171 ? -12.977 3.643 8.75 1 98.12 171 ARG B N 1
ATOM 3895 C CA . ARG B 1 171 ? -12.844 5.09 8.648 1 98.12 171 ARG B CA 1
ATOM 3896 C C . ARG B 1 171 ? -11.453 5.473 8.141 1 98.12 171 ARG B C 1
ATOM 3898 O O . ARG B 1 171 ? -11.32 6.363 7.293 1 98.12 171 ARG B O 1
ATOM 3905 N N . ILE B 1 172 ? -10.469 4.797 8.602 1 96.88 172 ILE B N 1
ATOM 3906 C CA . ILE B 1 172 ? -9.078 5.043 8.219 1 96.88 172 ILE B CA 1
ATOM 3907 C C . ILE B 1 172 ? -8.898 4.766 6.73 1 96.88 172 ILE B C 1
ATOM 3909 O O . ILE B 1 172 ? -8.328 5.582 6.008 1 96.88 172 ILE B O 1
ATOM 3913 N N . LYS B 1 173 ? -9.391 3.592 6.266 1 97.62 173 LYS B N 1
ATOM 3914 C CA . LYS B 1 173 ? -9.203 3.213 4.867 1 97.62 173 LYS B CA 1
ATOM 3915 C C . LYS B 1 173 ? -10.047 4.09 3.945 1 97.62 173 LYS B C 1
ATOM 3917 O O . LYS B 1 173 ? -9.633 4.383 2.818 1 97.62 173 LYS B O 1
ATOM 3922 N N . ALA B 1 174 ? -11.203 4.527 4.449 1 98.44 174 ALA B N 1
ATOM 3923 C CA . ALA B 1 174 ? -12.008 5.48 3.689 1 98.44 174 ALA B CA 1
ATOM 3924 C C . ALA B 1 174 ? -11.266 6.801 3.506 1 98.44 174 ALA B C 1
ATOM 3926 O O . ALA B 1 174 ? -11.203 7.336 2.396 1 98.44 174 ALA B O 1
ATOM 3927 N N . LEU B 1 175 ? -10.695 7.285 4.59 1 97.94 175 LEU B N 1
ATOM 3928 C CA . LEU B 1 175 ? -9.922 8.516 4.523 1 97.94 175 LEU B CA 1
ATOM 3929 C C . LEU B 1 175 ? -8.742 8.367 3.576 1 97.94 175 LEU B C 1
ATOM 3931 O O . LEU B 1 175 ? -8.438 9.281 2.803 1 97.94 175 LEU B O 1
ATOM 3935 N N . TYR B 1 176 ? -8.141 7.219 3.635 1 96.25 176 TYR B N 1
ATOM 3936 C CA . TYR B 1 176 ? -7.02 6.945 2.746 1 96.25 176 TYR B CA 1
ATOM 3937 C C . TYR B 1 176 ? -7.461 6.969 1.286 1 96.25 176 TYR B C 1
ATOM 3939 O O . TYR B 1 176 ? -6.793 7.562 0.439 1 96.25 176 TYR B O 1
ATOM 3947 N N . ALA B 1 177 ? -8.539 6.34 0.983 1 97.88 177 ALA B N 1
ATOM 3948 C CA . ALA B 1 177 ? -9.078 6.324 -0.375 1 97.88 177 ALA B CA 1
ATOM 3949 C C . ALA B 1 177 ? -9.414 7.738 -0.844 1 97.88 177 ALA B C 1
ATOM 3951 O O . ALA B 1 177 ? -9.125 8.109 -1.983 1 97.88 177 ALA B O 1
ATOM 3952 N N . ILE B 1 178 ? -9.992 8.547 0.034 1 98.12 178 ILE B N 1
ATOM 3953 C CA . ILE B 1 178 ? -10.336 9.938 -0.281 1 98.12 178 ILE B CA 1
ATOM 3954 C C . ILE B 1 178 ? -9.062 10.727 -0.578 1 98.12 178 ILE B C 1
ATOM 3956 O O . ILE B 1 178 ? -9.008 11.484 -1.548 1 98.12 178 ILE B O 1
ATOM 3960 N N . SER B 1 179 ? -8.109 10.508 0.257 1 95.06 179 SER B N 1
ATOM 3961 C CA . SER B 1 179 ? -6.836 11.195 0.075 1 95.06 179 SER B CA 1
ATOM 3962 C C . SER B 1 179 ? -6.223 10.867 -1.283 1 95.06 179 SER B C 1
ATOM 3964 O O . SER B 1 179 ? -5.766 11.766 -1.993 1 95.06 179 SER B O 1
ATOM 3966 N N . CYS B 1 180 ? -6.234 9.594 -1.676 1 94.31 180 CYS B N 1
ATOM 3967 C CA . CYS B 1 180 ? -5.695 9.18 -2.965 1 94.31 180 CYS B CA 1
ATOM 3968 C C . CYS B 1 180 ? -6.535 9.727 -4.113 1 94.31 180 CYS B C 1
ATOM 3970 O O . CYS B 1 180 ? -5.992 10.141 -5.137 1 94.31 180 CYS B O 1
ATOM 3972 N N . LEU B 1 181 ? -7.812 9.797 -3.945 1 96.94 181 LEU B N 1
ATOM 3973 C CA . LEU B 1 181 ? -8.75 10.234 -4.969 1 96.94 181 LEU B CA 1
ATOM 3974 C C . LEU B 1 181 ? -8.586 11.727 -5.25 1 96.94 181 LEU B C 1
ATOM 3976 O O . LEU B 1 181 ? -8.664 12.156 -6.402 1 96.94 181 LEU B O 1
ATOM 3980 N N . THR B 1 182 ? -8.281 12.484 -4.242 1 95.62 182 THR B N 1
ATOM 3981 C CA . THR B 1 182 ? -8.25 13.938 -4.371 1 95.62 182 THR B CA 1
ATOM 3982 C C . THR B 1 182 ? -6.844 14.414 -4.719 1 95.62 182 THR B C 1
ATOM 3984 O O . THR B 1 182 ? -6.66 15.562 -5.141 1 95.62 182 THR B O 1
ATOM 3987 N N . ARG B 1 183 ? -5.906 13.617 -4.531 1 89.62 183 ARG B N 1
ATOM 3988 C CA . ARG B 1 183 ? -4.52 14.016 -4.727 1 89.62 183 ARG B CA 1
ATOM 3989 C C . ARG B 1 183 ? -4.25 14.352 -6.191 1 89.62 183 ARG B C 1
ATOM 3991 O O . ARG B 1 183 ? -4.457 13.516 -7.074 1 89.62 183 ARG B O 1
ATOM 3998 N N . ASP B 1 184 ? -3.809 15.586 -6.453 1 87.75 184 ASP B N 1
ATOM 3999 C CA . ASP B 1 184 ? -3.455 16.109 -7.773 1 87.75 184 ASP B CA 1
ATOM 4000 C C . ASP B 1 184 ? -4.609 15.93 -8.758 1 87.75 184 ASP B C 1
ATOM 4002 O O . ASP B 1 184 ? -4.391 15.688 -9.945 1 87.75 184 ASP B O 1
ATOM 4006 N N . PHE B 1 185 ? -5.762 15.875 -8.258 1 93.5 185 PHE B N 1
ATOM 4007 C CA . PHE B 1 185 ? -6.98 15.781 -9.055 1 93.5 185 PHE B CA 1
ATOM 4008 C C . PHE B 1 185 ? -8.016 16.797 -8.586 1 93.5 185 PHE B C 1
ATOM 4010 O O . PHE B 1 185 ? -8.938 16.453 -7.844 1 93.5 185 PHE B O 1
ATOM 4017 N N . PRO B 1 186 ? -7.934 18 -9.086 1 93.75 186 PRO B N 1
ATOM 4018 C CA . PRO B 1 186 ? -8.711 19.141 -8.602 1 93.75 186 PRO B CA 1
ATOM 4019 C C . PRO B 1 186 ? -10.211 18.891 -8.617 1 93.75 186 PRO B C 1
ATOM 4021 O O . PRO B 1 186 ? -10.93 19.328 -7.715 1 93.75 186 PRO B O 1
ATOM 4024 N N . GLU B 1 187 ? -10.695 18.203 -9.609 1 95.94 187 GLU B N 1
ATOM 4025 C CA . GLU B 1 187 ? -12.125 17.922 -9.703 1 95.94 187 GLU B CA 1
ATOM 4026 C C . GLU B 1 187 ? -12.633 17.188 -8.469 1 95.94 187 GLU B C 1
ATOM 4028 O O . GLU B 1 187 ? -13.688 17.516 -7.922 1 95.94 187 GLU B O 1
ATOM 4033 N N . ALA B 1 188 ? -11.938 16.188 -8.047 1 96.94 188 ALA B N 1
ATOM 4034 C CA . ALA B 1 188 ? -12.32 15.414 -6.875 1 96.94 188 ALA B CA 1
ATOM 4035 C C . ALA B 1 188 ? -12.172 16.234 -5.598 1 96.94 188 ALA B C 1
ATOM 4037 O O . ALA B 1 188 ? -12.984 16.125 -4.676 1 96.94 188 ALA B O 1
ATOM 4038 N N . GLU B 1 189 ? -11.078 16.984 -5.504 1 95.56 189 GLU B N 1
ATOM 4039 C CA . GLU B 1 189 ? -10.883 17.844 -4.34 1 95.56 189 GLU B CA 1
ATOM 4040 C C . GLU B 1 189 ? -12.039 18.828 -4.18 1 95.56 189 GLU B C 1
ATOM 4042 O O . GLU B 1 189 ? -12.555 19.016 -3.076 1 95.56 189 GLU B O 1
ATOM 4047 N N . GLU B 1 190 ? -12.406 19.438 -5.281 1 95.56 190 GLU B N 1
ATOM 4048 C CA . GLU B 1 190 ? -13.523 20.375 -5.262 1 95.56 190 GLU B CA 1
ATOM 4049 C C . GLU B 1 190 ? -14.812 19.703 -4.82 1 95.56 190 GLU B C 1
ATOM 4051 O O . GLU B 1 190 ? -15.57 20.266 -4.027 1 95.56 190 GLU B O 1
ATOM 4056 N N . ALA B 1 191 ? -15.055 18.562 -5.359 1 97.38 191 ALA B N 1
ATOM 4057 C CA . ALA B 1 191 ? -16.25 17.812 -4.988 1 97.38 191 ALA B CA 1
ATOM 4058 C C . ALA B 1 191 ? -16.234 17.453 -3.504 1 97.38 191 ALA B C 1
ATOM 4060 O O . ALA B 1 191 ? -17.266 17.547 -2.83 1 97.38 191 ALA B O 1
ATOM 4061 N N . PHE B 1 192 ? -15.133 17.047 -3.027 1 98.06 192 PHE B N 1
ATOM 4062 C CA . PHE B 1 192 ? -14.961 16.703 -1.62 1 98.06 192 PHE B CA 1
ATOM 4063 C C . PHE B 1 192 ? -15.266 17.906 -0.732 1 98.06 192 PHE B C 1
ATOM 4065 O O . PHE B 1 192 ? -15.969 17.781 0.273 1 98.06 192 PHE B O 1
ATOM 4072 N N . LEU B 1 193 ? -14.797 19.062 -1.125 1 95.94 193 LEU B N 1
ATOM 4073 C CA . LEU B 1 193 ? -14.992 20.297 -0.358 1 95.94 193 LEU B CA 1
ATOM 4074 C C . LEU B 1 193 ? -16.453 20.734 -0.408 1 95.94 193 LEU B C 1
ATOM 4076 O O . LEU B 1 193 ? -16.984 21.234 0.586 1 95.94 193 LEU B O 1
ATOM 4080 N N . LYS B 1 194 ? -17.031 20.531 -1.528 1 95.19 194 LYS B N 1
ATOM 4081 C CA . LYS B 1 194 ? -18.438 20.859 -1.674 1 95.19 194 LYS B CA 1
ATOM 4082 C C . LYS B 1 194 ? -19.297 19.984 -0.764 1 95.19 194 LYS B C 1
ATOM 4084 O O . LYS B 1 194 ? -20.375 20.422 -0.312 1 95.19 194 LYS B O 1
ATOM 4089 N N . GLU B 1 195 ? -18.812 18.812 -0.44 1 94.38 195 GLU B N 1
ATOM 4090 C CA . GLU B 1 195 ? -19.516 17.891 0.464 1 94.38 195 GLU B CA 1
ATOM 4091 C C . GLU B 1 195 ? -19.062 18.094 1.907 1 94.38 195 GLU B C 1
ATOM 4093 O O . GLU B 1 195 ? -19 17.141 2.688 1 94.38 195 GLU B O 1
ATOM 4098 N N . ASP B 1 196 ? -18.625 19.266 2.168 1 94.94 196 ASP B N 1
ATOM 4099 C CA . ASP B 1 196 ? -18.219 19.641 3.516 1 94.94 196 ASP B CA 1
ATOM 4100 C C . ASP B 1 196 ? -16.969 18.891 3.947 1 94.94 196 ASP B C 1
ATOM 4102 O O . ASP B 1 196 ? -16.859 18.453 5.098 1 94.94 196 ASP B O 1
ATOM 4106 N N . GLY B 1 197 ? -16.094 18.719 3.061 1 97 197 GLY B N 1
ATOM 4107 C CA . GLY B 1 197 ? -14.875 17.969 3.297 1 97 197 GLY B CA 1
ATOM 4108 C C . GLY B 1 197 ? -14.039 18.516 4.438 1 97 197 GLY B C 1
ATOM 4109 O O . GLY B 1 197 ? -13.508 17.766 5.25 1 97 197 GLY B O 1
ATOM 4110 N N . PHE B 1 198 ? -14.008 19.812 4.609 1 95.69 198 PHE B N 1
ATOM 4111 C CA . PHE B 1 198 ? -13.227 20.422 5.68 1 95.69 198 PHE B CA 1
ATOM 4112 C C . PHE B 1 198 ? -13.789 20.062 7.043 1 95.69 198 PHE B C 1
ATOM 4114 O O . PHE B 1 198 ? -13.047 19.656 7.941 1 95.69 198 PHE B O 1
ATOM 4121 N N . SER B 1 199 ? -15.07 20.172 7.145 1 95.44 199 SER B N 1
ATOM 4122 C CA . SER B 1 199 ? -15.711 19.828 8.406 1 95.44 199 SER B CA 1
ATOM 4123 C C . SER B 1 199 ? -15.469 18.359 8.773 1 95.44 199 SER B C 1
ATOM 4125 O O . SER B 1 199 ? -15.258 18.047 9.945 1 95.44 199 SER B O 1
ATOM 4127 N N . MET B 1 200 ? -15.508 17.531 7.793 1 96.5 200 MET B N 1
ATOM 4128 C CA . MET B 1 200 ? -15.289 16.109 8.016 1 96.5 200 MET B CA 1
ATOM 4129 C C . MET B 1 200 ? -13.883 15.852 8.539 1 96.5 200 MET B C 1
ATOM 4131 O O . MET B 1 200 ? -13.688 15.047 9.453 1 96.5 200 MET B O 1
ATOM 4135 N N . LEU B 1 201 ? -12.922 16.516 7.949 1 96.81 201 LEU B N 1
ATOM 4136 C CA . LEU B 1 201 ? -11.539 16.359 8.383 1 96.81 201 LEU B CA 1
ATOM 4137 C C . LEU B 1 201 ? -11.359 16.859 9.805 1 96.81 201 LEU B C 1
ATOM 4139 O O . LEU B 1 201 ? -10.656 16.234 10.609 1 96.81 201 LEU B O 1
ATOM 4143 N N . LEU B 1 202 ? -12.008 17.953 10.141 1 95.19 202 LEU B N 1
ATOM 4144 C CA . LEU B 1 202 ? -11.93 18.5 11.492 1 95.19 202 LEU B CA 1
ATOM 4145 C C . LEU B 1 202 ? -12.523 17.516 12.5 1 95.19 202 LEU B C 1
ATOM 4147 O O . LEU B 1 202 ? -11.961 17.312 13.578 1 95.19 202 LEU B O 1
ATOM 4151 N N . ARG B 1 203 ? -13.617 16.922 12.125 1 94.75 203 ARG B N 1
ATOM 4152 C CA . ARG B 1 203 ? -14.242 15.938 13 1 94.75 203 ARG B CA 1
ATOM 4153 C C . ARG B 1 203 ? -13.359 14.695 13.133 1 94.75 203 ARG B C 1
ATOM 4155 O O . ARG B 1 203 ? -13.25 14.125 14.219 1 94.75 203 ARG B O 1
ATOM 4162 N N . ALA B 1 204 ? -12.758 14.305 12.031 1 95.44 204 ALA B N 1
ATOM 4163 C CA . ALA B 1 204 ? -11.859 13.156 12.062 1 95.44 204 ALA B CA 1
ATOM 4164 C C . ALA B 1 204 ? -10.664 13.414 12.984 1 95.44 204 ALA B C 1
ATOM 4166 O O . ALA B 1 204 ? -10.18 12.5 13.656 1 95.44 204 ALA B O 1
ATOM 4167 N N . MET B 1 205 ? -10.195 14.648 13.047 1 94 205 MET B N 1
ATOM 4168 C CA . MET B 1 205 ? -9.078 15.023 13.914 1 94 205 MET B CA 1
ATOM 4169 C C . MET B 1 205 ? -9.477 14.938 15.383 1 94 205 MET B C 1
ATOM 4171 O O . MET B 1 205 ? -8.609 14.883 16.25 1 94 205 MET B O 1
ATOM 4175 N N . GLN B 1 206 ? -10.734 14.961 15.602 1 91.31 206 GLN B N 1
ATOM 4176 C CA . GLN B 1 206 ? -11.219 14.906 16.969 1 91.31 206 GLN B CA 1
ATOM 4177 C C . GLN B 1 206 ? -11.562 13.477 17.375 1 91.31 206 GLN B C 1
ATOM 4179 O O . GLN B 1 206 ? -12.078 13.242 18.469 1 91.31 206 GLN B O 1
ATOM 4184 N N . ALA B 1 207 ? -11.289 12.586 16.469 1 90.44 207 ALA B N 1
ATOM 4185 C CA . ALA B 1 207 ? -11.555 11.18 16.781 1 90.44 207 ALA B CA 1
ATOM 4186 C C . ALA B 1 207 ? -10.617 10.672 17.875 1 90.44 207 ALA B C 1
ATOM 4188 O O . ALA B 1 207 ? -9.625 11.328 18.203 1 90.44 207 ALA B O 1
ATOM 4189 N N . GLU B 1 208 ? -10.93 9.602 18.453 1 87.38 208 GLU B N 1
ATOM 4190 C CA . GLU B 1 208 ? -10.094 9 19.5 1 87.38 208 GLU B CA 1
ATOM 4191 C C . GLU B 1 208 ? -8.938 8.219 18.891 1 87.38 208 GLU B C 1
ATOM 4193 O O . GLU B 1 208 ? -7.898 8.039 19.531 1 87.38 208 GLU B O 1
ATOM 4198 N N . ASN B 1 209 ? -9.094 7.883 17.719 1 92 209 ASN B N 1
ATOM 4199 C CA . ASN B 1 209 ? -8.109 7.039 17.047 1 92 209 ASN B CA 1
ATOM 4200 C C . ASN B 1 209 ? -6.934 7.859 16.531 1 92 209 ASN B C 1
ATOM 4202 O O . ASN B 1 209 ? -7.113 8.75 15.695 1 92 209 ASN B O 1
ATOM 4206 N N . GLU B 1 210 ? -5.727 7.531 16.891 1 90.06 210 GLU B N 1
ATOM 4207 C CA . GLU B 1 210 ? -4.527 8.305 16.578 1 90.06 210 GLU B CA 1
ATOM 4208 C C . GLU B 1 210 ? -4.227 8.266 15.078 1 90.06 210 GLU B C 1
ATOM 4210 O O . GLU B 1 210 ? -3.746 9.242 14.508 1 90.06 210 GLU B O 1
ATOM 4215 N N . LYS B 1 211 ? -4.473 7.094 14.445 1 89.75 211 LYS B N 1
ATOM 4216 C CA . LYS B 1 211 ? -4.203 6.977 13.016 1 89.75 211 LYS B CA 1
ATOM 4217 C C . LYS B 1 211 ? -5.113 7.895 12.203 1 89.75 211 LYS B C 1
ATOM 4219 O O . LYS B 1 211 ? -4.68 8.492 11.219 1 89.75 211 LYS B O 1
ATOM 4224 N N . LEU B 1 212 ? -6.359 7.996 12.648 1 93.44 212 LEU B N 1
ATOM 4225 C CA . LEU B 1 212 ? -7.301 8.898 11.992 1 93.44 212 LEU B CA 1
ATOM 4226 C C . LEU B 1 212 ? -6.848 10.344 12.125 1 93.44 212 LEU B C 1
ATOM 4228 O O . LEU B 1 212 ? -6.91 11.109 11.156 1 93.44 212 LEU B O 1
ATOM 4232 N N . ILE B 1 213 ? -6.375 10.688 13.273 1 93.12 213 ILE B N 1
ATOM 4233 C CA . ILE B 1 213 ? -5.883 12.039 13.531 1 93.12 213 ILE B CA 1
ATOM 4234 C C . ILE B 1 213 ? -4.68 12.328 12.633 1 93.12 213 ILE B C 1
ATOM 4236 O O . ILE B 1 213 ? -4.637 13.352 11.945 1 93.12 213 ILE B O 1
ATOM 4240 N N . THR B 1 214 ? -3.758 11.422 12.555 1 90.25 214 THR B N 1
ATOM 4241 C CA . THR B 1 214 ? -2.518 11.578 11.805 1 90.25 214 THR B CA 1
ATOM 4242 C C . THR B 1 214 ? -2.805 11.727 10.312 1 90.25 214 THR B C 1
ATOM 4244 O O . THR B 1 214 ? -2.289 12.641 9.664 1 90.25 214 THR B O 1
ATOM 4247 N N . LYS B 1 215 ? -3.635 10.852 9.82 1 91.94 215 LYS B N 1
ATOM 4248 C CA . LYS B 1 215 ? -3.932 10.883 8.391 1 91.94 215 LYS B CA 1
ATOM 4249 C C . LYS B 1 215 ? -4.715 12.141 8.023 1 91.94 215 LYS B C 1
ATOM 4251 O O . LYS B 1 215 ? -4.535 12.695 6.934 1 91.94 215 LYS B O 1
ATOM 4256 N N . SER B 1 216 ? -5.609 12.531 8.914 1 94.81 216 SER B N 1
ATOM 4257 C CA . SER B 1 216 ? -6.355 13.758 8.688 1 94.81 216 SER B CA 1
ATOM 4258 C C . SER B 1 216 ? -5.434 14.977 8.68 1 94.81 216 SER B C 1
ATOM 4260 O O . SER B 1 216 ? -5.547 15.844 7.809 1 94.81 216 SER B O 1
ATOM 4262 N N . ALA B 1 217 ? -4.547 14.977 9.633 1 93.12 217 ALA B N 1
ATOM 4263 C CA . ALA B 1 217 ? -3.574 16.062 9.703 1 93.12 217 ALA B CA 1
ATOM 4264 C C . ALA B 1 217 ? -2.734 16.141 8.43 1 93.12 217 ALA B C 1
ATOM 4266 O O . ALA B 1 217 ? -2.471 17.219 7.906 1 93.12 217 ALA B O 1
ATOM 4267 N N . PHE B 1 218 ? -2.408 14.984 7.953 1 89 218 PHE B N 1
ATOM 4268 C CA . PHE B 1 218 ? -1.601 14.906 6.742 1 89 218 PHE B CA 1
ATOM 4269 C C . PHE B 1 218 ? -2.367 15.445 5.543 1 89 218 PHE B C 1
ATOM 4271 O O . PHE B 1 218 ? -1.825 16.219 4.746 1 89 218 PHE B O 1
ATOM 4278 N N . MET B 1 219 ? -3.572 15.047 5.449 1 92.5 219 MET B N 1
ATOM 4279 C CA . MET B 1 219 ? -4.379 15.484 4.316 1 92.5 219 MET B CA 1
ATOM 4280 C C . MET B 1 219 ? -4.609 17 4.363 1 92.5 219 MET B C 1
ATOM 4282 O O . MET B 1 219 ? -4.488 17.672 3.344 1 92.5 219 MET B O 1
ATOM 4286 N N . ILE B 1 220 ? -4.93 17.547 5.535 1 94 220 ILE B N 1
ATOM 4287 C CA . ILE B 1 220 ? -5.148 18.969 5.711 1 94 220 ILE B CA 1
ATOM 4288 C C . ILE B 1 220 ? -3.883 19.75 5.34 1 94 220 ILE B C 1
ATOM 4290 O O . ILE B 1 220 ? -3.941 20.734 4.602 1 94 220 ILE B O 1
ATOM 4294 N N . ARG B 1 221 ? -2.844 19.266 5.801 1 89.38 221 ARG B N 1
ATOM 4295 C CA . ARG B 1 221 ? -1.57 19.922 5.504 1 89.38 221 ARG B CA 1
ATOM 4296 C C . ARG B 1 221 ? -1.323 19.969 4 1 89.38 221 ARG B C 1
ATOM 4298 O O . ARG B 1 221 ? -0.918 21 3.471 1 89.38 221 ARG B O 1
ATOM 4305 N N . ASN B 1 222 ? -1.543 18.891 3.377 1 85.44 222 ASN B N 1
ATOM 4306 C CA . ASN B 1 222 ? -1.353 18.828 1.932 1 85.44 222 ASN B CA 1
ATOM 4307 C C . ASN B 1 222 ? -2.244 19.844 1.214 1 85.44 222 ASN B C 1
ATOM 4309 O O . ASN B 1 222 ? -1.815 20.484 0.25 1 85.44 222 ASN B O 1
ATOM 4313 N N . MET B 1 223 ? -3.42 19.953 1.672 1 88.12 223 MET B N 1
ATOM 4314 C CA . MET B 1 223 ? -4.359 20.891 1.071 1 88.12 223 MET B CA 1
ATOM 4315 C C . MET B 1 223 ? -3.898 22.328 1.284 1 88.12 223 MET B C 1
ATOM 4317 O O . MET B 1 223 ? -4.016 23.156 0.385 1 88.12 223 MET B O 1
ATOM 4321 N N . LEU B 1 224 ? -3.34 22.594 2.41 1 87.94 224 LEU B N 1
ATOM 4322 C CA . LEU B 1 224 ? -2.885 23.938 2.738 1 87.94 224 LEU B CA 1
ATOM 4323 C C . LEU B 1 224 ? -1.652 24.312 1.922 1 87.94 224 LEU B C 1
ATOM 4325 O O . LEU B 1 224 ? -1.494 25.469 1.521 1 87.94 224 LEU B O 1
ATOM 4329 N N . VAL B 1 225 ? -0.857 23.359 1.697 1 79.5 225 VAL B N 1
ATOM 4330 C CA . VAL B 1 225 ? 0.36 23.594 0.927 1 79.5 225 VAL B CA 1
ATOM 4331 C C . VAL B 1 225 ? 0.01 23.797 -0.545 1 79.5 225 VAL B C 1
ATOM 4333 O O . VAL B 1 225 ? 0.572 24.672 -1.207 1 79.5 225 VAL B O 1
ATOM 4336 N N . THR B 1 226 ? -0.9 23.031 -1.025 1 78.31 226 THR B N 1
ATOM 4337 C CA . THR B 1 226 ? -1.286 23.078 -2.432 1 78.31 226 THR B CA 1
ATOM 4338 C C . THR B 1 226 ? -2.113 24.328 -2.719 1 78.31 226 THR B C 1
ATOM 4340 O O . THR B 1 226 ? -1.976 24.938 -3.779 1 78.31 226 THR B O 1
ATOM 4343 N N . ASN B 1 227 ? -2.965 24.719 -1.751 1 85.31 227 ASN B N 1
ATOM 4344 C CA . ASN B 1 227 ? -3.832 25.891 -1.887 1 85.31 227 ASN B CA 1
ATOM 4345 C C . ASN B 1 227 ? -3.898 26.688 -0.592 1 85.31 227 ASN B C 1
ATOM 4347 O O . ASN B 1 227 ? -4.84 26.547 0.191 1 85.31 227 ASN B O 1
ATOM 4351 N N . PRO B 1 228 ? -3.018 27.641 -0.478 1 85 228 PRO B N 1
ATOM 4352 C CA . PRO B 1 228 ? -2.936 28.422 0.764 1 85 228 PRO B CA 1
ATOM 4353 C C . PRO B 1 228 ? -4.207 29.203 1.054 1 85 228 PRO B C 1
ATOM 4355 O O . PRO B 1 228 ? -4.434 29.625 2.193 1 85 228 PRO B O 1
ATOM 4358 N N . THR B 1 229 ? -5.004 29.359 0.02 1 89.12 229 THR B N 1
ATOM 4359 C CA . THR B 1 229 ? -6.242 30.109 0.235 1 89.12 229 THR B CA 1
ATOM 4360 C C . THR B 1 229 ? -7.168 29.344 1.182 1 89.12 229 THR B C 1
ATOM 4362 O O . THR B 1 229 ? -8.086 29.922 1.762 1 89.12 229 THR B O 1
ATOM 4365 N N . HIS B 1 230 ? -6.93 28.078 1.426 1 92.38 230 HIS B N 1
ATOM 4366 C CA . HIS B 1 230 ? -7.727 27.266 2.338 1 92.38 230 HIS B CA 1
ATOM 4367 C C . HIS B 1 230 ? -7.508 27.688 3.785 1 92.38 230 HIS B C 1
ATOM 4369 O O . HIS B 1 230 ? -8.312 27.359 4.66 1 92.38 230 HIS B O 1
ATOM 4375 N N . LYS B 1 231 ? -6.391 28.406 4.047 1 93.31 231 LYS B N 1
ATOM 4376 C CA . LYS B 1 231 ? -6.113 28.859 5.406 1 93.31 231 LYS B CA 1
ATOM 4377 C C . LYS B 1 231 ? -7.262 29.703 5.949 1 93.31 231 LYS B C 1
ATOM 4379 O O . LYS B 1 231 ? -7.672 29.531 7.098 1 93.31 231 LYS B O 1
ATOM 4384 N N . GLU B 1 232 ? -7.715 30.547 5.074 1 94.56 232 GLU B N 1
ATOM 4385 C CA . GLU B 1 232 ? -8.805 31.422 5.496 1 94.56 232 GLU B CA 1
ATOM 4386 C C . GLU B 1 232 ? -10.047 30.625 5.871 1 94.56 232 GLU B C 1
ATOM 4388 O O . GLU B 1 232 ? -10.695 30.906 6.875 1 94.56 232 GLU B O 1
ATOM 4393 N N . THR B 1 233 ? -10.367 29.641 5.098 1 94.31 233 THR B N 1
ATOM 4394 C CA . THR B 1 233 ? -11.531 28.812 5.352 1 94.31 233 THR B CA 1
ATOM 4395 C C . THR B 1 233 ? -11.391 28.062 6.676 1 94.31 233 THR B C 1
ATOM 4397 O O . THR B 1 233 ? -12.297 28.078 7.504 1 94.31 233 THR B O 1
ATOM 4400 N N . PHE B 1 234 ? -10.266 27.422 6.887 1 95.06 234 PHE B N 1
ATOM 4401 C CA . PHE B 1 234 ? -10.016 26.688 8.125 1 95.06 234 PHE B CA 1
ATOM 4402 C C . PHE B 1 234 ? -10.055 27.625 9.32 1 95.06 234 PHE B C 1
ATOM 4404 O O . PHE B 1 234 ? -10.578 27.266 10.383 1 95.06 234 PHE B O 1
ATOM 4411 N N . PHE B 1 235 ? -9.5 28.828 9.109 1 95.56 235 PHE B N 1
ATOM 4412 C CA . PHE B 1 235 ? -9.5 29.828 10.172 1 95.56 235 PHE B CA 1
ATOM 4413 C C . PHE B 1 235 ? -10.922 30.172 10.586 1 95.56 235 PHE B C 1
ATOM 4415 O O . PHE B 1 235 ? -11.258 30.156 11.773 1 95.56 235 PHE B O 1
ATOM 4422 N N . LYS B 1 236 ? -11.711 30.453 9.609 1 94.88 236 LYS B N 1
ATOM 4423 C CA . LYS B 1 236 ? -13.102 30.844 9.852 1 94.88 236 LYS B CA 1
ATOM 4424 C C . LYS B 1 236 ? -13.883 29.703 10.492 1 94.88 236 LYS B C 1
ATOM 4426 O O . LYS B 1 236 ? -14.852 29.938 11.219 1 94.88 236 LYS B O 1
ATOM 4431 N N . MET B 1 237 ? -13.438 28.469 10.359 1 94.31 237 MET B N 1
ATOM 4432 C CA . MET B 1 237 ? -14.125 27.297 10.883 1 94.31 237 MET B CA 1
ATOM 4433 C C . MET B 1 237 ? -13.664 26.984 12.305 1 94.31 237 MET B C 1
ATOM 4435 O O . MET B 1 237 ? -14.125 26.016 12.906 1 94.31 237 MET B O 1
ATOM 4439 N N . GLY B 1 238 ? -12.781 27.734 12.836 1 93.19 238 GLY B N 1
ATOM 4440 C CA . GLY B 1 238 ? -12.344 27.531 14.211 1 93.19 238 GLY B CA 1
ATOM 4441 C C . GLY B 1 238 ? -11.18 26.562 14.336 1 93.19 238 GLY B C 1
ATOM 4442 O O . GLY B 1 238 ? -11.062 25.844 15.328 1 93.19 238 GLY B O 1
ATOM 4443 N N . PHE B 1 239 ? -10.375 26.547 13.32 1 95.38 239 PHE B N 1
ATOM 4444 C CA . PHE B 1 239 ? -9.273 25.594 13.266 1 95.38 239 PHE B CA 1
ATOM 4445 C C . PHE B 1 239 ? -8.266 25.859 14.383 1 95.38 239 PHE B C 1
ATOM 4447 O O . PHE B 1 239 ? -7.711 24.922 14.961 1 95.38 239 PHE B O 1
ATOM 4454 N N . THR B 1 240 ? -8.023 27.094 14.742 1 94.12 240 THR B N 1
ATOM 4455 C CA . THR B 1 240 ? -7.113 27.438 15.828 1 94.12 240 THR B CA 1
ATOM 4456 C C . THR B 1 240 ? -7.605 26.859 17.156 1 94.12 240 THR B C 1
ATOM 4458 O O . THR B 1 240 ? -6.828 26.266 17.906 1 94.12 240 THR B O 1
ATOM 4461 N N . GLU B 1 241 ? -8.852 27.047 17.391 1 93.44 241 GLU B N 1
ATOM 4462 C CA . GLU B 1 241 ? -9.453 26.531 18.609 1 93.44 241 GLU B CA 1
ATOM 4463 C C . GLU B 1 241 ? -9.375 25.016 18.672 1 93.44 241 GLU B C 1
ATOM 4465 O O . GLU B 1 241 ? -9.094 24.438 19.719 1 93.44 241 GLU B O 1
ATOM 4470 N N . LEU B 1 242 ? -9.656 24.406 17.531 1 94.31 242 LEU B N 1
ATOM 4471 C CA . LEU B 1 242 ? -9.602 22.953 17.453 1 94.31 242 LEU B CA 1
ATOM 4472 C C . LEU B 1 242 ? -8.203 22.438 17.797 1 94.31 242 LEU B C 1
ATOM 4474 O O . LEU B 1 242 ? -8.047 21.531 18.609 1 94.31 242 LEU B O 1
ATOM 4478 N N . LEU B 1 243 ? -7.188 22.984 17.141 1 95.56 243 LEU B N 1
ATOM 4479 C CA . LEU B 1 243 ? -5.812 22.547 17.328 1 95.56 243 LEU B CA 1
ATOM 4480 C C . LEU B 1 243 ? -5.359 22.766 18.766 1 95.56 243 LEU B C 1
ATOM 4482 O O . LEU B 1 243 ? -4.727 21.906 19.375 1 95.56 243 LEU B O 1
ATOM 4486 N N . ALA B 1 244 ? -5.711 23.922 19.312 1 92.88 244 ALA B N 1
ATOM 4487 C CA . ALA B 1 244 ? -5.395 24.203 20.719 1 92.88 244 ALA B CA 1
ATOM 4488 C C . ALA B 1 244 ? -6.055 23.188 21.641 1 92.88 244 ALA B C 1
ATOM 4490 O O . ALA B 1 244 ? -5.441 22.734 22.609 1 92.88 244 ALA B O 1
ATOM 4491 N N . GLY B 1 245 ? -7.266 22.938 21.328 1 92.31 245 GLY B N 1
ATOM 4492 C CA . GLY B 1 245 ? -7.984 21.953 22.125 1 92.31 245 GLY B CA 1
ATOM 4493 C C . GLY B 1 245 ? -7.355 20.562 22.078 1 92.31 245 GLY B C 1
ATOM 4494 O O . GLY B 1 245 ? -7.285 19.875 23.094 1 92.31 245 GLY B O 1
ATOM 4495 N N . LEU B 1 246 ? -6.953 20.078 20.922 1 93.44 246 LEU B N 1
ATOM 4496 C CA . LEU B 1 246 ? -6.316 18.781 20.766 1 93.44 246 LEU B CA 1
ATOM 4497 C C . LEU B 1 246 ? -5.012 18.703 21.547 1 93.44 246 LEU B C 1
ATOM 4499 O O . LEU B 1 246 ? -4.664 17.656 22.078 1 93.44 246 LEU B O 1
ATOM 4503 N N . LEU B 1 247 ? -4.293 19.828 21.641 1 93.69 247 LEU B N 1
ATOM 4504 C CA . LEU B 1 247 ? -3.014 19.859 22.344 1 93.69 247 LEU B CA 1
ATOM 4505 C C . LEU B 1 247 ? -3.219 19.781 23.859 1 93.69 247 LEU B C 1
ATOM 4507 O O . LEU B 1 247 ? -2.303 19.406 24.594 1 93.69 247 LEU B O 1
ATOM 4511 N N . ARG B 1 248 ? -4.379 20.125 24.312 1 89.88 248 ARG B N 1
ATOM 4512 C CA . ARG B 1 248 ? -4.699 20.062 25.734 1 89.88 248 ARG B CA 1
ATOM 4513 C C . ARG B 1 248 ? -5.047 18.641 26.156 1 89.88 248 ARG B C 1
ATOM 4515 O O . ARG B 1 248 ? -4.969 18.297 27.344 1 89.88 248 ARG B O 1
ATOM 4522 N N . GLY B 1 249 ? -5.402 17.859 25.234 1 85.44 249 GLY B N 1
ATOM 4523 C CA . GLY B 1 249 ? -5.766 16.484 25.531 1 85.44 249 GLY B CA 1
ATOM 4524 C C . GLY B 1 249 ? -4.578 15.625 25.922 1 85.44 249 GLY B C 1
ATOM 4525 O O . GLY B 1 249 ? -3.467 16.125 26.094 1 85.44 249 GLY B O 1
ATOM 4526 N N . PRO B 1 250 ? -4.82 14.383 26.109 1 83.88 250 PRO B N 1
ATOM 4527 C CA . PRO B 1 250 ? -3.76 13.469 26.531 1 83.88 250 PRO B CA 1
ATOM 4528 C C . PRO B 1 250 ? -2.656 13.32 25.484 1 83.88 250 PRO B C 1
ATOM 4530 O O . PRO B 1 250 ? -2.912 13.469 24.281 1 83.88 250 PRO B O 1
ATOM 4533 N N . GLN B 1 251 ? -1.47 13.031 26.078 1 79.12 251 GLN B N 1
ATOM 4534 C CA . GLN B 1 251 ? -0.322 12.812 25.203 1 79.12 251 GLN B CA 1
ATOM 4535 C C . GLN B 1 251 ? -0.474 11.516 24.406 1 79.12 251 GLN B C 1
ATOM 4537 O O . GLN B 1 251 ? -0.847 10.484 24.953 1 79.12 251 GLN B O 1
ATOM 4542 N N . ASN B 1 252 ? -0.379 11.695 23.125 1 82.81 252 ASN B N 1
ATOM 4543 C CA . ASN B 1 252 ? -0.375 10.523 22.25 1 82.81 252 ASN B CA 1
ATOM 4544 C C . ASN B 1 252 ? 0.544 10.727 21.047 1 82.81 252 ASN B C 1
ATOM 4546 O O . ASN B 1 252 ? 1.193 11.766 20.922 1 82.81 252 ASN B O 1
ATOM 4550 N N . SER B 1 253 ? 0.655 9.766 20.219 1 82.56 253 SER B N 1
ATOM 4551 C CA . SER B 1 253 ? 1.616 9.781 19.125 1 82.56 253 SER B CA 1
ATOM 4552 C C . SER B 1 253 ? 1.193 10.758 18.031 1 82.56 253 SER B C 1
ATOM 4554 O O . SER B 1 253 ? 2.008 11.148 17.188 1 82.56 253 SER B O 1
ATOM 4556 N N . ALA B 1 254 ? -0.037 11.156 18.109 1 87.94 254 ALA B N 1
ATOM 4557 C CA . ALA B 1 254 ? -0.54 12.055 17.078 1 87.94 254 ALA B CA 1
ATOM 4558 C C . ALA B 1 254 ? -0.17 13.5 17.375 1 87.94 254 ALA B C 1
ATOM 4560 O O . ALA B 1 254 ? -0.267 14.375 16.516 1 87.94 254 ALA B O 1
ATOM 4561 N N . ARG B 1 255 ? 0.208 13.797 18.562 1 89.62 255 ARG B N 1
ATOM 4562 C CA . ARG B 1 255 ? 0.463 15.148 19.031 1 89.62 255 ARG B CA 1
ATOM 4563 C C . ARG B 1 255 ? 1.514 15.844 18.172 1 89.62 255 ARG B C 1
ATOM 4565 O O . ARG B 1 255 ? 1.385 17.031 17.859 1 89.62 255 ARG B O 1
ATOM 4572 N N . VAL B 1 256 ? 2.523 15.141 17.797 1 87.56 256 VAL B N 1
ATOM 4573 C CA . VAL B 1 256 ? 3.607 15.688 17 1 87.56 256 VAL B CA 1
ATOM 4574 C C . VAL B 1 256 ? 3.053 16.219 15.672 1 87.56 256 VAL B C 1
ATOM 4576 O O . VAL B 1 256 ? 3.467 17.281 15.195 1 87.56 256 VAL B O 1
ATOM 4579 N N . HIS B 1 257 ? 2.088 15.555 15.148 1 87.75 257 HIS B N 1
ATOM 4580 C CA . HIS B 1 257 ? 1.497 15.93 13.867 1 87.75 257 HIS B CA 1
ATOM 4581 C C . HIS B 1 257 ? 0.572 17.141 14.023 1 87.75 257 HIS B C 1
ATOM 4583 O O . HIS B 1 257 ? 0.472 17.969 13.117 1 87.75 257 HIS B O 1
ATOM 4589 N N . VAL B 1 258 ? -0.065 17.141 15.141 1 92.88 258 VAL B N 1
ATOM 4590 C CA . VAL B 1 258 ? -0.951 18.266 15.43 1 92.88 258 VAL B CA 1
ATOM 4591 C C . VAL B 1 258 ? -0.131 19.547 15.586 1 92.88 258 VAL B C 1
ATOM 4593 O O . VAL B 1 258 ? -0.49 20.594 15.047 1 92.88 258 VAL B O 1
ATOM 4596 N N . ILE B 1 259 ? 0.942 19.438 16.25 1 93.31 259 ILE B N 1
ATOM 4597 C CA . ILE B 1 259 ? 1.81 20.594 16.469 1 93.31 259 ILE B CA 1
ATOM 4598 C C . ILE B 1 259 ? 2.396 21.062 15.141 1 93.31 259 ILE B C 1
ATOM 4600 O O . ILE B 1 259 ? 2.434 22.266 14.859 1 93.31 259 ILE B O 1
ATOM 4604 N N . ASN B 1 260 ? 2.816 20.141 14.359 1 89.38 260 ASN B N 1
ATOM 4605 C CA . ASN B 1 260 ? 3.359 20.469 13.047 1 89.38 260 ASN B CA 1
ATOM 4606 C C . ASN B 1 260 ? 2.318 21.156 12.164 1 89.38 260 ASN B C 1
ATOM 4608 O O . ASN B 1 260 ? 2.619 22.141 11.484 1 89.38 260 ASN B O 1
ATOM 4612 N N . LEU B 1 261 ? 1.172 20.609 12.188 1 92.69 261 LEU B N 1
ATOM 4613 C CA . LEU B 1 261 ? 0.075 21.188 11.422 1 92.69 261 LEU B CA 1
ATOM 4614 C C . LEU B 1 261 ? -0.235 22.594 11.906 1 92.69 261 LEU B C 1
ATOM 4616 O O . LEU B 1 261 ? -0.453 23.5 11.102 1 92.69 261 LEU B O 1
ATOM 4620 N N . PHE B 1 262 ? -0.244 22.734 13.195 1 94.75 262 PHE B N 1
ATOM 4621 C CA . PHE B 1 262 ? -0.502 24.031 13.805 1 94.75 262 PHE B CA 1
ATOM 4622 C C . PHE B 1 262 ? 0.52 25.062 13.336 1 94.75 262 PHE B C 1
ATOM 4624 O O . PHE B 1 262 ? 0.153 26.172 12.922 1 94.75 262 PHE B O 1
ATOM 4631 N N . LYS B 1 263 ? 1.715 24.703 13.398 1 91.62 263 LYS B N 1
ATOM 4632 C CA . LYS B 1 263 ? 2.812 25.562 12.969 1 91.62 263 LYS B CA 1
ATOM 4633 C C . LYS B 1 263 ? 2.637 25.984 11.508 1 91.62 263 LYS B C 1
ATOM 4635 O O . LYS B 1 263 ? 2.74 27.172 11.188 1 91.62 263 LYS B O 1
ATOM 4640 N N . ASN B 1 264 ? 2.322 25.047 10.68 1 87.69 264 ASN B N 1
ATOM 4641 C CA . ASN B 1 264 ? 2.141 25.328 9.258 1 87.69 264 ASN B CA 1
ATOM 4642 C C . ASN B 1 264 ? 0.937 26.219 9.016 1 87.69 264 ASN B C 1
ATOM 4644 O O . ASN B 1 264 ? 0.962 27.062 8.117 1 87.69 264 ASN B O 1
ATOM 4648 N N . PHE B 1 265 ? -0.053 26.047 9.75 1 93.19 265 PHE B N 1
ATOM 4649 C CA . PHE B 1 265 ? -1.292 26.797 9.602 1 93.19 265 PHE B CA 1
ATOM 4650 C C . PHE B 1 265 ? -1.077 28.266 9.945 1 93.19 265 PHE B C 1
ATOM 4652 O O . PHE B 1 265 ? -1.532 29.156 9.219 1 93.19 265 PHE B O 1
ATOM 4659 N N . VAL B 1 266 ? -0.323 28.562 10.953 1 93.44 266 VAL B N 1
ATOM 4660 C CA . VAL B 1 266 ? -0.211 29.922 11.445 1 93.44 266 VAL B CA 1
ATOM 4661 C C . VAL B 1 266 ? 0.888 30.656 10.68 1 93.44 266 VAL B C 1
ATOM 4663 O O . VAL B 1 266 ? 0.9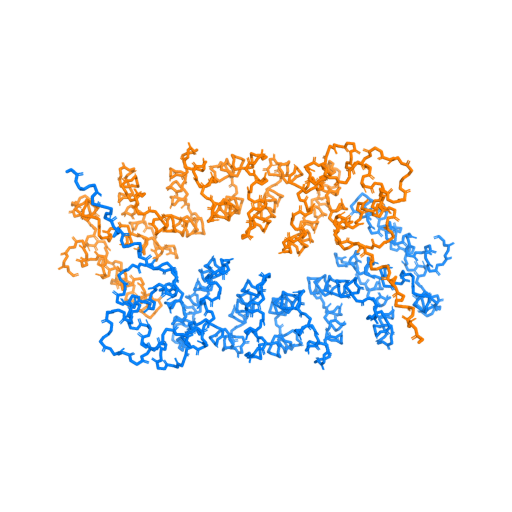26 31.891 10.664 1 93.44 266 VAL B O 1
ATOM 4666 N N . MET B 1 267 ? 1.751 29.922 10.102 1 87.75 267 MET B N 1
ATOM 4667 C CA . MET B 1 267 ? 2.869 30.531 9.391 1 87.75 267 MET B CA 1
ATOM 4668 C C . MET B 1 267 ? 2.371 31.484 8.312 1 87.75 267 MET B C 1
ATOM 4670 O O . MET B 1 267 ? 1.545 31.109 7.477 1 87.75 267 MET B O 1
ATOM 4674 N N . ASN B 1 268 ? 2.805 32.719 8.32 1 86.56 268 ASN B N 1
ATOM 4675 C CA . ASN B 1 268 ? 2.492 33.781 7.371 1 86.56 268 ASN B CA 1
ATOM 4676 C C . ASN B 1 268 ? 0.99 34.062 7.301 1 86.56 268 ASN B C 1
ATOM 4678 O O . ASN B 1 268 ? 0.455 34.344 6.227 1 86.56 268 ASN B O 1
ATOM 4682 N N . TYR B 1 269 ? 0.362 33.812 8.336 1 92.44 269 TYR B N 1
ATOM 4683 C CA . TYR B 1 269 ? -1.07 34.062 8.422 1 92.44 269 TYR B CA 1
ATOM 4684 C C . TYR B 1 269 ? -1.415 34.812 9.695 1 92.44 269 TYR B C 1
ATOM 4686 O O . TYR B 1 269 ? -1.899 34.219 10.664 1 92.44 269 TYR B O 1
ATOM 4694 N N . PRO B 1 270 ? -1.303 36.094 9.656 1 94.25 270 PRO B N 1
ATOM 4695 C CA . PRO B 1 270 ? -1.407 36.938 10.836 1 94.25 270 PRO B CA 1
ATOM 4696 C C . PRO B 1 270 ? -2.719 36.75 11.594 1 94.25 270 PRO B C 1
ATOM 4698 O O . PRO B 1 270 ? -2.723 36.719 12.828 1 94.25 270 PRO B O 1
ATOM 4701 N N . PRO B 1 271 ? -3.828 36.594 10.961 1 94.81 271 PRO B N 1
ATOM 4702 C CA . PRO B 1 271 ? -5.066 36.406 11.727 1 94.81 271 PRO B CA 1
ATOM 4703 C C . PRO B 1 271 ? -4.996 35.219 12.68 1 94.81 271 PRO B C 1
ATOM 4705 O O . PRO B 1 271 ? -5.457 35.312 13.82 1 94.81 271 PRO B O 1
ATOM 4708 N N . ALA B 1 272 ? -4.422 34.156 12.242 1 95 272 ALA B N 1
ATOM 4709 C CA . ALA B 1 272 ? -4.305 32.969 13.086 1 95 272 ALA B CA 1
ATOM 4710 C C . ALA B 1 272 ? -3.301 33.188 14.211 1 95 272 ALA B C 1
ATOM 4712 O O . ALA B 1 272 ? -3.484 32.688 15.328 1 95 272 ALA B O 1
ATOM 4713 N N . ILE B 1 273 ? -2.254 33.906 13.914 1 95 273 ILE B N 1
ATOM 4714 C CA . ILE B 1 273 ? -1.254 34.25 14.922 1 95 273 ILE B CA 1
ATOM 4715 C C . ILE B 1 273 ? -1.905 35.031 16.047 1 95 273 ILE B C 1
ATOM 4717 O O . ILE B 1 273 ? -1.704 34.75 17.234 1 95 273 ILE B O 1
ATOM 4721 N N . ASN B 1 274 ? -2.639 35.969 15.672 1 94.94 274 ASN B N 1
ATOM 4722 C CA . ASN B 1 274 ? -3.336 36.812 16.656 1 94.94 274 ASN B CA 1
ATOM 4723 C C . ASN B 1 274 ? -4.301 35.969 17.5 1 94.94 274 ASN B C 1
ATOM 4725 O O . ASN B 1 274 ? -4.41 36.188 18.703 1 94.94 274 ASN B O 1
ATOM 4729 N N . GLU B 1 275 ? -5.008 35.094 16.875 1 94.12 275 GLU B N 1
ATOM 4730 C CA . GLU B 1 275 ? -5.957 34.219 17.578 1 94.12 275 GLU B CA 1
ATOM 4731 C C . GLU B 1 275 ? -5.254 33.344 18.594 1 94.12 275 GLU B C 1
ATOM 4733 O O . GLU B 1 275 ? -5.805 33.031 19.656 1 94.12 275 GLU B O 1
ATOM 4738 N N . CYS B 1 276 ? -4.082 32.906 18.312 1 94.69 276 CYS B N 1
ATOM 4739 C CA . CYS B 1 276 ? -3.309 32.031 19.172 1 94.69 276 CYS B CA 1
ATOM 4740 C C . CYS B 1 276 ? -2.963 32.719 20.484 1 94.69 276 CYS B C 1
ATOM 4742 O O . CYS B 1 276 ? -2.682 32.062 21.484 1 94.69 276 CYS B O 1
ATOM 4744 N N . GLN B 1 277 ? -2.953 34.031 20.5 1 94.19 277 GLN B N 1
ATOM 4745 C CA . GLN B 1 277 ? -2.525 34.812 21.656 1 94.19 277 GLN B CA 1
ATOM 4746 C C . GLN B 1 277 ? -3.676 35.031 22.641 1 94.19 277 GLN B C 1
ATOM 4748 O O . GLN B 1 277 ? -3.479 35.562 23.734 1 94.19 277 GLN B O 1
ATOM 4753 N N . ARG B 1 278 ? -4.816 34.562 22.281 1 92.75 278 ARG B N 1
ATOM 4754 C CA . ARG B 1 278 ? -5.953 34.656 23.188 1 92.75 278 ARG B CA 1
ATOM 4755 C C . ARG B 1 278 ? -5.664 33.938 24.5 1 92.75 278 ARG B C 1
ATOM 4757 O O . ARG B 1 278 ? -5.188 32.781 24.484 1 92.75 278 ARG B O 1
ATOM 4764 N N . THR B 1 279 ? -6.051 34.531 25.562 1 90.94 279 THR B N 1
ATOM 4765 C CA . THR B 1 279 ? -5.715 34.031 26.891 1 90.94 279 THR B CA 1
ATOM 4766 C C . THR B 1 279 ? -6.477 32.75 27.203 1 90.94 279 THR B C 1
ATOM 4768 O O . THR B 1 279 ? -5.996 31.906 27.969 1 90.94 279 THR B O 1
ATOM 4771 N N . GLU B 1 280 ? -7.668 32.625 26.609 1 90.81 280 GLU B N 1
ATOM 4772 C CA . GLU B 1 280 ? -8.5 31.438 26.844 1 90.81 280 GLU B CA 1
ATOM 4773 C C . GLU B 1 280 ? -7.77 30.156 26.453 1 90.81 280 GLU B C 1
ATOM 4775 O O . GLU B 1 280 ? -8 29.094 27.047 1 90.81 280 GLU B O 1
ATOM 4780 N N . PHE B 1 281 ? -6.871 30.25 25.484 1 89.81 281 PHE B N 1
ATOM 4781 C CA . PHE B 1 281 ? -6.168 29.062 25 1 89.81 281 PHE B CA 1
ATOM 4782 C C . PHE B 1 281 ? -4.941 28.781 25.859 1 89.81 281 PHE B C 1
ATOM 4784 O O . PHE B 1 281 ? -4.461 27.641 25.906 1 89.81 281 PHE B O 1
ATOM 4791 N N . ASP B 1 282 ? -4.438 29.781 26.531 1 93.25 282 ASP B N 1
ATOM 4792 C CA . ASP B 1 282 ? -3.201 29.656 27.297 1 93.25 282 ASP B CA 1
ATOM 4793 C C . ASP B 1 282 ? -2.152 28.875 26.516 1 93.25 282 ASP B C 1
ATOM 4795 O O . ASP B 1 282 ? -1.544 27.938 27.031 1 93.25 282 ASP B O 1
ATOM 4799 N N . LEU B 1 283 ? -2.023 29.172 25.234 1 95.25 283 LEU B N 1
ATOM 4800 C CA . LEU B 1 283 ? -1.23 28.375 24.312 1 95.25 283 LEU B CA 1
ATOM 4801 C C . LEU B 1 283 ? 0.256 28.484 24.625 1 95.25 283 LEU B C 1
ATOM 4803 O O . LEU B 1 283 ? 1.005 27.516 24.453 1 95.25 283 LEU B O 1
ATOM 4807 N N . GLU B 1 284 ? 0.71 29.656 25.031 1 95.06 284 GLU B N 1
ATOM 4808 C CA . GLU B 1 284 ? 2.117 29.828 25.375 1 95.06 284 GLU B CA 1
ATOM 4809 C C . GLU B 1 284 ? 2.543 28.859 26.469 1 95.06 284 GLU B C 1
ATOM 4811 O O . GLU B 1 284 ? 3.562 28.188 26.344 1 95.06 284 GLU B O 1
ATOM 4816 N N . ARG B 1 285 ? 1.783 28.859 27.5 1 94.75 285 ARG B N 1
ATOM 4817 C CA . ARG B 1 285 ? 2.074 27.953 28.609 1 94.75 285 ARG B CA 1
ATOM 4818 C C . ARG B 1 285 ? 1.957 26.5 28.188 1 94.75 285 ARG B C 1
ATOM 4820 O O . ARG B 1 285 ? 2.773 25.656 28.578 1 94.75 285 ARG B O 1
ATOM 4827 N N . LEU B 1 286 ? 0.927 26.219 27.469 1 94.81 286 LEU B N 1
ATOM 4828 C CA . LEU B 1 286 ? 0.682 24.859 27 1 94.81 286 LEU B CA 1
ATOM 4829 C C . LEU B 1 286 ? 1.857 24.344 26.188 1 94.81 286 LEU B C 1
ATOM 4831 O O . LEU B 1 286 ? 2.367 23.25 26.438 1 94.81 286 LEU B O 1
ATOM 4835 N N . LEU B 1 287 ? 2.309 25.078 25.172 1 95.88 287 LEU B N 1
ATOM 4836 C CA . LEU B 1 287 ? 3.404 24.688 24.297 1 95.88 287 LEU B CA 1
ATOM 4837 C C . LEU B 1 287 ? 4.707 24.547 25.078 1 95.88 287 LEU B C 1
ATOM 4839 O O . LEU B 1 287 ? 5.492 23.625 24.828 1 95.88 287 LEU B O 1
ATOM 4843 N N . SER B 1 288 ? 4.875 25.469 26.016 1 94.69 288 SER B N 1
ATOM 4844 C CA . SER B 1 288 ? 6.062 25.391 26.859 1 94.69 288 SER B CA 1
ATOM 4845 C C . SER B 1 288 ? 6.059 24.125 27.719 1 94.69 288 SER B C 1
ATOM 4847 O O . SER B 1 288 ? 7.098 23.484 27.906 1 94.69 288 SER B O 1
ATOM 4849 N N . SER B 1 289 ? 4.914 23.859 28.219 1 94.12 289 SER B N 1
ATOM 4850 C CA . SER B 1 289 ? 4.773 22.656 29.047 1 94.12 289 SER B CA 1
ATOM 4851 C C . SER B 1 289 ? 5.039 21.391 28.219 1 94.12 289 SER B C 1
ATOM 4853 O O . SER B 1 289 ? 5.699 20.469 28.688 1 94.12 289 SER B O 1
ATOM 4855 N N . ILE B 1 290 ? 4.496 21.359 27 1 93.56 290 ILE B N 1
ATOM 4856 C CA . ILE B 1 290 ? 4.684 20.219 26.125 1 93.56 290 ILE B CA 1
ATOM 4857 C C . ILE B 1 290 ? 6.168 20.062 25.781 1 93.56 290 ILE B C 1
ATOM 4859 O O . ILE B 1 290 ? 6.711 18.953 25.828 1 93.56 290 ILE B O 1
ATOM 4863 N N . SER B 1 291 ? 6.781 21.141 25.422 1 92.94 291 SER B N 1
ATOM 4864 C CA . SER B 1 291 ? 8.203 21.141 25.094 1 92.94 291 SER B CA 1
ATOM 4865 C C . SER B 1 291 ? 9.047 20.656 26.266 1 92.94 291 SER B C 1
ATOM 4867 O O . SER B 1 291 ? 9.945 19.828 26.094 1 92.94 291 SER B O 1
ATOM 4869 N N . LYS B 1 292 ? 8.734 21.094 27.438 1 92.38 292 LYS B N 1
ATOM 4870 C CA . LYS B 1 292 ? 9.469 20.719 28.641 1 92.38 292 LYS B CA 1
ATOM 4871 C C . LYS B 1 292 ? 9.281 19.25 28.953 1 92.38 292 LYS B C 1
ATOM 4873 O O . LYS B 1 292 ? 10.25 18.547 29.281 1 92.38 292 LYS B O 1
ATOM 4878 N N . SER B 1 293 ? 8.078 18.859 28.953 1 90.88 293 SER B N 1
ATOM 4879 C CA . SER B 1 293 ? 7.781 17.453 29.234 1 90.88 293 SER B CA 1
ATOM 4880 C C . SER B 1 293 ? 8.484 16.531 28.25 1 90.88 293 SER B C 1
ATOM 4882 O O . SER B 1 293 ? 8.977 15.461 28.625 1 90.88 293 SER B O 1
ATOM 4884 N N . SER B 1 294 ? 8.492 16.922 27.031 1 87.88 294 SER B N 1
ATOM 4885 C CA . SER B 1 294 ? 9.148 16.141 25.984 1 87.88 294 SER B CA 1
ATOM 4886 C C . SER B 1 294 ? 10.656 16.109 26.188 1 87.88 294 SER B C 1
ATOM 4888 O O . SER B 1 294 ? 11.305 15.086 25.938 1 87.88 294 SER B O 1
ATOM 4890 N N . MET B 1 295 ? 11.195 17.203 26.594 1 87.44 295 MET B N 1
ATOM 4891 C CA . MET B 1 295 ? 12.625 17.312 26.875 1 87.44 295 MET B CA 1
ATOM 4892 C C . MET B 1 295 ? 13.023 16.438 28.047 1 87.44 295 MET B C 1
ATOM 4894 O O . MET B 1 295 ? 14.094 15.82 28.031 1 87.44 295 MET B O 1
ATOM 4898 N N . GLU B 1 296 ? 12.125 16.375 28.984 1 88.12 296 GLU B N 1
ATOM 4899 C CA . GLU B 1 296 ? 12.383 15.578 30.188 1 88.12 296 GLU B CA 1
ATOM 4900 C C . GLU B 1 296 ? 12.195 14.094 29.922 1 88.12 296 GLU B C 1
ATOM 4902 O O . GLU B 1 296 ? 12.891 13.258 30.5 1 88.12 296 GLU B O 1
ATOM 4907 N N . ASP B 1 297 ? 11.273 13.82 29.172 1 84.25 297 ASP B N 1
ATOM 4908 C CA . ASP B 1 297 ? 10.969 12.422 28.891 1 84.25 297 ASP B CA 1
ATOM 4909 C C . ASP B 1 297 ? 12.047 11.797 28 1 84.25 297 ASP B C 1
ATOM 4911 O O . ASP B 1 297 ? 12.844 10.984 28.469 1 84.25 297 ASP B O 1
ATOM 4915 N N . ASP B 1 298 ? 12.188 12.242 26.75 1 79.69 298 ASP B N 1
ATOM 4916 C CA . ASP B 1 298 ? 13.18 11.766 25.781 1 79.69 298 ASP B CA 1
ATOM 4917 C C . ASP B 1 298 ? 13.477 12.828 24.734 1 79.69 298 ASP B C 1
ATOM 4919 O O . ASP B 1 298 ? 12.883 12.836 23.656 1 79.69 298 ASP B O 1
ATOM 4923 N N . PRO B 1 299 ? 14.398 13.617 25.016 1 79.75 299 PRO B N 1
ATOM 4924 C CA . PRO B 1 299 ? 14.672 14.758 24.125 1 79.75 299 PRO B CA 1
ATOM 4925 C C . PRO B 1 299 ? 15.055 14.328 22.719 1 79.75 299 PRO B C 1
ATOM 4927 O O . PRO B 1 299 ? 14.734 15.023 21.75 1 79.75 299 PRO B O 1
ATOM 4930 N N . VAL B 1 300 ? 15.633 13.289 22.688 1 73.25 300 VAL B N 1
ATOM 4931 C CA . VAL B 1 300 ? 16.078 12.836 21.375 1 73.25 300 VAL B CA 1
ATOM 4932 C C . VAL B 1 300 ? 14.891 12.328 20.562 1 73.25 300 VAL B C 1
ATOM 4934 O O . VAL B 1 300 ? 14.719 12.695 19.406 1 73.25 300 VAL B O 1
ATOM 4937 N N . ALA B 1 301 ? 14.008 11.57 21.234 1 73.06 301 ALA B N 1
ATOM 4938 C CA . ALA B 1 301 ? 12.844 11 20.578 1 73.06 301 ALA B CA 1
ATOM 4939 C C . ALA B 1 301 ? 11.844 12.086 20.188 1 73.06 301 ALA B C 1
ATOM 4941 O O . ALA B 1 301 ? 11.141 11.969 19.172 1 73.06 301 ALA B O 1
ATOM 4942 N N . HIS B 1 302 ? 11.938 13.133 20.906 1 81.81 302 HIS B N 1
ATOM 4943 C CA . HIS B 1 302 ? 10.906 14.156 20.703 1 81.81 302 HIS B CA 1
ATOM 4944 C C . HIS B 1 302 ? 11.508 15.438 20.141 1 81.81 302 HIS B C 1
ATOM 4946 O O . HIS B 1 302 ? 10.914 16.516 20.25 1 81.81 302 HIS B O 1
ATOM 4952 N N . GLU B 1 303 ? 12.609 15.352 19.594 1 79.94 303 GLU B N 1
ATOM 4953 C CA . GLU B 1 303 ? 13.344 16.531 19.125 1 79.94 303 GLU B CA 1
ATOM 4954 C C . GLU B 1 303 ? 12.516 17.359 18.172 1 79.94 303 GLU B C 1
ATOM 4956 O O . GLU B 1 303 ? 12.461 18.594 18.281 1 79.94 303 GLU B O 1
ATOM 4961 N N . ASP B 1 304 ? 11.812 16.703 17.359 1 76.56 304 ASP B N 1
ATOM 4962 C CA . ASP B 1 304 ? 11.031 17.406 16.344 1 76.56 304 ASP B CA 1
ATOM 4963 C C . ASP B 1 304 ? 9.859 18.156 16.984 1 76.56 304 ASP B C 1
ATOM 4965 O O . ASP B 1 304 ? 9.555 19.281 16.594 1 76.56 304 ASP B O 1
ATOM 4969 N N . MET B 1 305 ? 9.273 17.406 17.797 1 85 305 MET B N 1
ATOM 4970 C CA . MET B 1 305 ? 8.148 18.031 18.469 1 85 305 MET B CA 1
ATOM 4971 C C . MET B 1 305 ? 8.594 19.25 19.266 1 85 305 MET B C 1
ATOM 4973 O O . MET B 1 305 ? 7.922 20.281 19.266 1 85 305 MET B O 1
ATOM 4977 N N . ILE B 1 306 ? 9.734 19.125 19.891 1 90.19 306 ILE B N 1
ATOM 4978 C CA . ILE B 1 306 ? 10.297 20.203 20.688 1 90.19 306 ILE B CA 1
ATOM 4979 C C . ILE B 1 306 ? 10.609 21.391 19.781 1 90.19 306 ILE B C 1
ATOM 4981 O O . ILE B 1 306 ? 10.273 22.531 20.094 1 90.19 306 ILE B O 1
ATOM 4985 N N . LEU B 1 307 ? 11.195 21.078 18.688 1 86 307 LEU B N 1
ATOM 4986 C CA . LEU B 1 307 ? 11.547 22.141 17.734 1 86 307 LEU B CA 1
ATOM 4987 C C . LEU B 1 307 ? 10.297 22.828 17.203 1 86 307 LEU B C 1
ATOM 4989 O O . LEU B 1 307 ? 10.266 24.062 17.094 1 86 307 LEU B O 1
ATOM 4993 N N . ASP B 1 308 ? 9.328 22.047 16.859 1 89.38 308 ASP B N 1
ATOM 4994 C CA . ASP B 1 308 ? 8.086 22.625 16.359 1 89.38 308 ASP B CA 1
ATOM 4995 C C . ASP B 1 308 ? 7.414 23.5 17.406 1 89.38 308 ASP B C 1
ATOM 4997 O O . ASP B 1 308 ? 6.836 24.531 17.078 1 89.38 308 ASP B O 1
ATOM 5001 N N . CYS B 1 309 ? 7.457 23.047 18.609 1 92.94 309 CYS B N 1
ATOM 5002 C CA . CYS B 1 309 ? 6.91 23.859 19.703 1 92.94 309 CYS B CA 1
ATOM 5003 C C . CYS B 1 309 ? 7.637 25.188 19.812 1 92.94 309 CYS B C 1
ATOM 5005 O O . CYS B 1 309 ? 7.004 26.234 19.953 1 92.94 309 CYS B O 1
ATOM 5007 N N . LYS B 1 310 ? 8.906 25.141 19.734 1 91.31 310 LYS B N 1
ATOM 5008 C CA . LYS B 1 310 ? 9.711 26.344 19.828 1 91.31 310 LYS B CA 1
ATOM 5009 C C . LYS B 1 310 ? 9.406 27.312 18.688 1 91.31 310 LYS B C 1
ATOM 5011 O O . LYS B 1 310 ? 9.305 28.516 18.891 1 91.31 310 LYS B O 1
ATOM 5016 N N . GLU B 1 311 ? 9.328 26.766 17.547 1 89.44 311 GLU B N 1
ATOM 5017 C CA . GLU B 1 311 ? 9.016 27.594 16.391 1 89.44 311 GLU B CA 1
ATOM 5018 C C . GLU B 1 311 ? 7.629 28.219 16.516 1 89.44 311 GLU B C 1
ATOM 5020 O O . GLU B 1 311 ? 7.438 29.391 16.172 1 89.44 311 GLU B O 1
ATOM 5025 N N . LEU B 1 312 ? 6.703 27.406 16.938 1 93.69 312 LEU B N 1
ATOM 5026 C CA . LEU B 1 312 ? 5.344 27.906 17.109 1 93.69 312 LEU B CA 1
ATOM 5027 C C . LEU B 1 312 ? 5.305 29.016 18.156 1 93.69 312 LEU B C 1
ATOM 5029 O O . LEU B 1 312 ? 4.613 30.016 17.984 1 93.69 312 LEU B O 1
ATOM 5033 N N . LEU B 1 313 ? 6.066 28.859 19.219 1 94.62 313 LEU B N 1
ATOM 5034 C CA . LEU B 1 313 ? 6.18 29.859 20.266 1 94.62 313 LEU B CA 1
ATOM 5035 C C . LEU B 1 313 ? 6.793 31.141 19.719 1 94.62 313 LEU B C 1
ATOM 5037 O O . LEU B 1 313 ? 6.352 32.25 20.047 1 94.62 313 LEU B O 1
ATOM 5041 N N . ASN B 1 314 ? 7.734 31 18.891 1 93.25 314 ASN B N 1
ATOM 5042 C CA . ASN B 1 314 ? 8.383 32.156 18.281 1 93.25 314 ASN B CA 1
ATOM 5043 C C . ASN B 1 314 ? 7.438 32.906 17.344 1 93.25 314 ASN B C 1
ATOM 5045 O O . ASN B 1 314 ? 7.375 34.125 17.391 1 93.25 314 ASN B O 1
ATOM 5049 N N . ILE B 1 315 ? 6.762 32.156 16.516 1 92.06 315 ILE B N 1
ATOM 5050 C CA . ILE B 1 315 ? 5.871 32.75 15.516 1 92.06 315 ILE B CA 1
ATOM 5051 C C . ILE B 1 315 ? 4.723 33.469 16.219 1 92.06 315 ILE B C 1
ATOM 5053 O O . ILE B 1 315 ? 4.371 34.594 15.844 1 92.06 315 ILE B O 1
ATOM 5057 N N . CYS B 1 316 ? 4.172 32.875 17.25 1 94.06 316 CYS B N 1
ATOM 5058 C CA . CYS B 1 316 ? 2.943 33.375 17.844 1 94.06 316 CYS B CA 1
ATOM 5059 C C . CYS B 1 316 ? 3.248 34.344 18.984 1 94.06 316 CYS B C 1
ATOM 5061 O O . CYS B 1 316 ? 2.469 35.25 19.266 1 94.06 316 CYS B O 1
ATOM 5063 N N . PHE B 1 317 ? 4.418 34.219 19.656 1 93.19 317 PHE B N 1
ATOM 5064 C CA . PHE B 1 317 ? 4.621 34.938 20.891 1 93.19 317 PHE B CA 1
ATOM 5065 C C . PHE B 1 317 ? 5.992 35.594 20.922 1 93.19 317 PHE B C 1
ATOM 5067 O O . PHE B 1 317 ? 6.363 36.25 21.891 1 93.19 317 PHE B O 1
ATOM 5074 N N . ASN B 1 318 ? 6.75 35.469 19.797 1 87.06 318 ASN B N 1
ATOM 5075 C CA . ASN B 1 318 ? 8.086 36.062 19.672 1 87.06 318 ASN B CA 1
ATOM 5076 C C . ASN B 1 318 ? 9.016 35.562 20.781 1 87.06 318 ASN B C 1
ATOM 5078 O O . ASN B 1 318 ? 9.727 36.344 21.406 1 87.06 318 ASN B O 1
ATOM 5082 N N . LYS B 1 319 ? 8.805 34.406 21.188 1 80.06 319 LYS B N 1
ATOM 5083 C CA . LYS B 1 319 ? 9.625 33.75 22.203 1 80.06 319 LYS B CA 1
ATOM 5084 C C . LYS B 1 319 ? 10.438 32.594 21.609 1 80.06 319 LYS B C 1
ATOM 5086 O O . LYS B 1 319 ? 10.008 31.969 20.641 1 80.06 319 LYS B O 1
#

Organism: Stylophora pistillata (NCBI:txid50429)

Nearest PDB structures (foldseek):
  1xqr-assembly1_A  TM=9.164E-01  e=2.128E-15  Homo sapiens
  7sqc-assembly1_G5  TM=6.945E-01  e=3.644E-04  Chlamydomonas reinhardtii
  7sqc-assembly1_I0  TM=6.041E-01  e=8.962E-05  Chlamydomonas reinhardtii
  5vqi-assembly1_B  TM=6.024E-01  e=1.354E-04  Neurospora crassa
  7uzf-assembly1_P  TM=6.153E-01  e=5.069E-04  Rattus norvegicus

Sequence (638 aa):
MAGGGEDQRRYPRNLEGVLQFALNHSDDPTNSSSSAFQEMSEERREWLHEAIASIVEDTDIKRMLKYLQILEKPHDTNNADDDLAEKEDAFEELSMIVENLDNANDFHKIGGFKVMMKCLSGEHSSLRWRAADIIAVCVQNNPYCQKAAMEMNILPTLTSLLETDQLDQVRIKALYAISCLTRDFPEAEEAFLKEDGFSMLLRAMQAENEKLITKSAFMIRNMLVTNPTHKETFFKMGFTELLAGLLRGPQNSARVHVINLFKNFVMNYPPAINECQRTEFDLERLLSSISKSSMEDDPVAHEDMILDCKELLNICFNKMAGGGEDQRRYPRNLEGVLQFALNHSDDPTNSSSSAFQEMSEERREWLHEAIASIVEDTDIKRMLKYLQILEKPHDTNNADDDLAEKEDAFEELSMIVENLDNANDFHKIGGFKVMMKCLSGEHSSLRWRAADIIAVCVQNNPYCQKAAMEMNILPTLTSLLETDQLDQVRIKALYAISCLTRDFPEAEEAFLKEDGFSMLLRAMQAENEKLITKSAFMIRNMLVTNPTHKETFFKMGFTELLAGLLRGPQNSARVHVINLFKNFVMNYPPAINECQRTEFDLERLLSSISKSSMEDDPVAHEDMILDCKELLNICFNK

Secondary structure (DSSP, 8-state):
-------------SHHHHHHHHHHS---TTS-SSSTTS---HHHHHHHHHHHHH--S--HHHHHHHHHHHHHSPP-GGGHHHHHHHHHHHHHHHHHHHTSHHHHHHHHHTTHHHHHHHHHTSS-HHHHHHHHHHHHHHHTT-HHHHHHHHHTTHHHHHHHHHHH-S-HHHHHHHHHHHHHHHTT-HHHHHHHHHTTHHHHHHHHHTSS-HHHHHHHHHHHHHHHHH-TTHHHHHHHTTHHHHHHHHHHS---TTHHHHHHHHHHHHTT-HHHHHHHT-GGGTHHHHHHHHHHHHHHH-TTTTHHHHHHHHHHHHHHH--/-------------SHHHHHHHHHHT---TTS-SSSTTSS--HHHHHHHHHHHHH--S--HHHHHHHHHHHHHSPP-GGGHHHHHHHHHHHHHHHHHHTTSHHHHHHHHHTTHHHHHHHHHTSS-HHHHHHHHHHHHHHHTT-HHHHHHHHHTTHHHHHHHHHHH-S-HHHHHHHHHHHHHHHTT-HHHHHHHHHTTHHHHHHHHHTSS-HHHHHHHHHHHHHHHHH-TTHHHHHHHTTHHHHHHHHHHS---TTHHHHHHHHHHHHTT-HHHHHHHT-GGGTHHHHHHHHHHHHHHH-TTTTHHHHHHHHHHHHHHH--